Protein AF-A0A4Y6V5J6-F1 (afdb_monomer)

Nearest PDB structures (foldseek):
  4xl5-assembly1_C  TM=6.453E-01  e=9.906E-05  synthetic construct
  7p0h-assembly2_B  TM=6.494E-01  e=1.130E-04  synthetic construct
  3ltm-assembly1_B  TM=6.452E-01  e=1.875E-03  synthetic construct
  8aw4-assembly1_A  TM=6.366E-01  e=9.941E-03  synthetic construct
  5vch-assembly1_A  TM=4.498E-01  e=4.421E-02  Kluyveromyces lactis

pLDDT: mean 93.11, std 8.71, range [42.03, 98.69]

Radius of gyration: 29.36 Å; Cα contacts (8 Å, |Δi|>4): 760; chains: 1; bounding box: 69×52×86 Å

Foldseek 3Di:
DVVVLVVVLVVLVVLLVVCQVLLVLLQVLLVLLLVAVCSCVAAQCVFASSFAADADDSVVQVVVCVVLVHHAQSLVNSCRNRPHFFGPGPFTHDFHHNHWHGPVPWDADSVQLQDAAPDDDDPQLLDPPDPDPCQPVLQPDPPDDPVVNVVSNSNNCGQWTFTTANPPQKTWIARGHHDLHQWIWIARPVRRGTHTFPDSHDSVQGSQVSVLSSQQFQDDVRRSADGDDQVVLLCQLPDPDDNVSNLSSLVVCLRHPAHDPSNLVVLLVQCPPPDPSSVLSSLLSCLQYPVVSNVVQLLVLCVDPDPVSLLSSLVSCLPRVLQVLLSNQVSLLVPLLPDQDLNSNLSSLSSNVSSVHQQQVSNLSQCPHPDLSSVLSSLLSNLPHPCCLVVVVSLLCCLQPPPDPSSVVSSLNSCPPPLDLVCLVSLLNNCVVPVDCVVVSLVSSLVSLLNDPDQDLVSLPVSHDPVSPSSSVSNVVSNVVVD

Mean predicted aligned error: 6.5 Å

Solvent-accessible surface area (backbone atoms only — not comparable to full-atom values): 25802 Å² total; per-residue (Å²): 108,70,69,58,54,51,50,52,50,54,52,52,51,57,60,31,54,75,44,47,72,57,42,55,48,44,63,58,36,39,70,46,23,61,68,20,70,65,31,74,74,36,62,36,28,81,58,19,63,54,32,58,28,66,47,41,54,68,72,57,52,52,53,48,25,61,73,36,70,42,70,65,29,60,51,51,48,30,39,27,47,58,59,26,35,10,28,94,20,98,49,10,5,46,51,74,39,42,7,27,40,29,67,92,72,56,78,71,57,39,86,36,34,59,34,59,37,70,80,70,94,48,83,84,62,63,39,94,83,52,90,43,90,57,64,52,77,64,47,70,66,84,87,48,52,72,70,59,39,54,50,49,54,52,60,55,50,16,2,41,39,73,45,31,42,68,53,93,67,22,36,33,29,35,26,46,22,48,96,59,45,27,17,43,28,42,35,32,70,89,55,35,43,75,36,69,39,68,41,72,30,42,50,59,45,53,45,48,53,41,49,38,34,49,69,38,36,60,71,70,71,77,50,71,40,64,78,81,54,72,70,56,27,46,50,47,40,69,45,95,67,60,58,64,60,23,20,38,23,39,51,37,55,63,24,46,77,72,81,56,68,70,57,52,56,48,26,71,57,31,51,72,42,94,44,68,64,32,17,50,28,18,45,49,40,26,38,68,75,38,49,88,66,26,51,65,52,37,59,51,25,62,70,43,91,48,64,69,45,25,32,51,25,31,47,48,37,45,76,54,32,35,96,52,20,55,80,52,35,71,61,45,70,72,43,42,38,72,52,85,50,54,67,37,31,55,34,36,50,54,27,30,51,58,40,67,53,76,42,42,87,56,30,54,62,22,62,69,43,92,48,64,68,40,22,32,52,32,38,46,53,27,31,74,38,91,58,53,76,82,46,49,66,64,51,38,50,39,45,70,63,55,89,48,68,66,41,33,45,33,42,58,61,24,47,67,93,56,67,53,76,83,47,50,66,33,52,29,54,45,42,69,77,36,83,53,61,71,88,49,44,46,58,49,50,52,58,53,55,66,64,46,89,64,89,46,72,72,50,43,67,74,74,44,68,83,84,38,54,65,52,54,48,53,54,50,55,58,46,61,77,70,108

InterPro domains:
  IPR011989 Armadillo-like helical [G3DSA:1.25.10.10] (230-459)
  IPR016024 Armadillo-type fold [SSF48371] (244-433)
  IPR018958 Knr4/Smi1-like domain [PF09346] (61-200)
  IPR037883 Knr4/Smi1-like domain superfamily [SSF160631] (46-217)

Secondary structure (DSSP, 8-state):
-HHHHHHHHHHHHHHHHTTHHHHHHHHHHHHHHTTSTTGGGSTTHHHHTT---PPPPHHHHHHHHHHHTSPPPHHHHHHHHHT-S--SBTTBBSSSTT-BPPGGG----HHHHTSPP-----STT--TTS--TTTTTTPPPTTS-HHHHHHHHHHHTTTEEEEEEEETTEEEEEE-SSTTTT-EEEEETTTTEEEE-SSSSHHHHHHHHHHHHHTT---SSTTSS--S-HHHHHHHHHSSS-HHHHHHHHHHHTTSSS--HHHHHHHHHHTT-SSHHHHHHHHHHHHHH-HHHHHHHHHHHTT-S-HHHHHHHHHHHHHH-GGGGGGTHHHHHHHGGG---HHHHHHHHHHHHHHT--HHHHHGGGGG-SSHHHHHHHHHHHTT-TTGGGGHHHHHHHHHH-S-HHHHHHHHHHTTT---GGGHHHHHHHHHH-SS-GGGHHHHHHHHHTTS---SHHHHHHHS-TT-HHHHHHHHHHHHTT-

Organism: Saccharibacillus brassicae (NCBI:txid2583377)

Structure (mmCIF, N/CA/C/O backbone):
data_AF-A0A4Y6V5J6-F1
#
_entry.id   AF-A0A4Y6V5J6-F1
#
loop_
_atom_site.group_PDB
_atom_site.id
_atom_site.type_symbol
_atom_site.label_atom_id
_atom_site.label_alt_id
_atom_site.label_comp_id
_atom_site.label_asym_id
_atom_site.label_entity_id
_atom_site.label_seq_id
_atom_site.pdbx_PDB_ins_code
_atom_site.Cartn_x
_atom_site.Cartn_y
_atom_site.Cartn_z
_atom_site.occupancy
_atom_site.B_iso_or_equiv
_atom_site.auth_seq_id
_atom_site.auth_comp_id
_atom_site.auth_asym_id
_atom_site.auth_atom_id
_atom_site.pdbx_PDB_model_num
ATOM 1 N N . MET A 1 1 ? -5.899 -3.949 54.032 1.00 62.09 1 MET A N 1
ATOM 2 C CA . MET A 1 1 ? -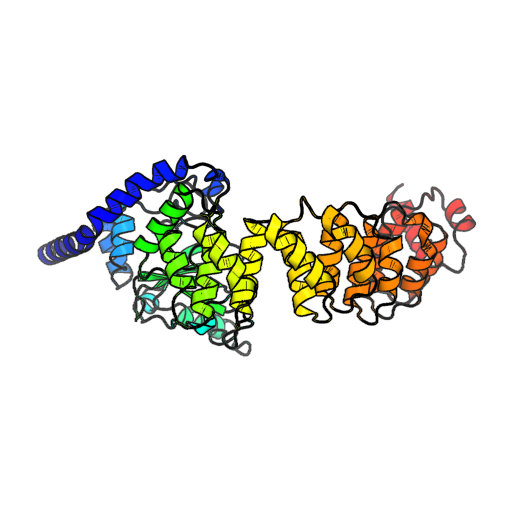5.484 -4.490 52.721 1.00 62.09 1 MET A CA 1
ATOM 3 C C . MET A 1 1 ? -6.634 -5.230 52.038 1.00 62.09 1 MET A C 1
ATOM 5 O O . MET A 1 1 ? -7.035 -4.812 50.966 1.00 62.09 1 MET A O 1
ATOM 9 N N . GLU A 1 2 ? -7.253 -6.222 52.685 1.00 69.00 2 GLU A N 1
ATOM 10 C CA . GLU A 1 2 ? -8.342 -7.036 52.101 1.00 69.00 2 GLU A CA 1
ATOM 11 C C . GLU A 1 2 ? -9.616 -6.240 51.729 1.00 69.00 2 GLU A C 1
ATOM 13 O O . GLU A 1 2 ? -10.147 -6.387 50.630 1.00 69.00 2 GLU A O 1
ATOM 18 N N . GLN A 1 3 ? -10.062 -5.300 52.575 1.00 68.00 3 GLN A N 1
ATOM 19 C CA . GLN A 1 3 ? -11.205 -4.419 52.262 1.00 68.00 3 GLN A CA 1
ATOM 20 C C . GLN A 1 3 ? -10.929 -3.454 51.093 1.00 68.00 3 GLN A C 1
ATOM 22 O O . GLN A 1 3 ? -11.819 -3.196 50.287 1.00 68.00 3 GLN A O 1
ATOM 27 N N . GLN A 1 4 ? -9.696 -2.946 50.973 1.00 68.00 4 GLN A N 1
ATOM 28 C CA . GLN A 1 4 ? -9.288 -2.054 49.877 1.00 68.00 4 GLN A CA 1
ATOM 29 C C . GLN A 1 4 ? -9.174 -2.811 48.549 1.00 68.00 4 GLN A C 1
ATOM 31 O O . GLN A 1 4 ? -9.640 -2.314 47.530 1.00 68.00 4 GLN A O 1
ATOM 36 N N . GLN A 1 5 ? -8.634 -4.035 48.567 1.00 73.19 5 GLN A N 1
ATOM 37 C CA . GLN A 1 5 ? -8.599 -4.913 47.392 1.00 73.19 5 GLN A CA 1
ATOM 38 C C . GLN A 1 5 ? -10.010 -5.301 46.932 1.00 73.19 5 GLN A C 1
ATOM 40 O O . GLN A 1 5 ? -10.290 -5.303 45.737 1.00 73.19 5 GLN A O 1
ATOM 45 N N . THR A 1 6 ? -10.924 -5.551 47.875 1.00 83.44 6 THR A N 1
ATOM 46 C CA . THR A 1 6 ? -12.336 -5.831 47.569 1.00 83.44 6 THR A CA 1
ATOM 47 C C . THR A 1 6 ? -13.029 -4.617 46.940 1.00 83.44 6 THR A C 1
ATOM 49 O O . THR A 1 6 ? -13.752 -4.763 45.959 1.00 83.44 6 THR A O 1
ATOM 52 N N . ALA A 1 7 ? -12.783 -3.408 47.456 1.00 86.19 7 ALA A N 1
ATOM 53 C CA . ALA A 1 7 ? -13.349 -2.180 46.899 1.00 86.19 7 ALA A CA 1
ATOM 54 C C . ALA A 1 7 ? -12.817 -1.872 45.486 1.00 86.19 7 ALA A C 1
ATOM 56 O O . ALA A 1 7 ? -13.609 -1.565 44.596 1.00 86.19 7 ALA A O 1
ATOM 57 N N . ALA A 1 8 ? -11.504 -2.013 45.261 1.00 85.81 8 ALA A N 1
ATOM 58 C CA . ALA A 1 8 ? -10.887 -1.835 43.945 1.00 85.81 8 ALA A CA 1
ATOM 59 C C . ALA A 1 8 ? -11.438 -2.838 42.919 1.00 85.81 8 ALA A C 1
ATOM 61 O O . ALA A 1 8 ? -11.787 -2.455 41.805 1.00 85.81 8 ALA A O 1
ATOM 62 N N . PHE A 1 9 ? -11.606 -4.102 43.321 1.00 93.44 9 PHE A N 1
ATOM 63 C CA . PHE A 1 9 ? -12.208 -5.132 42.477 1.00 93.44 9 PHE A CA 1
ATOM 64 C C . PHE A 1 9 ? -13.634 -4.772 42.049 1.00 93.44 9 PHE A C 1
ATOM 66 O O . PHE A 1 9 ? -13.947 -4.821 40.862 1.00 93.44 9 PHE A O 1
ATOM 73 N N . VAL A 1 10 ? -14.490 -4.381 42.999 1.00 92.56 10 VAL A N 1
ATOM 74 C CA . VAL A 1 10 ? -15.885 -4.007 42.709 1.00 92.56 10 VAL A CA 1
ATOM 75 C C . VAL A 1 10 ? -15.949 -2.771 41.811 1.00 92.56 10 VAL A C 1
ATOM 77 O O . VAL A 1 10 ? -16.707 -2.769 40.843 1.00 92.56 10 VAL A O 1
ATOM 80 N N . SER A 1 11 ? -15.133 -1.750 42.087 1.00 93.19 11 SER A N 1
ATOM 81 C CA . SER A 1 11 ? -15.075 -0.528 41.277 1.00 93.19 11 SER A CA 1
ATOM 82 C C . SER A 1 11 ? -14.631 -0.820 39.843 1.00 93.19 11 SER A C 1
ATOM 84 O O . SER A 1 11 ? -15.300 -0.403 38.897 1.00 93.19 11 SER A O 1
ATOM 86 N N . ARG A 1 12 ? -13.546 -1.589 39.665 1.00 95.31 12 ARG A N 1
ATOM 87 C CA . ARG A 1 12 ? -13.051 -1.961 38.333 1.00 95.31 12 ARG A CA 1
ATOM 88 C C . ARG A 1 12 ? -14.091 -2.786 37.585 1.00 95.31 12 ARG A C 1
ATOM 90 O O . ARG A 1 12 ? -14.396 -2.490 36.439 1.00 95.31 12 ARG A O 1
ATOM 97 N N . GLN A 1 13 ? -14.716 -3.762 38.244 1.00 94.94 13 GLN A N 1
ATOM 98 C CA . GLN A 1 13 ? -15.785 -4.557 37.641 1.00 94.94 13 GLN A CA 1
ATOM 99 C C . GLN A 1 13 ? -16.953 -3.691 37.145 1.00 94.94 13 GLN A C 1
ATOM 101 O O . GLN A 1 13 ? -17.438 -3.909 36.037 1.00 94.94 13 GLN A O 1
ATOM 106 N N . GLN A 1 14 ? -17.397 -2.711 37.937 1.00 94.50 14 GLN A N 1
ATOM 107 C CA . GLN A 1 14 ? -18.471 -1.791 37.548 1.00 94.50 14 GLN A CA 1
ATOM 108 C C . GLN A 1 14 ? -18.084 -0.915 36.350 1.00 94.50 14 GLN A C 1
ATOM 110 O O . GLN A 1 14 ? -18.910 -0.726 35.459 1.00 94.50 14 GLN A O 1
ATOM 115 N N . ALA A 1 15 ? -16.840 -0.428 36.291 1.00 95.00 15 ALA A N 1
ATOM 116 C CA . ALA A 1 15 ? -16.347 0.325 35.137 1.00 95.00 15 ALA A CA 1
ATOM 117 C C . ALA A 1 15 ? -16.394 -0.525 33.855 1.00 95.00 15 ALA A C 1
ATOM 119 O O . ALA A 1 15 ? -16.963 -0.099 32.849 1.00 95.00 15 ALA A O 1
ATOM 120 N N . LEU A 1 16 ? -15.902 -1.769 33.910 1.00 97.06 16 LEU A N 1
ATOM 121 C CA . LEU A 1 16 ? -15.884 -2.667 32.748 1.00 97.06 16 LEU A CA 1
ATOM 122 C C . LEU A 1 16 ? -17.290 -3.113 32.307 1.00 97.06 16 LEU A C 1
ATOM 124 O O . LEU A 1 16 ? -17.521 -3.329 31.118 1.00 97.06 16 LEU A O 1
ATOM 128 N N . GLN A 1 17 ? -18.255 -3.203 33.230 1.00 94.94 17 GLN A N 1
ATOM 129 C CA . GLN A 1 17 ? -19.650 -3.553 32.914 1.00 94.94 17 GLN A CA 1
ATOM 130 C C . GLN A 1 17 ? -20.320 -2.570 31.946 1.00 94.94 17 GLN A C 1
ATOM 132 O O . GLN A 1 17 ? -21.258 -2.956 31.245 1.00 94.94 17 GLN A O 1
ATOM 137 N N . THR A 1 18 ? -19.842 -1.325 31.857 1.00 96.88 18 THR A N 1
ATOM 138 C CA . THR A 1 18 ? -20.361 -0.345 30.888 1.00 96.88 18 THR A CA 1
ATOM 139 C C . THR A 1 18 ? -20.183 -0.801 29.432 1.00 96.88 18 THR A C 1
ATOM 141 O O . THR A 1 18 ? -20.983 -0.425 28.574 1.00 96.88 18 THR A O 1
ATOM 144 N N . PHE A 1 19 ? -19.219 -1.691 29.165 1.00 98.19 19 PHE A N 1
ATOM 145 C CA . PHE A 1 19 ? -18.926 -2.240 27.840 1.00 98.19 19 PHE A CA 1
ATOM 146 C C . PHE A 1 19 ? -19.581 -3.602 27.565 1.00 98.19 19 PHE A C 1
ATOM 148 O O . PHE A 1 19 ? -19.465 -4.111 26.451 1.00 98.19 19 PHE A O 1
ATOM 155 N N . GLU A 1 20 ? -20.309 -4.200 28.518 1.00 97.81 20 GLU A N 1
ATOM 156 C CA . GLU A 1 20 ? -20.833 -5.577 28.415 1.00 97.81 20 GLU A CA 1
ATOM 157 C C . GLU A 1 20 ? -21.634 -5.809 27.121 1.00 97.81 20 GLU A C 1
ATOM 159 O O . GLU A 1 20 ? -21.457 -6.808 26.423 1.00 97.81 20 GLU A O 1
ATOM 164 N N . ALA A 1 21 ? -22.473 -4.843 26.733 1.00 98.50 21 ALA A N 1
ATOM 165 C CA . ALA A 1 21 ? -23.255 -4.938 25.504 1.00 98.50 21 ALA A CA 1
ATOM 166 C C . ALA A 1 21 ? -22.375 -4.992 24.240 1.00 98.50 21 ALA A C 1
ATOM 168 O O . ALA A 1 21 ? -22.717 -5.700 23.293 1.00 98.50 21 ALA A O 1
ATOM 169 N N . GLN A 1 22 ? -21.261 -4.255 24.207 1.00 98.56 22 GLN A N 1
ATOM 170 C CA . GLN A 1 22 ? -20.306 -4.256 23.095 1.00 98.56 22 GLN A CA 1
ATOM 171 C C . GLN A 1 22 ? -19.473 -5.538 23.075 1.00 98.56 22 GLN A C 1
ATOM 173 O O . GLN A 1 22 ? -19.341 -6.165 22.022 1.00 98.56 22 GLN A O 1
ATOM 178 N N . ILE A 1 23 ? -19.013 -5.995 24.240 1.00 98.62 23 ILE A N 1
ATOM 179 C CA . ILE A 1 23 ? -18.323 -7.280 24.406 1.00 98.62 23 ILE A CA 1
ATOM 180 C C . ILE A 1 23 ? -19.182 -8.432 23.872 1.00 98.62 23 ILE A C 1
ATOM 182 O O . ILE A 1 23 ? -18.709 -9.260 23.092 1.00 98.62 23 ILE A O 1
ATOM 186 N N . GLU A 1 24 ? -20.473 -8.449 24.201 1.00 98.50 24 GLU A N 1
ATOM 187 C CA . GLU A 1 24 ? -21.413 -9.457 23.710 1.00 98.50 24 GLU A CA 1
ATOM 188 C C . GLU A 1 24 ? -21.648 -9.396 22.194 1.00 98.50 24 GLU A C 1
ATOM 190 O O . GLU A 1 24 ? -21.906 -10.427 21.557 1.00 98.50 24 GLU A O 1
ATOM 195 N N . ARG A 1 25 ? -21.564 -8.210 21.579 1.00 98.69 25 ARG A N 1
ATOM 196 C CA . ARG A 1 25 ? -21.590 -8.086 20.113 1.00 98.69 25 ARG A CA 1
ATOM 197 C C . ARG A 1 25 ? -20.305 -8.633 19.505 1.00 98.69 25 ARG A C 1
ATOM 199 O O . ARG A 1 25 ? -20.393 -9.443 18.583 1.00 98.69 25 ARG A O 1
ATOM 206 N N . ILE A 1 26 ? -19.141 -8.270 20.040 1.00 98.62 26 ILE A N 1
ATOM 207 C CA . ILE A 1 26 ? -17.829 -8.740 19.569 1.00 98.62 26 ILE A CA 1
ATOM 208 C C . ILE A 1 26 ? -17.733 -10.269 19.646 1.00 98.62 26 ILE A C 1
ATOM 210 O O . ILE A 1 26 ? -17.429 -10.917 18.641 1.00 98.62 26 ILE A O 1
ATOM 214 N N . ARG A 1 27 ? -18.096 -10.871 20.788 1.00 98.12 27 ARG A N 1
ATOM 215 C CA . ARG A 1 27 ? -18.143 -12.334 20.973 1.00 98.12 27 ARG A CA 1
ATOM 216 C C . ARG A 1 27 ? -19.011 -13.023 19.917 1.00 98.12 27 ARG A C 1
ATOM 218 O O . ARG A 1 27 ? -18.642 -14.075 19.402 1.00 98.12 27 ARG A O 1
ATOM 225 N N . ARG A 1 28 ? -20.152 -12.424 19.552 1.00 98.31 28 ARG A N 1
ATOM 226 C CA . ARG A 1 28 ? -21.041 -12.937 18.493 1.00 98.31 28 ARG A CA 1
ATOM 227 C C . ARG A 1 28 ? -20.501 -12.704 17.082 1.00 98.31 28 ARG A C 1
ATOM 229 O O . ARG A 1 28 ? -20.768 -13.516 16.194 1.00 98.31 28 ARG A O 1
ATOM 236 N N . LYS A 1 29 ? -19.773 -11.610 16.853 1.00 98.62 29 LYS A N 1
ATOM 237 C CA . LYS A 1 29 ? -19.196 -11.243 15.553 1.00 98.62 29 LYS A CA 1
ATOM 238 C C . LYS A 1 29 ? -17.984 -12.106 15.196 1.00 98.62 29 LYS A C 1
ATOM 240 O O . LYS A 1 29 ? -17.907 -12.547 14.059 1.00 98.62 29 LYS A O 1
ATOM 245 N N . LEU A 1 30 ? -17.114 -12.454 16.141 1.00 97.31 30 LEU A N 1
ATOM 246 C CA . LEU A 1 30 ? -15.927 -13.297 15.905 1.00 97.31 30 LEU A CA 1
ATOM 247 C C . LEU A 1 30 ? -16.189 -14.592 15.104 1.00 97.31 30 LEU A C 1
ATOM 249 O O . LEU A 1 30 ? -15.601 -14.762 14.034 1.00 97.31 30 LEU A O 1
ATOM 253 N N . PRO A 1 31 ? -17.098 -15.495 15.527 1.00 97.00 31 PRO A N 1
ATOM 254 C CA . PRO A 1 31 ? -17.380 -16.713 14.768 1.00 97.00 31 PRO A CA 1
ATOM 255 C C . PRO A 1 31 ? -18.105 -16.444 13.442 1.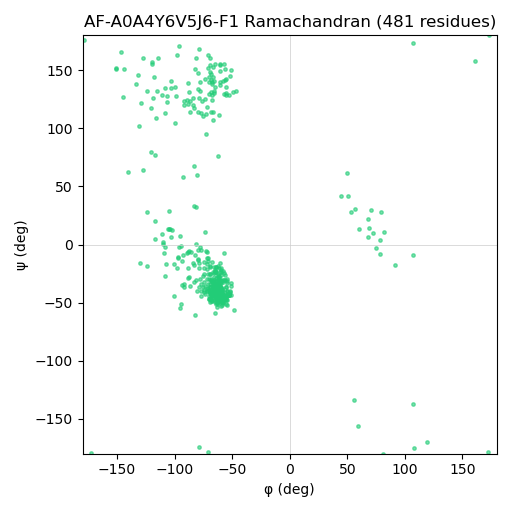00 97.00 31 PRO A C 1
ATOM 257 O O . PRO A 1 31 ? -18.099 -17.310 12.567 1.00 97.00 31 PRO A O 1
ATOM 260 N N . ARG A 1 32 ? -18.751 -15.280 13.282 1.00 98.12 32 ARG A N 1
ATOM 261 C CA . ARG A 1 32 ? -19.356 -14.857 12.011 1.00 98.12 32 ARG A CA 1
ATOM 262 C C . ARG A 1 32 ? -18.289 -14.357 11.044 1.00 98.12 32 ARG A C 1
ATOM 264 O O . ARG A 1 32 ? -18.308 -14.777 9.896 1.00 98.12 32 ARG A O 1
ATOM 271 N N . ALA A 1 33 ? -17.350 -13.541 11.521 1.00 97.50 33 ALA A N 1
ATOM 272 C CA . ALA A 1 33 ? -16.197 -13.066 10.765 1.00 97.50 33 ALA A CA 1
ATOM 273 C C . ALA A 1 33 ? -15.365 -14.249 10.254 1.00 97.50 33 ALA A C 1
ATOM 275 O O . ALA A 1 33 ? -15.088 -14.328 9.067 1.00 97.50 33 ALA A O 1
ATOM 276 N N . ALA A 1 34 ? -15.115 -15.250 11.105 1.00 96.44 34 ALA A N 1
ATOM 277 C CA . ALA A 1 34 ? -14.420 -16.485 10.730 1.00 96.44 34 ALA A CA 1
ATOM 278 C C . ALA A 1 34 ? -15.080 -17.278 9.583 1.00 96.44 34 ALA A C 1
ATOM 280 O O . ALA A 1 34 ? -14.431 -18.109 8.953 1.00 96.44 34 ALA A O 1
ATOM 281 N N . LYS A 1 35 ? -16.383 -17.076 9.355 1.00 96.94 35 LYS A N 1
ATOM 282 C CA . LYS A 1 35 ? -17.186 -17.769 8.336 1.00 96.94 35 LYS A CA 1
ATOM 283 C C . LYS A 1 35 ? -17.599 -16.848 7.187 1.00 96.94 35 LYS A C 1
ATOM 285 O O . LYS A 1 35 ? -18.332 -17.292 6.303 1.00 96.94 35 LYS A O 1
ATOM 290 N N . ALA A 1 36 ? -17.205 -15.577 7.224 1.00 96.19 36 ALA A N 1
ATOM 291 C CA . ALA A 1 36 ? -17.585 -14.613 6.209 1.00 96.19 36 ALA A CA 1
ATOM 292 C C . ALA A 1 36 ? -16.878 -14.935 4.879 1.00 96.19 36 ALA A C 1
ATOM 294 O O . ALA A 1 36 ? -15.731 -15.394 4.883 1.00 96.19 36 ALA A O 1
ATOM 295 N N . PRO A 1 37 ? -17.535 -14.717 3.727 1.00 91.81 37 PRO A N 1
ATOM 296 C CA . PRO A 1 37 ? -16.884 -14.859 2.430 1.00 91.81 37 PRO A CA 1
ATOM 297 C C . PRO A 1 37 ? -15.645 -13.958 2.329 1.00 91.81 37 PRO A C 1
ATOM 299 O O . PRO A 1 37 ? -15.727 -12.766 2.606 1.00 91.81 37 PRO A O 1
ATOM 302 N N . GLY A 1 38 ? -14.503 -14.524 1.929 1.00 90.50 38 GLY A N 1
ATOM 303 C CA . GLY A 1 38 ? -13.239 -13.790 1.791 1.00 90.50 38 GLY A CA 1
ATOM 304 C C . GLY A 1 38 ? -12.488 -13.524 3.101 1.00 90.50 38 GLY A C 1
ATOM 305 O O . GLY A 1 38 ? -11.442 -12.880 3.069 1.00 90.50 38 GLY A O 1
ATOM 306 N N . ALA A 1 39 ? -12.969 -14.029 4.243 1.00 93.44 39 ALA A N 1
ATOM 307 C CA . ALA A 1 39 ? -12.294 -13.876 5.535 1.00 93.44 39 ALA A CA 1
ATOM 308 C C . ALA A 1 39 ? -10.879 -14.486 5.556 1.00 93.44 39 ALA A C 1
ATOM 310 O O . ALA A 1 39 ? -9.985 -13.983 6.223 1.00 93.44 39 ALA A O 1
ATOM 311 N N . ASP A 1 40 ? -10.647 -15.549 4.790 1.00 92.69 40 ASP A N 1
ATOM 312 C CA . ASP A 1 40 ? -9.334 -16.176 4.608 1.00 92.69 40 ASP A CA 1
ATOM 313 C C . ASP A 1 40 ? -8.324 -15.287 3.865 1.00 92.69 40 ASP A C 1
ATOM 315 O O . ASP A 1 40 ? -7.116 -15.452 4.032 1.00 92.69 40 ASP A O 1
ATOM 319 N N . SER A 1 41 ? -8.821 -14.335 3.073 1.00 92.12 41 SER A N 1
ATOM 320 C CA . SER A 1 41 ? -8.022 -13.382 2.300 1.00 92.12 41 SER A CA 1
ATOM 321 C C . SER A 1 41 ? -7.699 -12.102 3.077 1.00 92.12 41 SER A C 1
ATOM 323 O O . SER A 1 41 ? -6.917 -11.277 2.603 1.00 92.12 41 SER A O 1
ATOM 325 N N . VAL A 1 42 ? -8.284 -11.914 4.266 1.00 93.94 42 VAL A N 1
ATOM 326 C CA . VAL A 1 42 ? -7.966 -10.780 5.141 1.00 93.94 42 VAL A CA 1
ATOM 327 C C . VAL A 1 42 ? -6.543 -10.951 5.663 1.00 93.94 42 VAL A C 1
ATOM 329 O O . VAL A 1 42 ? -6.160 -12.021 6.139 1.00 93.94 42 VAL A O 1
ATOM 332 N N . PHE A 1 43 ? -5.741 -9.891 5.569 1.00 92.88 43 PHE A N 1
ATOM 333 C CA . PHE A 1 43 ? -4.341 -9.938 5.979 1.00 92.88 43 PHE A CA 1
ATOM 334 C C . PHE A 1 43 ? -4.200 -10.403 7.439 1.00 92.88 43 PHE A C 1
ATOM 336 O O . PHE A 1 43 ? -4.873 -9.887 8.327 1.00 92.88 43 PHE A O 1
ATOM 343 N N . GLY A 1 44 ? -3.348 -11.414 7.650 1.00 91.38 44 GLY A N 1
ATOM 344 C CA . GLY A 1 44 ? -3.092 -12.067 8.939 1.00 91.38 44 GLY A CA 1
ATOM 345 C C . GLY A 1 44 ? -4.137 -13.092 9.406 1.00 91.38 44 GLY A C 1
ATOM 346 O O . GLY A 1 44 ? -3.846 -13.874 10.318 1.00 91.38 44 GLY A O 1
ATOM 347 N N . ALA A 1 45 ? -5.280 -13.222 8.721 1.00 93.19 45 ALA A N 1
ATOM 348 C CA . ALA A 1 45 ? -6.307 -14.210 9.062 1.00 93.19 45 ALA A CA 1
ATOM 349 C C . ALA A 1 45 ? -5.799 -15.659 9.007 1.00 93.19 45 ALA A C 1
ATOM 351 O O . ALA A 1 45 ? -6.205 -16.485 9.826 1.00 93.19 45 ALA A O 1
ATOM 352 N N . SER A 1 46 ? -4.862 -15.968 8.104 1.00 91.31 46 SER A N 1
ATOM 353 C CA . SER A 1 46 ? -4.209 -17.283 8.022 1.00 91.31 46 SER A CA 1
ATOM 354 C C . SER A 1 46 ? -3.377 -17.635 9.265 1.00 91.31 46 SER A C 1
ATOM 356 O O . SER A 1 46 ? -3.176 -18.814 9.550 1.00 91.31 46 SER A O 1
ATOM 358 N N . SER A 1 47 ? -2.931 -16.629 10.027 1.00 91.56 47 SER A N 1
ATOM 359 C CA . SER A 1 47 ? -2.181 -16.792 11.275 1.00 91.56 47 SER A CA 1
ATOM 360 C C . SER A 1 47 ? -3.125 -17.049 12.453 1.00 91.56 47 SER A C 1
ATOM 362 O O . SER A 1 47 ? -3.061 -18.102 13.092 1.00 91.56 47 SER A O 1
ATOM 364 N N . HIS A 1 48 ? -4.034 -16.111 12.740 1.00 94.19 48 HIS A N 1
ATOM 365 C CA . HIS A 1 48 ? -4.870 -16.174 13.945 1.00 94.19 48 HIS A CA 1
ATOM 366 C C . HIS A 1 48 ? -6.179 -16.955 13.764 1.00 94.19 48 HIS A C 1
ATOM 368 O O . HIS A 1 48 ? -6.762 -17.420 14.746 1.00 94.19 48 HIS A O 1
ATOM 374 N N . GLY A 1 49 ? -6.659 -17.140 12.530 1.00 94.50 49 GLY A N 1
ATOM 375 C CA . GLY A 1 49 ? -7.857 -17.926 12.215 1.00 94.50 49 GLY A CA 1
ATOM 376 C C . GLY A 1 49 ? -9.116 -17.452 12.943 1.00 94.50 49 GLY A C 1
ATOM 377 O O . GLY A 1 49 ? -9.959 -18.272 13.298 1.00 94.50 49 GLY A O 1
ATOM 378 N N . TYR A 1 50 ? -9.199 -16.150 13.231 1.00 96.38 50 TYR A N 1
ATOM 379 C CA . TYR A 1 50 ? -10.244 -15.525 14.059 1.00 96.38 50 TYR A CA 1
ATOM 380 C C . TYR A 1 50 ? -10.439 -16.161 15.450 1.00 96.38 50 TYR A C 1
ATOM 382 O O . TYR A 1 50 ? -11.525 -16.100 16.024 1.00 96.38 50 TYR A O 1
ATOM 390 N N . ARG A 1 51 ? -9.383 -16.764 16.012 1.00 95.69 51 ARG A N 1
ATOM 391 C CA . ARG A 1 51 ? -9.390 -17.340 17.360 1.00 95.69 51 ARG A CA 1
ATOM 392 C C . ARG A 1 51 ? -8.676 -16.435 18.356 1.00 95.69 51 ARG A C 1
ATOM 394 O O . ARG A 1 51 ? -7.614 -15.896 18.061 1.00 95.69 51 ARG A O 1
ATOM 401 N N . LEU A 1 52 ? -9.239 -16.341 19.552 1.00 95.50 52 LEU A N 1
ATOM 402 C CA . LEU A 1 52 ? -8.631 -15.707 20.720 1.00 95.50 52 LEU A CA 1
ATOM 403 C C . LEU A 1 52 ? -8.352 -16.757 21.798 1.00 95.50 52 LEU A C 1
ATOM 405 O O . LEU A 1 52 ? -8.920 -17.853 21.778 1.00 95.50 52 LEU A O 1
ATOM 409 N N . GLY A 1 53 ? -7.460 -16.412 22.719 1.00 95.12 53 GLY A N 1
ATOM 410 C CA . GLY A 1 53 ? -7.267 -17.110 23.979 1.00 95.12 53 GLY A CA 1
ATOM 411 C C . GLY A 1 53 ? -8.441 -16.884 24.929 1.00 95.12 53 GLY A C 1
ATOM 412 O O . GLY A 1 53 ? -9.432 -16.231 24.601 1.00 95.12 53 GLY A O 1
ATOM 413 N N . SER A 1 54 ? -8.345 -17.465 26.123 1.00 94.88 54 SER A N 1
ATOM 414 C CA . SER A 1 54 ? -9.406 -17.322 27.125 1.00 94.88 54 SER A CA 1
ATOM 415 C C . SER A 1 54 ? -9.449 -15.895 27.691 1.00 94.88 54 SER A C 1
ATOM 417 O O . SER A 1 54 ? -8.408 -15.233 27.736 1.00 94.88 54 SER A O 1
ATOM 419 N N . PRO A 1 55 ? -10.621 -15.416 28.150 1.00 97.31 55 PRO A N 1
ATOM 420 C CA . PRO A 1 55 ? -10.715 -14.135 28.840 1.00 97.31 55 PRO A CA 1
ATOM 421 C C . PRO A 1 55 ? -9.831 -14.080 30.091 1.00 97.31 55 PRO A C 1
ATOM 423 O O . PRO A 1 55 ? -9.721 -15.058 30.838 1.00 97.31 55 PRO A O 1
ATOM 426 N N . LEU A 1 56 ? -9.206 -12.926 30.316 1.00 97.19 56 LEU A N 1
ATOM 427 C CA . LEU A 1 56 ? -8.313 -12.676 31.439 1.00 97.19 56 LEU A CA 1
ATOM 428 C C . LEU A 1 56 ? -9.128 -12.533 32.737 1.00 97.19 56 LEU A C 1
ATOM 430 O O . LEU A 1 56 ? -10.022 -11.689 32.810 1.00 97.19 56 LEU A O 1
ATOM 434 N N . PRO A 1 57 ? -8.837 -13.302 33.800 1.00 96.88 57 PRO A N 1
ATOM 435 C CA . PRO A 1 57 ? -9.519 -13.114 35.075 1.00 96.88 57 PRO A CA 1
ATOM 436 C C . PRO A 1 57 ? -9.287 -11.706 35.643 1.00 96.88 57 PRO A C 1
ATOM 438 O O . PRO A 1 57 ? -8.152 -11.236 35.683 1.00 96.88 57 PRO A O 1
ATOM 441 N N . LEU A 1 58 ? -10.331 -11.062 36.178 1.00 96.62 58 LEU A N 1
ATOM 442 C CA . LEU A 1 58 ? -10.243 -9.681 36.686 1.00 96.62 58 LEU A CA 1
ATOM 443 C C . LEU A 1 58 ? -9.140 -9.483 37.745 1.00 96.62 58 LEU A C 1
ATOM 445 O O . LEU A 1 58 ? -8.449 -8.473 37.741 1.00 96.62 58 LEU A O 1
ATOM 449 N N . HIS A 1 59 ? -8.905 -10.463 38.621 1.00 95.75 59 HIS A N 1
ATOM 450 C CA . HIS A 1 59 ? -7.821 -10.372 39.607 1.00 95.75 59 HIS A CA 1
ATOM 451 C C . HIS A 1 59 ? -6.418 -10.364 38.970 1.00 95.75 59 HIS A C 1
ATOM 453 O O . HIS A 1 59 ? -5.495 -9.795 39.545 1.00 95.75 59 HIS A O 1
ATOM 459 N N . ARG A 1 60 ? -6.244 -10.986 37.792 1.00 96.88 60 ARG A N 1
ATOM 460 C CA . ARG A 1 60 ? -4.989 -10.937 37.026 1.00 96.88 60 ARG A CA 1
ATOM 461 C C . ARG A 1 60 ? -4.809 -9.580 36.360 1.00 96.88 60 ARG A C 1
ATOM 463 O O . ARG A 1 60 ? -3.707 -9.054 36.423 1.00 96.88 60 ARG A O 1
ATOM 470 N N . LEU A 1 61 ? -5.879 -9.004 35.802 1.00 97.38 61 LEU A N 1
ATOM 471 C CA . LEU A 1 61 ? -5.862 -7.632 35.283 1.00 97.38 61 LEU A CA 1
ATOM 472 C C . LEU A 1 61 ? -5.406 -6.646 36.369 1.00 97.38 61 LEU A C 1
ATOM 474 O O . LEU A 1 61 ? -4.443 -5.920 36.161 1.00 97.38 61 LEU A O 1
ATOM 478 N N . LEU A 1 62 ? -6.027 -6.690 37.552 1.00 97.12 62 LEU A N 1
ATOM 479 C CA . LEU A 1 62 ? -5.674 -5.799 38.664 1.00 97.12 62 LEU A CA 1
ATOM 480 C C . LEU A 1 62 ? -4.214 -5.960 39.108 1.00 97.12 62 LEU A C 1
ATOM 482 O O . LEU A 1 62 ? -3.554 -4.977 39.427 1.00 97.12 62 LEU A O 1
ATOM 486 N N . ALA A 1 63 ? -3.696 -7.192 39.126 1.00 96.12 63 ALA A N 1
ATOM 487 C CA . ALA A 1 63 ? -2.295 -7.445 39.457 1.00 96.12 63 ALA A CA 1
ATOM 488 C C . ALA A 1 63 ? -1.330 -6.860 38.410 1.00 96.12 63 ALA A C 1
ATOM 490 O O . ALA A 1 63 ? -0.270 -6.362 38.783 1.00 96.12 63 ALA A O 1
ATOM 491 N N . LEU A 1 64 ? -1.691 -6.903 37.123 1.00 96.19 64 LEU A N 1
ATOM 492 C CA . LEU A 1 64 ? -0.909 -6.293 36.045 1.00 96.19 64 LEU A CA 1
ATOM 493 C C . LEU A 1 64 ? -0.929 -4.767 36.132 1.00 96.19 64 LEU A C 1
ATOM 495 O O . LEU A 1 64 ? 0.129 -4.153 36.131 1.00 96.19 64 LEU A O 1
ATOM 499 N N . GLU A 1 65 ? -2.109 -4.165 36.287 1.00 96.88 65 GLU A N 1
ATOM 500 C CA . GLU A 1 65 ? -2.265 -2.710 36.443 1.00 96.88 65 GLU A CA 1
ATOM 501 C C . GLU A 1 65 ? -1.499 -2.199 37.674 1.00 96.88 65 GLU A C 1
ATOM 503 O O . GLU A 1 65 ? -0.819 -1.176 37.618 1.00 96.88 65 GLU A O 1
ATOM 508 N N . GLN A 1 66 ? -1.512 -2.963 38.773 1.00 96.44 66 GLN A N 1
ATOM 509 C CA . GLN A 1 66 ? -0.696 -2.664 39.947 1.00 96.44 66 GLN A CA 1
ATOM 510 C C . GLN A 1 66 ? 0.809 -2.761 39.652 1.00 96.44 66 GLN A C 1
ATOM 512 O O . GLN A 1 66 ? 1.567 -1.908 40.108 1.00 96.44 66 GLN A O 1
ATOM 517 N N . ALA A 1 67 ? 1.252 -3.787 38.920 1.00 96.56 67 ALA A N 1
ATOM 518 C CA . ALA A 1 67 ? 2.660 -3.962 38.562 1.00 96.56 67 ALA A CA 1
ATOM 519 C C . ALA A 1 67 ? 3.163 -2.877 37.596 1.00 96.56 67 ALA A C 1
ATOM 521 O O . ALA A 1 67 ? 4.325 -2.490 37.664 1.00 96.56 67 ALA A O 1
ATOM 522 N N . TRP A 1 68 ? 2.292 -2.379 36.718 1.00 96.56 68 TRP A N 1
ATOM 523 C CA . TRP A 1 68 ? 2.602 -1.325 35.751 1.00 96.56 68 TRP A CA 1
ATOM 524 C C . TRP A 1 68 ? 2.376 0.091 36.287 1.00 96.56 68 TRP A C 1
ATOM 526 O O . TRP A 1 68 ? 2.712 1.058 35.611 1.00 96.56 68 TRP A O 1
ATOM 536 N N . GLY A 1 69 ? 1.810 0.231 37.488 1.00 96.69 69 GLY A N 1
ATOM 537 C CA . GLY A 1 69 ? 1.594 1.525 38.135 1.00 96.69 69 GLY A CA 1
ATOM 538 C C . GLY A 1 69 ? 0.487 2.383 37.512 1.00 96.69 69 GLY A C 1
ATOM 539 O O . GLY A 1 69 ? 0.356 3.550 37.875 1.00 96.69 69 GLY A O 1
ATOM 540 N N . THR A 1 70 ? -0.320 1.834 36.599 1.00 96.81 70 THR A N 1
ATOM 541 C CA . THR A 1 70 ? -1.437 2.537 35.950 1.00 96.81 70 THR A CA 1
ATOM 542 C C . THR A 1 70 ? -2.547 1.573 35.543 1.00 96.81 70 THR A C 1
ATOM 544 O O . THR A 1 70 ? -2.305 0.398 35.264 1.00 96.81 70 THR A O 1
ATOM 547 N N . GLU A 1 71 ? -3.779 2.079 35.490 1.00 97.19 71 GLU A N 1
ATOM 548 C CA . GLU A 1 71 ? -4.909 1.341 34.930 1.00 97.19 71 GLU A CA 1
ATOM 549 C C . GLU A 1 71 ? -4.873 1.383 33.399 1.00 97.19 71 GLU A C 1
ATOM 551 O O . GLU A 1 71 ? -4.639 2.431 32.784 1.00 97.19 71 GLU A O 1
ATOM 556 N N . LEU A 1 72 ? -5.192 0.256 32.766 1.00 98.00 72 LEU A N 1
ATOM 557 C CA . LEU A 1 72 ? -5.379 0.186 31.321 1.00 98.00 72 LEU A CA 1
ATOM 558 C C . LEU A 1 72 ? -6.650 0.930 30.893 1.00 98.00 72 LEU A C 1
ATOM 560 O O . LEU A 1 72 ? -7.590 1.052 31.691 1.00 98.00 72 LEU A O 1
ATOM 564 N N . PRO A 1 73 ? -6.717 1.420 29.638 1.00 98.19 73 PRO A N 1
ATOM 565 C CA . PRO A 1 73 ? -7.954 1.929 29.054 1.00 98.19 73 PRO A CA 1
ATOM 566 C C . PRO A 1 73 ? -9.127 0.989 29.304 1.00 98.19 73 PRO A C 1
ATOM 568 O O . PRO A 1 73 ? -8.985 -0.220 29.128 1.00 98.19 73 PRO A O 1
ATOM 571 N N . ASP A 1 74 ? -10.259 1.525 29.763 1.00 98.31 74 ASP A N 1
ATOM 572 C CA . ASP A 1 74 ? -11.370 0.700 30.251 1.00 98.31 74 ASP A CA 1
ATOM 573 C C . ASP A 1 74 ? -11.934 -0.182 29.132 1.00 98.31 74 ASP A C 1
ATOM 575 O O . ASP A 1 74 ? -12.288 -1.333 29.372 1.00 98.31 74 ASP A O 1
ATOM 579 N N . ASP A 1 75 ? -11.932 0.324 27.898 1.00 98.19 75 ASP A N 1
ATOM 580 C CA . ASP A 1 75 ? -12.291 -0.414 26.691 1.00 98.19 75 ASP A CA 1
ATOM 581 C C . ASP A 1 75 ? -11.341 -1.601 26.431 1.00 98.19 75 ASP A C 1
ATOM 583 O O . ASP A 1 75 ? -11.793 -2.732 26.232 1.00 98.19 75 ASP A O 1
ATOM 587 N N . PHE A 1 76 ? -10.023 -1.399 26.526 1.00 98.25 76 PHE A N 1
ATOM 588 C CA . PHE A 1 76 ? -9.042 -2.475 26.364 1.00 98.25 76 PHE A CA 1
ATOM 589 C C . PHE A 1 76 ? -9.077 -3.481 27.524 1.00 98.25 76 PHE A C 1
ATOM 591 O O . PHE A 1 76 ? -9.028 -4.693 27.314 1.00 98.25 76 PHE A O 1
ATOM 598 N N . ALA A 1 77 ? -9.227 -3.010 28.760 1.00 98.31 77 ALA A N 1
ATOM 599 C CA . ALA A 1 77 ? -9.401 -3.870 29.925 1.00 98.31 77 ALA A CA 1
ATOM 600 C C . ALA A 1 77 ? -10.680 -4.719 29.820 1.00 98.31 77 ALA A C 1
ATOM 602 O O . ALA A 1 77 ? -10.655 -5.923 30.098 1.00 98.31 77 ALA A O 1
ATOM 603 N N . ALA A 1 78 ? -11.783 -4.125 29.354 1.00 98.44 78 ALA A N 1
ATOM 604 C CA . ALA A 1 78 ? -13.023 -4.840 29.081 1.00 98.44 78 ALA A CA 1
ATOM 605 C C . ALA A 1 78 ? -12.835 -5.864 27.956 1.00 98.44 78 ALA A C 1
ATOM 607 O O . ALA A 1 78 ? -13.357 -6.974 28.061 1.00 98.44 78 ALA A O 1
ATOM 608 N N . PHE A 1 79 ? -12.047 -5.553 26.921 1.00 98.50 79 PHE A N 1
ATOM 609 C CA . PHE A 1 79 ? -11.679 -6.519 25.886 1.00 98.50 79 PHE A CA 1
ATOM 610 C C . PHE A 1 79 ? -10.933 -7.730 26.465 1.00 98.50 79 PHE A C 1
ATOM 612 O O . PHE A 1 79 ? -11.309 -8.867 26.183 1.00 98.50 79 PHE A O 1
ATOM 619 N N . LEU A 1 80 ? -9.922 -7.513 27.310 1.00 98.19 80 LEU A N 1
ATOM 620 C CA . LEU A 1 80 ? -9.135 -8.603 27.898 1.00 98.19 80 LEU A CA 1
ATOM 621 C C . LEU A 1 80 ? -9.989 -9.502 28.804 1.00 98.19 80 LEU A C 1
ATOM 623 O O . LEU A 1 80 ? -9.912 -10.727 28.707 1.00 98.19 80 LEU A O 1
ATOM 627 N N . VAL A 1 81 ? -10.820 -8.908 29.667 1.00 98.12 81 VAL A N 1
ATOM 628 C CA . VAL A 1 81 ? -11.666 -9.634 30.636 1.00 98.12 81 VAL A CA 1
ATOM 629 C C . VAL A 1 81 ? -12.914 -10.237 29.986 1.00 98.12 81 VAL A C 1
ATOM 631 O O . VAL A 1 81 ? -13.432 -11.261 30.434 1.00 98.12 81 VAL A O 1
ATOM 634 N N . GLY A 1 82 ? -13.416 -9.603 28.931 1.00 97.44 82 GLY A N 1
ATOM 635 C CA . GLY A 1 82 ? -14.636 -9.978 28.236 1.00 97.44 82 GLY A CA 1
ATOM 636 C C . GLY A 1 82 ? -14.383 -10.880 27.032 1.00 97.44 82 GLY A C 1
ATOM 637 O O . GLY A 1 82 ? -14.995 -11.932 26.897 1.00 97.44 82 GLY A O 1
ATOM 638 N N . VAL A 1 83 ? -13.490 -10.523 26.124 1.00 97.62 83 VAL A N 1
ATOM 639 C CA . VAL A 1 83 ? -13.335 -11.246 24.855 1.00 97.62 83 VAL A CA 1
ATOM 640 C C . VAL A 1 83 ? -12.233 -12.298 24.937 1.00 97.62 83 VAL A C 1
ATOM 642 O O . VAL A 1 83 ? -12.495 -13.466 24.650 1.00 97.62 83 VAL A O 1
ATOM 645 N N . GLY A 1 84 ? -11.022 -11.906 25.334 1.00 95.50 84 GLY A N 1
ATOM 646 C CA . GLY A 1 84 ? -9.863 -12.797 25.338 1.00 95.50 84 GLY A CA 1
ATOM 647 C C . GLY A 1 84 ? -8.529 -12.058 25.387 1.00 95.50 84 GLY A C 1
ATOM 648 O O . GLY A 1 84 ? -8.435 -10.905 24.977 1.00 95.50 84 GLY A O 1
ATOM 649 N N . SER A 1 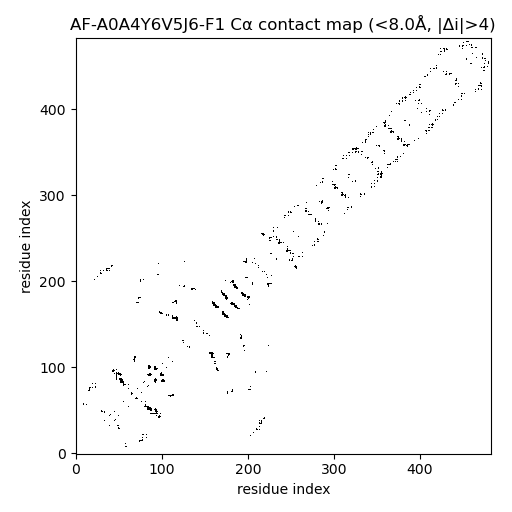85 ? -7.485 -12.752 25.843 1.00 93.56 85 SER A N 1
ATOM 650 C CA . SER A 1 85 ? -6.085 -12.324 25.719 1.00 93.56 85 SER A CA 1
ATOM 651 C C . SER A 1 85 ? -5.329 -13.294 24.819 1.00 93.56 85 SER A C 1
ATOM 653 O O . SER A 1 85 ? -5.435 -14.509 25.002 1.00 93.56 85 SER A O 1
ATOM 655 N N . GLY A 1 86 ? -4.566 -12.770 23.856 1.00 89.44 86 GLY A N 1
ATOM 656 C CA . GLY A 1 86 ? -3.723 -13.584 22.984 1.00 89.44 86 GLY A CA 1
ATOM 657 C C . GLY A 1 86 ? -4.500 -14.625 22.180 1.00 89.44 86 GLY A C 1
ATOM 658 O O . GLY A 1 86 ? -5.688 -14.478 21.899 1.00 89.44 86 GLY A O 1
ATOM 659 N N . GLY A 1 87 ? -3.823 -15.692 21.769 1.00 90.12 87 GLY A N 1
ATOM 660 C CA . GLY A 1 87 ? -4.418 -16.751 20.965 1.00 90.12 87 GLY A CA 1
ATOM 661 C C . GLY A 1 87 ? -3.385 -17.752 20.463 1.00 90.12 87 GLY A C 1
ATOM 662 O O . GLY A 1 87 ? -2.202 -17.646 20.782 1.00 90.12 87 GLY A O 1
ATOM 663 N N . PRO A 1 88 ? -3.820 -18.754 19.683 1.00 84.50 88 PRO A N 1
ATOM 664 C CA . PRO A 1 88 ? -2.954 -19.856 19.273 1.00 84.50 88 PRO A CA 1
ATOM 665 C C . PRO A 1 88 ? -1.915 -19.458 18.213 1.00 84.50 88 PRO A C 1
ATOM 667 O O . PRO A 1 88 ? -1.100 -20.292 17.823 1.00 84.50 88 PRO A O 1
ATOM 670 N N . ALA A 1 89 ? -1.968 -18.230 17.691 1.00 85.56 89 ALA A N 1
ATOM 671 C CA . ALA A 1 89 ? -1.108 -17.790 16.607 1.00 85.56 89 ALA A CA 1
ATOM 672 C C . ALA A 1 89 ? 0.275 -17.372 17.107 1.00 85.56 89 ALA A C 1
ATOM 674 O O . ALA A 1 89 ? 0.458 -16.972 18.259 1.00 85.56 89 ALA A O 1
ATOM 675 N N . ARG A 1 90 ? 1.248 -17.350 16.188 1.00 86.25 90 ARG A N 1
ATOM 676 C CA . ARG A 1 90 ? 2.604 -16.858 16.473 1.00 86.25 90 ARG A CA 1
ATOM 677 C C . ARG A 1 90 ? 2.589 -15.464 17.095 1.00 86.25 90 ARG A C 1
ATOM 679 O O . ARG A 1 90 ? 3.381 -15.231 18.000 1.00 86.25 90 ARG A O 1
ATOM 686 N N . TYR A 1 91 ? 1.712 -14.581 16.627 1.00 84.38 91 TYR A N 1
ATOM 687 C CA . TYR A 1 91 ? 1.604 -13.183 17.054 1.00 84.38 91 TYR A CA 1
ATOM 688 C C . TYR A 1 91 ? 0.403 -12.928 17.983 1.00 84.38 91 TYR A C 1
ATOM 690 O O . TYR A 1 91 ? 0.079 -11.784 18.253 1.00 84.38 91 TYR A O 1
ATOM 698 N N . GLY A 1 92 ? -0.233 -13.982 18.511 1.00 91.06 92 GLY A N 1
ATOM 699 C CA . GLY A 1 92 ? -1.311 -13.869 19.494 1.00 91.06 92 GLY A CA 1
ATOM 700 C C . GLY A 1 92 ? -2.704 -14.189 18.946 1.00 91.06 92 GLY A C 1
ATOM 701 O O . GLY A 1 92 ? -2.916 -15.215 18.296 1.00 91.06 92 GLY A O 1
ATOM 702 N N . GLY A 1 93 ? -3.676 -13.372 19.327 1.00 94.69 93 GLY A N 1
ATOM 703 C CA . GLY A 1 93 ? -5.102 -13.565 19.107 1.00 94.69 93 GLY A CA 1
ATOM 704 C C . GLY A 1 93 ? -5.659 -12.856 17.892 1.00 94.69 93 GLY A C 1
ATOM 705 O O . GLY A 1 93 ? -5.000 -12.029 17.275 1.00 94.69 93 GLY A O 1
ATOM 706 N N . ALA A 1 94 ? -6.910 -13.167 17.563 1.00 96.56 94 ALA A N 1
ATOM 707 C CA . ALA A 1 94 ? -7.621 -12.517 16.475 1.00 96.56 94 ALA A CA 1
ATOM 708 C C . ALA A 1 94 ? -7.647 -10.997 16.632 1.00 96.56 94 ALA A C 1
ATOM 710 O O . ALA A 1 94 ? -8.055 -10.489 17.674 1.00 96.56 94 ALA A O 1
ATOM 711 N N . GLY A 1 95 ? -7.287 -10.294 15.566 1.00 95.38 95 GLY A N 1
ATOM 712 C CA . GLY A 1 95 ? -7.358 -8.845 15.447 1.00 95.38 95 GLY A CA 1
ATOM 713 C C . GLY A 1 95 ? -6.884 -8.413 14.060 1.00 95.38 95 GLY A C 1
ATOM 714 O O . GLY A 1 95 ? -6.451 -9.267 13.285 1.00 95.38 95 GLY A O 1
ATOM 715 N N . PRO A 1 96 ? -6.960 -7.114 13.737 1.00 94.25 96 PRO A N 1
ATOM 716 C CA . PRO A 1 96 ? -6.358 -6.566 12.528 1.00 94.25 96 PRO A CA 1
ATOM 717 C C . PRO A 1 96 ? -4.889 -6.971 12.366 1.00 94.25 96 PRO A C 1
ATOM 719 O O . PRO A 1 96 ? -4.161 -7.138 13.346 1.00 94.25 96 PRO A O 1
ATOM 722 N N . TYR A 1 97 ? -4.447 -7.071 11.113 1.00 93.38 97 TYR A N 1
ATOM 723 C CA . TYR A 1 97 ? -3.085 -7.466 10.755 1.00 93.38 97 TYR A CA 1
ATOM 724 C C . TYR A 1 97 ? -2.689 -8.819 11.360 1.00 93.38 97 TYR A C 1
ATOM 726 O O . TYR A 1 97 ? -3.461 -9.767 11.270 1.00 93.38 97 TYR A O 1
ATOM 734 N N . TYR A 1 98 ? -1.501 -8.960 11.958 1.00 93.38 98 TYR A N 1
ATOM 735 C CA . TYR A 1 98 ? -1.066 -10.247 12.511 1.00 93.38 98 TYR A CA 1
ATOM 736 C C . TYR A 1 98 ? -1.805 -10.669 13.789 1.00 93.38 98 TYR A C 1
ATOM 738 O O . TYR A 1 98 ? -1.632 -11.813 14.227 1.00 93.38 98 TYR A O 1
ATOM 746 N N . GLY A 1 99 ? -2.649 -9.795 14.340 1.00 94.69 99 GLY A N 1
ATOM 747 C CA . GLY A 1 99 ? -3.415 -10.036 15.552 1.00 94.69 99 GLY A CA 1
ATOM 748 C C . GLY A 1 99 ? -2.919 -9.236 16.752 1.00 94.69 99 GLY A C 1
ATOM 749 O O . GLY A 1 99 ? -2.023 -8.399 16.645 1.00 94.69 99 GLY A O 1
ATOM 750 N N . LEU A 1 100 ? -3.538 -9.503 17.901 1.00 96.19 100 LEU A N 1
ATOM 751 C CA . LEU A 1 100 ? -3.224 -8.847 19.170 1.00 96.19 100 LEU A CA 1
ATOM 752 C C . LEU A 1 100 ? -2.406 -9.767 20.067 1.00 96.19 100 LEU A C 1
ATOM 754 O O . LEU A 1 100 ? -2.744 -10.942 20.231 1.00 96.19 100 LEU A O 1
ATOM 758 N N . TYR A 1 101 ? -1.355 -9.237 20.680 1.00 96.06 1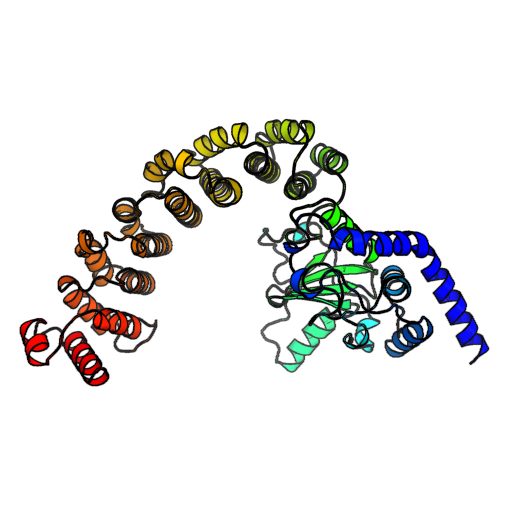01 TYR A N 1
ATOM 759 C CA . TYR A 1 101 ? -0.500 -9.995 21.577 1.00 96.06 101 TYR A CA 1
ATOM 760 C C . TYR A 1 101 ? -1.258 -10.543 22.786 1.00 96.06 101 TYR A C 1
ATOM 762 O O . TYR A 1 101 ? -2.282 -10.025 23.231 1.00 96.06 101 TYR A O 1
ATOM 770 N N . ASP A 1 102 ? -0.719 -11.632 23.325 1.00 94.44 102 ASP A N 1
ATOM 771 C CA . ASP A 1 102 ? -1.089 -12.071 24.662 1.00 94.44 102 ASP A CA 1
ATOM 772 C C . ASP A 1 102 ? -0.562 -11.068 25.689 1.00 94.44 102 ASP A C 1
ATOM 774 O O . ASP A 1 102 ? 0.562 -10.582 25.547 1.00 94.44 102 ASP A O 1
ATOM 778 N N . VAL A 1 103 ? -1.342 -10.803 26.735 1.00 93.31 103 VAL A N 1
ATOM 779 C CA . VAL A 1 103 ? -0.949 -9.962 27.864 1.00 93.31 103 VAL A CA 1
ATOM 780 C C . VAL A 1 103 ? 0.400 -10.374 28.461 1.00 93.31 103 VAL A C 1
ATOM 782 O O . VAL A 1 103 ? 1.183 -9.516 28.847 1.00 93.31 103 VAL A O 1
ATOM 785 N N . GLU A 1 104 ? 0.730 -11.669 28.451 1.00 91.00 104 GLU A N 1
ATOM 786 C CA . GLU A 1 104 ? 2.009 -12.184 28.969 1.00 91.00 104 GLU A CA 1
ATOM 787 C C . GLU A 1 104 ? 3.221 -11.818 28.082 1.00 91.00 104 GLU A C 1
ATOM 789 O O . GLU A 1 104 ? 4.375 -11.995 28.478 1.00 91.00 104 GLU A O 1
ATOM 794 N N . ARG A 1 105 ? 2.989 -11.312 26.863 1.00 92.62 105 ARG A N 1
ATOM 795 C CA . ARG A 1 105 ? 4.039 -10.772 25.983 1.00 92.62 105 ARG A CA 1
ATOM 796 C C . ARG A 1 105 ? 4.218 -9.268 26.117 1.00 92.62 105 ARG A C 1
ATOM 798 O O . ARG A 1 105 ? 5.226 -8.756 25.638 1.00 92.62 105 ARG A O 1
ATOM 805 N N . LEU A 1 106 ? 3.269 -8.581 26.745 1.00 93.25 106 LEU A N 1
ATOM 806 C CA . LEU A 1 106 ? 3.332 -7.142 26.940 1.00 93.25 106 LEU A CA 1
ATOM 807 C C . LEU A 1 106 ? 4.398 -6.840 27.995 1.00 93.25 106 LEU A C 1
ATOM 809 O O . LEU A 1 106 ? 4.306 -7.290 29.138 1.00 93.25 106 LEU A O 1
ATOM 813 N N . LYS A 1 107 ? 5.431 -6.098 27.596 1.00 91.00 107 LYS A N 1
ATOM 814 C CA . LYS A 1 107 ? 6.565 -5.734 28.456 1.00 91.00 107 LYS A CA 1
ATOM 815 C C . LYS A 1 107 ? 6.793 -4.222 28.435 1.00 91.00 107 LYS A C 1
ATOM 817 O O . LYS A 1 107 ? 7.821 -3.783 27.927 1.00 91.00 107 LYS A O 1
ATOM 822 N N . PRO A 1 108 ? 5.832 -3.421 28.929 1.00 94.44 108 PRO A N 1
ATOM 823 C CA . PRO A 1 108 ? 6.043 -1.987 29.026 1.00 94.44 108 PRO A CA 1
ATOM 824 C C . PRO A 1 108 ? 7.133 -1.675 30.054 1.00 94.44 108 PRO A C 1
ATOM 826 O O . PRO A 1 108 ? 7.310 -2.415 31.023 1.00 94.44 108 PRO A O 1
ATOM 829 N N . ASP A 1 109 ? 7.803 -0.544 29.867 1.00 95.12 109 ASP A N 1
ATOM 830 C CA . ASP A 1 109 ? 8.547 0.139 30.922 1.00 95.12 109 ASP A CA 1
ATOM 831 C C . ASP A 1 109 ? 7.531 0.849 31.841 1.00 95.12 109 ASP A C 1
ATOM 833 O O . ASP A 1 109 ? 6.878 1.797 31.388 1.00 95.12 109 ASP A O 1
ATOM 837 N N . PRO A 1 110 ? 7.334 0.402 33.099 1.00 95.56 110 PRO A N 1
ATOM 838 C CA . PRO A 1 110 ? 6.325 0.982 33.983 1.00 95.56 110 PRO A CA 1
ATOM 839 C C . PRO A 1 110 ? 6.537 2.477 34.238 1.00 95.56 110 PRO A C 1
ATOM 841 O O . PRO A 1 110 ? 5.571 3.238 34.215 1.00 95.56 110 PRO A O 1
ATOM 844 N N . ASP A 1 111 ? 7.786 2.921 34.402 1.00 96.50 111 ASP A N 1
ATOM 845 C CA . ASP A 1 111 ? 8.106 4.316 34.731 1.00 96.50 111 ASP A CA 1
ATOM 846 C C . ASP A 1 111 ? 7.795 5.262 33.561 1.00 96.50 111 ASP A C 1
ATOM 848 O O . ASP A 1 111 ? 7.501 6.448 33.753 1.00 96.50 111 ASP A O 1
ATOM 852 N N . ARG A 1 112 ? 7.796 4.736 32.333 1.00 97.00 112 ARG A N 1
ATOM 853 C CA . ARG A 1 112 ? 7.384 5.467 31.129 1.00 97.00 112 ARG A CA 1
ATOM 854 C C . ARG A 1 112 ? 5.908 5.300 30.801 1.00 97.00 112 ARG A C 1
ATOM 856 O O . ARG A 1 112 ? 5.288 6.245 30.317 1.00 97.00 112 ARG A O 1
ATOM 863 N N . LEU A 1 113 ? 5.309 4.143 31.070 1.00 97.56 113 LEU A N 1
ATOM 864 C CA . LEU A 1 113 ? 3.898 3.891 30.765 1.00 97.56 113 LEU A CA 1
ATOM 865 C C . LEU A 1 113 ? 2.964 4.825 31.548 1.00 97.56 113 LEU A C 1
ATOM 867 O O . LEU A 1 113 ? 1.933 5.250 31.029 1.00 97.56 113 LEU A O 1
ATOM 871 N N . VAL A 1 114 ? 3.328 5.182 32.782 1.00 97.44 114 VAL A N 1
ATOM 872 C CA . VAL A 1 114 ? 2.544 6.114 33.611 1.00 97.44 114 VAL A CA 1
ATOM 873 C C . VAL A 1 114 ? 2.604 7.568 33.123 1.00 97.44 114 VAL A C 1
ATOM 875 O O . VAL A 1 114 ? 1.794 8.393 33.545 1.00 97.44 114 VAL A O 1
ATOM 878 N N . GLN A 1 115 ? 3.544 7.904 32.236 1.00 98.00 115 GLN A N 1
ATOM 879 C CA . GLN A 1 115 ? 3.699 9.257 31.706 1.00 98.00 115 GLN A CA 1
ATOM 880 C C . GLN A 1 115 ? 2.724 9.517 30.550 1.00 98.00 115 GLN A C 1
ATOM 882 O O . GLN A 1 115 ? 2.352 8.593 29.830 1.00 98.00 115 GLN A O 1
ATOM 887 N N . PRO A 1 116 ? 2.290 10.771 30.329 1.00 97.44 116 PRO A N 1
ATOM 888 C CA . PRO A 1 116 ? 1.443 11.093 29.188 1.00 97.44 116 PRO A CA 1
ATOM 889 C C . PRO A 1 116 ? 2.191 10.881 27.864 1.00 97.44 116 PRO A C 1
ATOM 891 O O . PRO A 1 116 ? 3.339 11.317 27.708 1.00 97.44 116 PRO A O 1
ATOM 894 N N . SER A 1 117 ? 1.504 10.256 26.905 1.00 96.81 117 SER A N 1
ATOM 895 C CA . SER A 1 117 ? 2.011 10.034 25.552 1.00 96.81 117 SER A CA 1
ATOM 896 C C . SER A 1 117 ? 2.430 11.336 24.874 1.00 96.81 117 SER A C 1
ATOM 898 O O . SER A 1 117 ? 1.787 12.377 25.034 1.00 96.81 117 SER A O 1
ATOM 900 N N . ARG A 1 118 ? 3.526 11.266 24.109 1.00 93.25 118 ARG A N 1
ATOM 901 C CA . ARG A 1 118 ? 4.034 12.384 23.303 1.00 93.25 118 ARG A CA 1
ATOM 902 C C . ARG A 1 118 ? 3.338 12.513 21.951 1.00 93.25 118 ARG A C 1
ATOM 904 O O . ARG A 1 118 ? 3.438 13.578 21.345 1.00 93.25 118 ARG A O 1
ATOM 911 N N . PHE A 1 119 ? 2.646 11.472 21.486 1.00 92.00 119 PHE A N 1
ATOM 912 C CA . PHE A 1 119 ? 2.001 11.495 20.180 1.00 92.00 119 PHE A CA 1
ATOM 913 C C . PHE A 1 119 ? 0.810 12.438 20.171 1.00 92.00 119 PHE A C 1
ATOM 915 O O . PHE A 1 119 ? -0.097 12.344 21.002 1.00 92.00 119 PHE A O 1
ATOM 922 N N . LYS A 1 120 ? 0.794 13.318 19.174 1.00 87.50 120 LYS A N 1
ATOM 923 C CA . LYS A 1 120 ? -0.283 14.278 18.965 1.00 87.50 120 LYS A CA 1
ATOM 924 C C . LYS A 1 120 ? -1.089 13.885 17.750 1.00 87.50 120 LYS A C 1
ATOM 926 O O . LYS A 1 120 ? -0.532 13.602 16.688 1.00 87.50 120 LYS A O 1
ATOM 931 N N . TRP A 1 121 ? -2.408 13.932 17.880 1.00 81.94 121 TRP A N 1
ATOM 932 C CA . TRP A 1 121 ? -3.260 13.818 16.714 1.00 81.94 121 TRP A CA 1
ATOM 933 C C . TRP A 1 121 ? -3.064 15.039 15.810 1.00 81.94 121 TRP A C 1
ATOM 935 O O . TRP A 1 121 ? -3.424 16.163 16.159 1.00 81.94 121 TRP A O 1
ATOM 945 N N . ASN A 1 122 ? -2.510 14.803 14.624 1.00 72.06 122 ASN A N 1
ATOM 946 C CA . ASN A 1 122 ? -2.409 15.806 13.578 1.00 72.06 122 ASN A CA 1
ATOM 947 C C . ASN A 1 122 ? -3.242 15.363 12.380 1.00 72.06 122 ASN A C 1
ATOM 949 O O . ASN A 1 122 ? -2.854 14.443 11.658 1.00 72.06 122 ASN A O 1
ATOM 953 N N . SER A 1 123 ? -4.368 16.048 12.158 1.00 66.88 123 SER A N 1
ATOM 954 C CA . SER A 1 123 ? -5.238 15.795 11.009 1.00 66.88 123 SER A CA 1
ATOM 955 C C . SER A 1 123 ? -4.508 15.926 9.676 1.00 66.88 123 SER A C 1
ATOM 957 O O . SER A 1 123 ? -4.866 15.195 8.767 1.00 66.88 123 SER A O 1
ATOM 959 N N . ALA A 1 124 ? -3.482 16.782 9.566 1.00 60.00 124 ALA A N 1
ATOM 960 C CA . ALA A 1 124 ? -2.676 16.965 8.362 1.00 60.00 124 ALA A CA 1
ATOM 961 C C . ALA A 1 124 ? -1.792 15.736 8.063 1.00 60.00 124 ALA A C 1
ATOM 963 O O . ALA A 1 124 ? -1.743 15.288 6.919 1.00 60.00 124 ALA A O 1
ATOM 964 N N . ALA A 1 125 ? -1.206 15.130 9.100 1.00 57.75 125 ALA A N 1
ATOM 965 C CA . ALA A 1 125 ? -0.287 13.990 9.005 1.00 57.75 125 ALA A CA 1
ATOM 966 C C . ALA A 1 125 ? -0.983 12.619 8.857 1.00 57.75 125 ALA A C 1
ATOM 968 O O . ALA A 1 125 ? -0.321 11.594 8.752 1.00 57.75 125 ALA A O 1
ATOM 969 N N . GLN A 1 126 ? -2.323 12.566 8.817 1.00 66.44 126 GLN A N 1
ATOM 970 C CA . GLN A 1 126 ? -3.078 11.319 8.592 1.00 66.44 126 GLN A CA 1
ATOM 971 C C . GLN A 1 126 ? -3.175 10.931 7.102 1.00 66.44 126 GLN A C 1
ATOM 973 O O . GLN A 1 126 ? -4.211 10.435 6.664 1.00 66.44 126 GLN A O 1
ATOM 978 N N . ASP A 1 127 ? -2.168 11.239 6.285 1.00 62.12 127 ASP A N 1
ATOM 979 C CA . ASP A 1 127 ? -2.109 10.796 4.889 1.00 62.12 127 ASP A CA 1
ATOM 980 C C . ASP A 1 127 ? -0.738 10.181 4.602 1.00 62.12 127 ASP A C 1
ATOM 982 O O . ASP A 1 127 ? 0.245 10.888 4.399 1.00 62.12 127 ASP A O 1
ATOM 986 N N . TRP A 1 128 ? -0.695 8.847 4.572 1.00 51.50 128 TRP A N 1
ATOM 987 C CA . TRP A 1 128 ? 0.508 8.059 4.280 1.00 51.50 128 TRP A CA 1
ATOM 988 C C . TRP A 1 128 ? 1.084 8.334 2.883 1.00 51.50 128 TRP A C 1
ATOM 990 O O . TRP A 1 128 ? 2.203 7.925 2.599 1.00 51.50 128 TRP A O 1
ATOM 1000 N N . GLN A 1 129 ? 0.310 8.960 1.987 1.00 42.03 129 GLN A N 1
ATOM 1001 C CA . GLN A 1 129 ? 0.758 9.329 0.641 1.00 42.03 129 GLN A CA 1
ATOM 1002 C C . GLN A 1 129 ? 1.222 10.780 0.541 1.00 42.03 129 GLN A C 1
ATOM 1004 O O . GLN A 1 129 ? 1.791 11.156 -0.483 1.00 42.03 129 GLN A O 1
ATOM 1009 N N . SER A 1 130 ? 0.983 11.595 1.570 1.00 47.72 130 SER A N 1
ATOM 1010 C CA . SER A 1 130 ? 1.591 12.914 1.636 1.00 47.72 130 SER A CA 1
ATOM 1011 C C . SER A 1 130 ? 3.033 12.740 2.097 1.00 47.72 130 SER A C 1
ATOM 1013 O O . SER A 1 130 ? 3.277 12.119 3.132 1.00 47.72 130 SER A O 1
ATOM 1015 N N . GLU A 1 131 ? 3.987 13.274 1.334 1.00 43.34 131 GLU A N 1
ATOM 1016 C CA . GLU A 1 131 ? 5.319 13.619 1.840 1.00 43.34 131 GLU A CA 1
ATOM 1017 C C . GLU A 1 131 ? 5.103 14.694 2.914 1.00 43.34 131 GLU A C 1
ATOM 1019 O O . GLU A 1 131 ? 5.157 15.894 2.660 1.00 43.34 131 GLU A O 1
ATOM 1024 N N . SER A 1 132 ? 4.647 14.256 4.084 1.00 46.03 132 SER A N 1
ATOM 1025 C CA . SER A 1 132 ? 4.250 15.132 5.169 1.00 46.03 132 SER A CA 1
ATOM 1026 C C . SER A 1 132 ? 5.490 15.864 5.658 1.00 46.03 132 SER A C 1
ATOM 1028 O O . SER A 1 132 ? 6.490 15.228 5.979 1.00 46.03 132 SER A O 1
ATOM 1030 N N . GLU A 1 133 ? 5.397 17.183 5.822 1.00 44.03 133 GLU A N 1
ATOM 1031 C CA . GLU A 1 133 ? 6.383 17.996 6.552 1.00 44.03 133 GLU A CA 1
ATOM 1032 C C . GLU A 1 133 ? 6.581 17.525 8.013 1.00 44.03 133 GLU A C 1
ATOM 1034 O O . GLU A 1 133 ? 7.456 18.030 8.707 1.00 44.03 133 GLU A O 1
ATOM 1039 N N . SER A 1 134 ? 5.771 16.570 8.499 1.00 49.28 134 SER A N 1
ATOM 1040 C CA . SER A 1 134 ? 5.958 15.899 9.792 1.00 49.28 134 SER A CA 1
ATOM 1041 C C . SER A 1 134 ? 6.904 14.694 9.751 1.00 49.28 134 SER A C 1
ATOM 1043 O O . SER A 1 134 ? 7.151 14.116 10.810 1.00 49.28 134 SER A O 1
ATOM 1045 N N . ALA A 1 135 ? 7.369 14.256 8.574 1.00 53.19 135 ALA A N 1
ATOM 1046 C CA . ALA A 1 135 ? 8.432 13.259 8.479 1.00 53.19 135 ALA A CA 1
ATOM 1047 C C . ALA A 1 135 ? 9.679 13.855 9.154 1.00 53.19 135 ALA A C 1
ATOM 1049 O O . ALA A 1 135 ? 10.199 14.871 8.697 1.00 53.19 135 ALA A O 1
ATOM 1050 N N . GLY A 1 136 ? 10.062 13.294 10.303 1.00 60.44 136 GLY A N 1
ATOM 1051 C CA . GLY A 1 136 ? 11.146 13.803 11.148 1.00 60.44 136 GLY A CA 1
ATOM 1052 C C . GLY A 1 136 ? 10.720 14.488 12.458 1.00 60.44 136 GLY A C 1
ATOM 1053 O O . GLY A 1 136 ? 11.578 14.740 13.293 1.00 60.44 136 GLY A O 1
ATOM 1054 N N . GLU A 1 137 ? 9.427 14.768 12.725 1.00 74.56 137 GLU A N 1
ATOM 1055 C CA . GLU A 1 137 ? 9.024 15.402 14.012 1.00 74.56 137 GLU A CA 1
ATOM 1056 C C . GLU A 1 137 ? 9.367 14.520 15.224 1.00 74.56 137 GLU A C 1
ATOM 1058 O O . GLU A 1 137 ? 9.689 15.020 16.305 1.00 74.56 137 GLU A O 1
ATOM 1063 N N . TYR A 1 138 ? 9.268 13.206 15.043 1.00 81.50 138 TYR A N 1
ATOM 1064 C CA . TYR A 1 138 ? 9.512 12.221 16.089 1.00 81.50 138 TYR A CA 1
ATOM 1065 C C . TYR A 1 138 ? 10.777 11.395 15.838 1.00 81.50 138 TYR A C 1
ATOM 1067 O O . TYR A 1 138 ? 10.998 10.409 16.535 1.00 81.50 138 TYR A O 1
ATOM 1075 N N . GLU A 1 139 ? 11.580 11.766 14.845 1.00 84.69 139 GLU A N 1
ATOM 1076 C CA . GLU A 1 139 ? 12.865 11.123 14.596 1.00 84.69 139 GLU A CA 1
ATOM 1077 C C . GLU A 1 139 ? 13.868 11.625 15.643 1.00 84.69 139 GLU A C 1
ATOM 1079 O O . GLU A 1 139 ? 14.005 12.842 15.825 1.00 84.69 139 GLU A O 1
ATOM 1084 N N . PRO A 1 140 ? 14.505 10.727 16.415 1.00 83.94 140 PRO A N 1
ATOM 1085 C CA . PRO A 1 140 ? 15.614 11.114 17.272 1.00 83.94 140 PRO A CA 1
ATOM 1086 C C . PRO A 1 140 ? 16.761 11.696 16.440 1.00 83.94 140 PRO A C 1
ATOM 1088 O O . PRO A 1 140 ? 16.902 11.390 15.263 1.00 83.94 140 PRO A O 1
ATOM 1091 N N . ASP A 1 141 ? 17.584 12.532 17.063 1.00 84.00 141 ASP A N 1
ATOM 1092 C CA . ASP A 1 141 ? 18.754 13.108 16.402 1.00 84.00 141 ASP A CA 1
ATOM 1093 C C . ASP A 1 141 ? 19.793 12.008 16.108 1.00 84.00 141 ASP A C 1
ATOM 1095 O O . ASP A 1 141 ? 20.215 11.293 17.020 1.00 84.00 141 ASP A O 1
ATOM 1099 N N . ASP A 1 142 ? 20.189 11.873 14.841 1.00 84.56 142 ASP A N 1
ATOM 1100 C CA . ASP A 1 142 ? 21.168 10.881 14.373 1.00 84.56 142 ASP A CA 1
ATOM 1101 C C . ASP A 1 142 ? 22.591 11.155 14.893 1.00 84.56 142 ASP A C 1
ATOM 1103 O O . ASP A 1 142 ? 23.449 10.273 14.834 1.00 84.56 142 ASP A O 1
ATOM 1107 N N . ASP A 1 143 ? 22.856 12.358 15.420 1.00 90.44 143 ASP A N 1
ATOM 1108 C CA . ASP A 1 143 ? 24.131 12.701 16.060 1.00 90.44 143 ASP A CA 1
ATOM 1109 C C . ASP A 1 143 ? 24.240 12.168 17.509 1.00 90.44 143 ASP A C 1
ATOM 1111 O O . ASP A 1 143 ? 25.289 12.321 18.151 1.00 90.44 143 ASP A O 1
ATOM 1115 N N . LEU A 1 144 ? 23.176 11.563 18.056 1.00 90.12 144 LEU A N 1
ATOM 1116 C CA . LEU A 1 144 ? 23.202 10.926 19.376 1.00 90.12 144 LEU A CA 1
ATOM 1117 C C . LEU A 1 144 ? 24.072 9.663 19.372 1.00 90.12 144 LEU A C 1
ATOM 1119 O O . LEU A 1 144 ? 24.161 8.941 18.381 1.00 90.12 144 LEU A O 1
ATOM 1123 N N . ASP A 1 145 ? 24.698 9.372 20.515 1.00 94.31 145 ASP A N 1
ATOM 1124 C CA . ASP A 1 145 ? 25.282 8.048 20.729 1.00 94.31 145 ASP A CA 1
ATOM 1125 C C . ASP A 1 145 ? 24.190 6.983 20.923 1.00 94.31 145 ASP A C 1
ATOM 1127 O O . ASP A 1 145 ? 23.032 7.307 21.195 1.00 94.31 145 ASP A O 1
ATOM 1131 N N . ASP A 1 146 ? 24.567 5.709 20.779 1.00 91.88 146 ASP A N 1
ATOM 1132 C CA . ASP A 1 146 ? 23.631 4.578 20.813 1.00 91.88 146 ASP A CA 1
ATOM 1133 C C . ASP A 1 146 ? 22.745 4.581 22.080 1.00 91.88 146 ASP A C 1
ATOM 1135 O O . ASP A 1 146 ? 21.530 4.400 21.986 1.00 91.88 146 ASP A O 1
ATOM 1139 N N . ASP A 1 147 ? 23.321 4.852 23.258 1.00 93.69 147 ASP A N 1
ATOM 1140 C CA . ASP A 1 147 ? 22.590 4.854 24.535 1.00 93.69 147 ASP A CA 1
ATOM 1141 C C . ASP A 1 147 ? 21.582 6.019 24.605 1.00 93.69 147 ASP A C 1
ATOM 1143 O O . ASP A 1 147 ? 20.436 5.848 25.033 1.00 93.69 147 ASP A O 1
ATOM 1147 N N . ALA A 1 148 ? 21.989 7.220 24.182 1.00 93.69 148 ALA A N 1
ATOM 1148 C CA . ALA A 1 148 ? 21.121 8.393 24.157 1.00 93.69 148 ALA A CA 1
ATOM 1149 C C . ALA A 1 148 ? 20.016 8.270 23.100 1.00 93.69 148 ALA A C 1
ATOM 1151 O O . ALA A 1 148 ? 18.894 8.736 23.321 1.00 93.69 148 ALA A O 1
ATOM 1152 N N . TYR A 1 149 ? 20.317 7.624 21.976 1.00 91.19 149 TYR A N 1
ATOM 1153 C CA . TYR A 1 149 ? 19.357 7.329 20.924 1.00 91.19 149 TYR A CA 1
ATOM 1154 C C . TYR A 1 149 ? 18.274 6.357 21.414 1.00 91.19 149 TYR A C 1
ATOM 1156 O O . TYR A 1 149 ? 17.078 6.635 21.279 1.00 91.19 149 TYR A O 1
ATOM 1164 N N . GLU A 1 150 ? 18.674 5.245 22.043 1.00 90.56 150 GLU A N 1
ATOM 1165 C CA . GLU A 1 150 ? 17.744 4.278 22.638 1.00 90.56 150 GLU A CA 1
ATOM 1166 C C . GLU A 1 150 ? 16.857 4.930 23.711 1.00 90.56 150 GLU A C 1
ATOM 1168 O O . GLU A 1 150 ? 15.642 4.711 23.738 1.00 90.56 150 GLU A O 1
ATOM 1173 N N . GLU A 1 151 ? 17.435 5.785 24.559 1.00 94.06 151 GLU A N 1
ATOM 1174 C CA . GLU A 1 151 ? 16.701 6.548 25.572 1.00 94.06 151 GLU A CA 1
ATOM 1175 C C . GLU A 1 151 ? 15.679 7.510 24.945 1.00 94.06 151 GLU A C 1
ATOM 1177 O O . GLU A 1 151 ? 14.533 7.575 25.398 1.00 94.06 151 GLU A O 1
ATOM 1182 N N . ALA A 1 152 ? 16.059 8.230 23.884 1.00 92.62 152 ALA A N 1
ATOM 1183 C CA . ALA A 1 152 ? 15.174 9.152 23.177 1.00 92.62 152 ALA A CA 1
ATOM 1184 C C . ALA A 1 152 ? 13.990 8.423 22.523 1.00 92.62 152 ALA A C 1
ATOM 1186 O O . ALA A 1 152 ? 12.845 8.873 22.642 1.00 92.62 152 ALA A O 1
ATOM 1187 N N . LEU A 1 153 ? 14.242 7.276 21.884 1.00 90.50 153 LEU A N 1
ATOM 1188 C CA . LEU A 1 153 ? 13.193 6.442 21.300 1.00 90.50 153 LEU A CA 1
ATOM 1189 C C . LEU A 1 153 ? 12.259 5.883 22.381 1.00 90.50 153 LEU A C 1
ATOM 1191 O O . LEU A 1 153 ? 11.038 5.869 22.217 1.00 90.50 153 LEU A O 1
ATOM 1195 N N . ALA A 1 154 ? 12.807 5.458 23.514 1.00 92.12 154 ALA A N 1
ATOM 1196 C CA . ALA A 1 154 ? 11.996 4.927 24.593 1.00 92.12 154 ALA A CA 1
ATOM 1197 C C . ALA A 1 154 ? 11.171 6.021 25.309 1.00 92.12 154 ALA A C 1
ATOM 1199 O O . ALA A 1 154 ? 9.998 5.786 25.611 1.00 92.12 154 ALA A O 1
ATOM 1200 N N . ASP A 1 155 ? 11.704 7.237 25.504 1.00 94.25 155 ASP A N 1
ATOM 1201 C CA . ASP A 1 155 ? 10.917 8.401 25.958 1.00 94.25 155 ASP A CA 1
ATOM 1202 C C . ASP A 1 155 ? 9.813 8.768 24.960 1.00 94.25 155 ASP A C 1
ATOM 1204 O O . ASP A 1 155 ? 8.693 9.094 25.360 1.00 94.25 155 ASP A O 1
ATOM 1208 N N . LEU A 1 156 ? 10.086 8.678 23.658 1.00 92.88 156 LEU A N 1
ATOM 1209 C CA . LEU A 1 156 ? 9.082 8.918 22.628 1.00 92.88 156 LEU A CA 1
ATOM 1210 C C . LEU A 1 156 ? 7.886 7.958 22.754 1.00 92.88 156 LEU A C 1
ATOM 1212 O O . LEU A 1 156 ? 6.739 8.395 22.628 1.00 92.88 156 LEU A O 1
ATOM 1216 N N . MET A 1 157 ? 8.145 6.684 23.067 1.00 94.38 157 MET A N 1
ATOM 1217 C CA . MET A 1 157 ? 7.120 5.646 23.248 1.00 94.38 157 MET A CA 1
ATOM 1218 C C . MET A 1 157 ? 6.387 5.703 24.598 1.00 94.38 157 MET A C 1
ATOM 1220 O O . MET A 1 157 ? 5.467 4.910 24.834 1.00 94.38 157 MET A O 1
ATOM 1224 N N . ARG A 1 158 ? 6.745 6.622 25.504 1.00 96.94 158 ARG A N 1
ATOM 1225 C CA . ARG A 1 158 ? 6.114 6.718 26.829 1.00 96.94 158 ARG A CA 1
ATOM 1226 C C . ARG A 1 158 ? 4.594 6.882 26.735 1.00 96.94 158 ARG A C 1
ATOM 1228 O O . ARG A 1 158 ? 4.060 7.431 25.770 1.00 96.94 158 ARG A O 1
ATOM 1235 N N . GLY A 1 159 ? 3.875 6.408 27.747 1.00 97.88 159 GLY A N 1
ATOM 1236 C CA . GLY A 1 159 ? 2.410 6.441 27.768 1.00 97.88 159 GLY A CA 1
ATOM 1237 C C . GLY A 1 159 ? 1.717 5.541 26.742 1.00 97.88 159 GLY A C 1
ATOM 1238 O O . GLY A 1 159 ? 0.489 5.605 26.629 1.00 97.88 159 GLY A O 1
ATOM 1239 N N . THR A 1 160 ? 2.462 4.714 26.001 1.00 97.69 160 THR A N 1
ATOM 1240 C CA . THR A 1 160 ? 1.918 3.777 25.011 1.00 97.69 160 THR A CA 1
ATOM 1241 C C . THR A 1 160 ? 2.265 2.328 25.338 1.00 97.69 160 THR A C 1
ATOM 1243 O O . THR A 1 160 ? 3.212 2.042 26.067 1.00 97.69 160 THR A O 1
ATOM 1246 N N . LEU A 1 161 ? 1.458 1.409 24.817 1.00 97.56 161 LEU A N 1
ATOM 1247 C CA . LEU A 1 161 ? 1.619 -0.028 24.981 1.00 97.56 161 LEU A CA 1
ATOM 1248 C C . LEU A 1 161 ? 1.553 -0.701 23.612 1.00 97.56 161 LEU A C 1
ATOM 1250 O O . LEU A 1 161 ? 0.541 -0.585 22.925 1.00 97.56 161 LEU A O 1
ATOM 1254 N N . GLU A 1 162 ? 2.599 -1.421 23.222 1.00 96.50 162 GLU A N 1
ATOM 1255 C CA . GLU A 1 162 ? 2.598 -2.209 21.988 1.00 96.50 162 GLU A CA 1
ATOM 1256 C C . GLU A 1 162 ? 1.706 -3.445 22.154 1.00 96.50 162 GLU A C 1
ATOM 1258 O O . GLU A 1 162 ? 2.021 -4.347 22.927 1.00 96.50 162 GLU A O 1
ATOM 1263 N N . ILE A 1 163 ? 0.580 -3.490 21.441 1.00 96.62 163 ILE A N 1
ATOM 1264 C CA . ILE A 1 163 ? -0.430 -4.554 21.565 1.00 96.62 163 ILE A CA 1
ATOM 1265 C C . ILE A 1 163 ? -0.467 -5.505 20.364 1.00 96.62 163 ILE A C 1
ATOM 1267 O O . ILE A 1 163 ? -1.261 -6.446 20.363 1.00 96.62 163 ILE A O 1
ATOM 1271 N N . GLY A 1 164 ? 0.352 -5.283 19.338 1.00 94.94 164 GLY A N 1
ATOM 1272 C CA . GLY A 1 164 ? 0.422 -6.128 18.148 1.00 94.94 164 GLY A CA 1
ATOM 1273 C C . GLY A 1 164 ? 1.331 -5.539 17.074 1.00 94.94 164 GLY A C 1
ATOM 1274 O O . GLY A 1 164 ? 1.856 -4.444 17.244 1.00 94.94 164 GLY A O 1
ATOM 1275 N N . THR A 1 165 ? 1.456 -6.246 15.948 1.00 91.88 165 THR A N 1
ATOM 1276 C CA . THR A 1 165 ? 2.347 -5.863 14.840 1.00 91.88 165 THR A CA 1
ATOM 1277 C C . THR A 1 165 ? 1.653 -5.914 13.482 1.00 91.88 165 THR A C 1
ATOM 1279 O O . THR A 1 165 ? 0.806 -6.777 13.216 1.00 91.88 165 THR A O 1
ATOM 1282 N N . MET A 1 166 ? 2.044 -5.004 12.592 1.00 90.19 166 MET A N 1
ATOM 1283 C CA . MET A 1 166 ? 1.705 -5.029 11.166 1.00 90.19 166 MET A CA 1
ATOM 1284 C C . MET A 1 166 ? 2.778 -5.748 10.332 1.00 90.19 166 MET A C 1
ATOM 1286 O O . MET A 1 166 ? 2.533 -6.066 9.167 1.00 90.19 166 MET A O 1
ATOM 1290 N N . GLY A 1 167 ? 3.930 -6.076 10.934 1.00 85.94 167 GLY A N 1
ATOM 1291 C CA . GLY A 1 167 ? 5.141 -6.515 10.241 1.00 85.94 167 GLY A CA 1
ATOM 1292 C C . GLY A 1 167 ? 5.939 -5.338 9.672 1.00 85.94 167 GLY A C 1
ATOM 1293 O O . GLY A 1 167 ? 5.544 -4.189 9.826 1.00 85.94 167 GLY A O 1
ATOM 1294 N N . CYS A 1 168 ? 7.069 -5.629 9.015 1.00 81.25 168 CYS A N 1
ATOM 1295 C CA . CYS A 1 168 ? 7.916 -4.616 8.359 1.00 81.25 168 CYS A CA 1
ATOM 1296 C C . CYS A 1 168 ? 8.269 -3.419 9.270 1.00 81.25 168 CYS A C 1
ATOM 1298 O O . CYS A 1 168 ? 8.174 -2.277 8.844 1.00 81.25 168 CYS A O 1
ATOM 1300 N N . GLY A 1 169 ? 8.594 -3.681 10.543 1.00 79.88 169 GLY A N 1
ATOM 1301 C CA . GLY A 1 169 ? 8.963 -2.634 11.507 1.00 79.88 169 GLY A CA 1
ATOM 1302 C C . GLY A 1 169 ? 7.820 -1.698 11.923 1.00 79.88 169 GLY A C 1
ATOM 1303 O O . GLY A 1 169 ? 8.081 -0.629 12.473 1.00 79.88 169 GLY A O 1
ATOM 1304 N N . SER A 1 170 ? 6.565 -2.064 11.637 1.00 88.56 170 SER A N 1
ATOM 1305 C CA . SER A 1 170 ? 5.389 -1.264 11.971 1.00 88.56 170 SER A CA 1
ATOM 1306 C C . SER A 1 170 ? 4.532 -1.920 13.057 1.00 88.56 170 SER A C 1
ATOM 1308 O O . SER A 1 170 ? 4.107 -3.071 12.916 1.00 88.56 170 SER A O 1
ATOM 1310 N N . GLU A 1 171 ? 4.204 -1.162 14.104 1.00 93.00 171 GLU A N 1
ATOM 1311 C CA . GLU A 1 171 ? 3.581 -1.659 15.333 1.00 93.00 171 GLU A CA 1
ATOM 1312 C C . GLU A 1 171 ? 2.216 -1.035 15.644 1.00 93.00 171 GLU A C 1
ATOM 1314 O O . GLU A 1 171 ? 1.881 0.069 15.207 1.00 93.00 171 GLU A O 1
ATOM 1319 N N . LEU A 1 172 ? 1.407 -1.771 16.411 1.00 95.56 172 LEU A N 1
ATOM 1320 C CA . LEU A 1 172 ? 0.101 -1.348 16.912 1.00 95.56 172 LEU A CA 1
ATOM 1321 C C . LEU A 1 172 ? 0.251 -0.877 18.360 1.00 95.56 172 LEU A C 1
ATOM 1323 O O . LEU A 1 172 ? 0.367 -1.692 19.275 1.00 95.56 172 LEU A O 1
ATOM 1327 N N . LEU A 1 173 ? 0.216 0.432 18.577 1.00 97.00 173 LEU A N 1
ATOM 1328 C CA . LEU A 1 173 ? 0.337 1.040 19.896 1.00 97.00 173 LEU A CA 1
ATOM 1329 C C . LEU A 1 173 ? -1.041 1.422 20.445 1.00 97.00 173 LEU A C 1
ATOM 1331 O O . LEU A 1 173 ? -1.859 2.018 19.751 1.00 97.00 173 LEU A O 1
ATOM 1335 N N . LEU A 1 174 ? -1.294 1.115 21.712 1.00 98.19 174 LEU A N 1
ATOM 1336 C CA . LEU A 1 174 ? -2.421 1.618 22.491 1.00 98.19 174 LEU A CA 1
ATOM 1337 C C . LEU A 1 174 ? -1.946 2.785 23.352 1.00 98.19 174 LEU A C 1
ATOM 1339 O O . LEU A 1 174 ? -0.999 2.633 24.121 1.00 98.19 174 LEU A O 1
ATOM 1343 N N . ILE A 1 175 ? -2.627 3.927 23.297 1.00 98.19 175 ILE A N 1
ATOM 1344 C CA . ILE A 1 175 ? -2.345 5.029 24.223 1.00 98.19 175 ILE A CA 1
ATOM 1345 C C . ILE A 1 175 ? -2.965 4.700 25.585 1.00 98.19 175 ILE A C 1
ATOM 1347 O O . ILE A 1 175 ? -4.187 4.654 25.732 1.00 98.19 175 ILE A O 1
ATOM 1351 N N . VAL A 1 176 ? -2.123 4.485 26.595 1.00 98.38 176 VAL A N 1
ATOM 1352 C CA . VAL A 1 176 ? -2.532 4.138 27.967 1.00 98.38 176 VAL A CA 1
ATOM 1353 C C . VAL A 1 176 ? -2.689 5.384 28.835 1.00 98.38 176 VAL A C 1
ATOM 1355 O O . VAL A 1 176 ? -3.627 5.460 29.630 1.00 98.38 176 VAL A O 1
ATOM 1358 N N . CYS A 1 177 ? -1.829 6.385 28.639 1.00 97.56 177 CYS A N 1
ATOM 1359 C CA . CYS A 1 177 ? -1.821 7.631 29.405 1.00 97.56 177 CYS A CA 1
ATOM 1360 C C . CYS A 1 177 ? -1.702 8.848 28.473 1.00 97.56 177 CYS A C 1
ATOM 1362 O O . CYS A 1 177 ? -0.903 8.850 27.539 1.00 97.56 177 CYS A O 1
ATOM 1364 N N . GLY A 1 178 ? -2.468 9.912 28.741 1.00 95.88 178 GLY A N 1
ATOM 1365 C CA . GLY A 1 178 ? -2.454 11.163 27.965 1.00 95.88 178 GLY A CA 1
ATOM 1366 C C . GLY A 1 178 ? -3.799 11.518 27.322 1.00 95.88 178 GLY A C 1
ATOM 1367 O O . GLY A 1 178 ? -4.825 10.909 27.618 1.00 95.88 178 GLY A O 1
ATOM 1368 N N . GLU A 1 179 ? -3.789 12.525 26.444 1.00 94.44 179 GLU A N 1
ATOM 1369 C CA . GLU A 1 179 ? -4.990 13.127 25.832 1.00 94.44 179 GLU A CA 1
ATOM 1370 C C . GLU A 1 179 ? -5.829 12.132 25.013 1.00 94.44 179 GLU A C 1
ATOM 1372 O O . GLU A 1 179 ? -7.056 12.198 25.012 1.00 94.44 179 GLU A O 1
ATOM 1377 N N . HIS A 1 180 ? -5.177 11.189 24.333 1.00 95.75 180 HIS A N 1
ATOM 1378 C CA . HIS A 1 180 ? -5.817 10.242 23.415 1.00 95.75 180 HIS A CA 1
ATOM 1379 C C . HIS A 1 180 ? -5.935 8.825 24.000 1.00 95.75 180 HIS A C 1
ATOM 1381 O O . HIS A 1 180 ? -5.911 7.840 23.263 1.00 95.75 180 HIS A O 1
ATOM 1387 N N . ARG A 1 181 ? -6.036 8.716 25.331 1.00 97.56 181 ARG A N 1
ATOM 1388 C CA . ARG A 1 181 ? -6.156 7.441 26.051 1.00 97.56 181 ARG A CA 1
ATOM 1389 C C . ARG A 1 181 ? -7.245 6.536 25.459 1.00 97.56 181 ARG A C 1
ATOM 1391 O O . ARG A 1 181 ? -8.372 6.974 25.260 1.00 97.56 181 ARG A O 1
ATOM 1398 N N . GLY A 1 182 ? -6.899 5.269 25.228 1.00 97.31 182 GLY A N 1
ATOM 1399 C CA . GLY A 1 182 ? -7.760 4.240 24.632 1.00 97.31 182 GLY A CA 1
ATOM 1400 C C . GLY A 1 182 ? -7.651 4.129 23.111 1.00 97.31 182 GLY A C 1
ATOM 1401 O O . GLY A 1 182 ? -8.017 3.100 22.549 1.00 97.31 182 GLY A O 1
ATOM 1402 N N . ARG A 1 183 ? -7.113 5.139 22.418 1.00 96.62 183 ARG A N 1
ATOM 1403 C CA . ARG A 1 183 ? -6.982 5.121 20.956 1.00 96.62 183 ARG A CA 1
ATOM 1404 C C . ARG A 1 183 ? -5.779 4.289 20.496 1.00 96.62 183 ARG A C 1
ATOM 1406 O O . ARG A 1 183 ? -4.743 4.250 21.163 1.00 96.62 183 ARG A O 1
ATOM 1413 N N . ILE A 1 184 ? -5.924 3.664 19.324 1.00 96.81 184 ILE A N 1
ATOM 1414 C CA . ILE A 1 184 ? -4.851 2.942 18.630 1.00 96.81 184 ILE A CA 1
ATOM 1415 C C . ILE A 1 184 ? -4.055 3.885 17.719 1.00 96.81 184 ILE A C 1
ATOM 1417 O O . ILE A 1 184 ? -4.620 4.720 17.007 1.00 96.81 184 ILE A O 1
ATOM 1421 N N . VAL A 1 185 ? -2.739 3.710 17.718 1.00 94.81 185 VAL A N 1
ATOM 1422 C CA . VAL A 1 185 ? -1.785 4.383 16.841 1.00 94.81 185 VAL A CA 1
ATOM 1423 C C . VAL A 1 185 ? -0.979 3.332 16.088 1.00 94.81 185 VAL A C 1
ATOM 1425 O O . VAL A 1 185 ? -0.482 2.377 16.677 1.00 94.81 185 VAL A O 1
ATOM 1428 N N . TYR A 1 186 ? -0.850 3.500 14.779 1.00 93.31 186 TYR A N 1
ATOM 1429 C CA . TYR A 1 186 ? 0.087 2.744 13.961 1.00 93.31 186 TYR A CA 1
ATOM 1430 C C . TYR A 1 186 ? 1.411 3.482 13.944 1.00 93.31 186 TYR A C 1
ATOM 1432 O O . TYR A 1 186 ? 1.470 4.641 13.541 1.00 93.31 186 TYR A O 1
ATOM 1440 N N . TRP A 1 187 ? 2.453 2.813 14.407 1.00 90.94 187 TRP A N 1
ATOM 1441 C CA . TRP A 1 187 ? 3.799 3.354 14.461 1.00 90.94 187 TRP A CA 1
ATOM 1442 C C . TRP A 1 187 ? 4.642 2.703 13.379 1.00 90.94 187 TRP A C 1
ATOM 1444 O O . TRP A 1 187 ? 4.675 1.479 13.308 1.00 90.94 187 TRP A O 1
ATOM 1454 N N . ASN A 1 188 ? 5.310 3.499 12.550 1.00 86.44 188 ASN A N 1
ATOM 1455 C CA . ASN A 1 188 ? 6.335 3.007 11.637 1.00 86.44 188 ASN A CA 1
ATOM 1456 C C . ASN A 1 188 ? 7.703 3.469 12.148 1.00 86.44 188 ASN A C 1
ATOM 1458 O O . ASN A 1 188 ? 7.974 4.671 12.149 1.00 86.44 188 ASN A O 1
ATOM 1462 N N . GLY A 1 189 ? 8.537 2.520 12.580 1.00 82.44 189 GLY A N 1
ATOM 1463 C CA . GLY A 1 189 ? 9.872 2.808 13.103 1.00 82.44 189 GLY A CA 1
ATOM 1464 C C . GLY A 1 189 ? 10.867 3.296 12.051 1.00 82.44 189 GLY A C 1
ATOM 1465 O O . GLY A 1 189 ? 11.852 3.908 12.424 1.00 82.44 189 GLY A O 1
ATOM 1466 N N . GLU A 1 190 ? 10.613 3.072 10.758 1.00 80.75 190 GLU A N 1
ATOM 1467 C CA . GLU A 1 190 ? 11.494 3.553 9.682 1.00 80.75 190 GLU A CA 1
ATOM 1468 C C . GLU A 1 190 ? 11.237 5.023 9.334 1.00 80.75 190 GLU A C 1
ATOM 1470 O O . GLU A 1 190 ? 12.142 5.725 8.903 1.00 80.75 190 GLU A O 1
ATOM 1475 N N . THR A 1 191 ? 9.997 5.494 9.489 1.00 78.19 191 THR A N 1
ATOM 1476 C CA . THR A 1 191 ? 9.606 6.869 9.126 1.00 78.19 191 THR A CA 1
ATOM 1477 C C . THR A 1 191 ? 9.294 7.740 10.339 1.00 78.19 191 THR A C 1
ATOM 1479 O O . THR A 1 191 ? 8.815 8.862 10.176 1.00 78.19 191 THR A O 1
ATOM 1482 N N . TYR A 1 19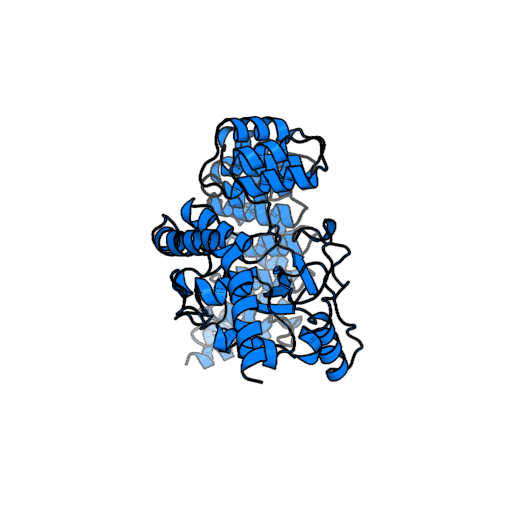2 ? 9.446 7.198 11.550 1.00 82.56 192 TYR A N 1
ATOM 1483 C CA . TYR A 1 192 ? 9.132 7.846 12.826 1.00 82.56 192 TYR A CA 1
ATOM 1484 C C . TYR A 1 192 ? 7.785 8.584 12.821 1.00 82.56 192 TYR A C 1
ATOM 1486 O O . TYR A 1 192 ? 7.658 9.708 13.299 1.00 82.56 192 TYR A O 1
ATOM 1494 N N . THR A 1 193 ? 6.753 7.980 12.223 1.00 79.62 193 THR A N 1
ATOM 1495 C CA . THR A 1 193 ? 5.459 8.651 12.019 1.00 79.62 193 THR A CA 1
ATOM 1496 C C . THR A 1 193 ? 4.331 7.890 12.717 1.00 79.62 193 THR A C 1
ATOM 1498 O O . THR A 1 193 ? 4.047 6.749 12.343 1.00 79.62 193 THR A O 1
ATOM 1501 N N . PRO A 1 194 ? 3.643 8.505 13.702 1.00 88.62 194 PRO A N 1
ATOM 1502 C CA . PRO A 1 194 ? 2.449 7.935 14.304 1.00 88.62 194 PRO A CA 1
ATOM 1503 C C . PRO A 1 194 ? 1.206 8.253 13.461 1.00 88.62 194 PRO A C 1
ATOM 1505 O O . PRO A 1 194 ? 0.871 9.413 13.209 1.00 88.62 194 PRO A O 1
ATOM 1508 N N . PHE A 1 195 ? 0.456 7.222 13.089 1.00 88.50 195 PHE A N 1
ATOM 1509 C CA . PHE A 1 195 ? -0.852 7.353 12.457 1.00 88.50 195 PHE A CA 1
ATOM 1510 C C . PHE A 1 195 ? -1.962 6.990 13.443 1.00 88.50 195 PHE A C 1
ATOM 1512 O O . PHE A 1 195 ? -2.012 5.880 13.964 1.00 88.50 195 PHE A O 1
ATOM 1519 N N . PHE A 1 196 ? -2.889 7.908 13.680 1.00 91.88 196 PHE A N 1
ATOM 1520 C CA . PHE A 1 196 ? -4.010 7.704 14.586 1.00 91.88 196 PHE A CA 1
ATOM 1521 C C . PHE A 1 196 ? -5.187 7.098 13.828 1.00 91.88 196 PHE A C 1
ATOM 1523 O O . PHE A 1 196 ? -5.691 7.690 12.874 1.00 91.88 196 PHE A O 1
ATOM 1530 N N . VAL A 1 197 ? -5.683 5.951 14.292 1.00 91.94 197 VAL A N 1
ATOM 1531 C CA . VAL A 1 197 ? -6.901 5.373 13.709 1.00 91.94 197 VAL A CA 1
ATOM 1532 C C . VAL A 1 197 ? -8.108 6.286 13.956 1.00 91.94 197 VAL A C 1
ATOM 1534 O O . VAL A 1 197 ? -8.134 7.074 14.907 1.00 91.94 197 VAL A O 1
ATOM 1537 N N . TYR A 1 198 ? -9.126 6.179 13.099 1.00 90.88 198 TYR A N 1
ATOM 1538 C CA . TYR A 1 198 ? -10.329 7.015 13.198 1.00 90.88 198 TYR A CA 1
ATOM 1539 C C . TYR A 1 198 ? -11.095 6.799 14.512 1.00 90.88 198 TYR A C 1
ATOM 1541 O O . TYR A 1 198 ? -11.613 7.754 15.101 1.00 90.88 198 TYR A O 1
ATOM 1549 N N . GLU A 1 199 ? -11.147 5.564 15.002 1.00 94.12 199 GLU A N 1
ATOM 1550 C CA . GLU A 1 199 ? -11.869 5.211 16.222 1.00 94.12 199 GLU A CA 1
ATOM 1551 C C . GLU A 1 199 ? -11.218 5.831 17.458 1.00 94.12 199 GLU A C 1
ATOM 1553 O O . GLU A 1 199 ? -9.999 5.921 17.586 1.00 94.12 199 GLU A O 1
ATOM 1558 N N . SER A 1 200 ? -12.041 6.308 18.388 1.00 93.12 200 SER A N 1
ATOM 1559 C CA . SER A 1 200 ? -11.577 6.955 19.621 1.00 93.12 200 SER A CA 1
ATOM 1560 C C . SER A 1 200 ? -11.104 5.984 20.700 1.00 93.12 200 SER A C 1
ATOM 1562 O O . SER A 1 200 ? -10.453 6.422 21.641 1.00 93.12 200 SER A O 1
ATOM 1564 N N . ASN A 1 201 ? -11.440 4.699 20.588 1.00 95.75 201 ASN A N 1
ATOM 1565 C CA . ASN A 1 201 ? -11.076 3.675 21.563 1.00 95.75 201 ASN A CA 1
ATOM 1566 C C . ASN A 1 201 ? -10.834 2.314 20.885 1.00 95.75 201 ASN A C 1
ATOM 1568 O O . ASN A 1 201 ? -11.196 2.114 19.720 1.00 95.75 201 ASN A O 1
ATOM 1572 N N . MET A 1 202 ? -10.224 1.378 21.616 1.00 97.25 202 MET A N 1
ATOM 1573 C CA . MET A 1 202 ? -9.807 0.080 21.091 1.00 97.25 202 MET A CA 1
ATOM 1574 C C . MET A 1 202 ? -10.997 -0.826 20.753 1.00 97.25 202 MET A C 1
ATOM 1576 O O . MET A 1 202 ? -10.945 -1.539 19.749 1.00 97.25 202 MET A O 1
ATOM 1580 N N . LEU A 1 203 ? -12.081 -0.793 21.536 1.00 98.25 203 LEU A N 1
ATOM 1581 C CA . LEU A 1 203 ? -13.251 -1.639 21.280 1.00 98.25 203 LEU A CA 1
ATOM 1582 C C . LEU A 1 203 ? -13.983 -1.249 19.998 1.00 98.25 203 LEU A C 1
ATOM 1584 O O . LEU A 1 203 ? -14.353 -2.137 19.234 1.00 98.25 203 LEU A O 1
ATOM 1588 N N . ASP A 1 204 ? -14.152 0.045 19.733 1.00 98.00 204 ASP A N 1
ATOM 1589 C CA . ASP A 1 204 ? -14.766 0.530 18.495 1.00 98.00 204 ASP A CA 1
ATOM 1590 C C . ASP A 1 204 ? -13.908 0.157 17.285 1.00 98.00 204 ASP A C 1
ATOM 1592 O O . ASP A 1 204 ? -14.427 -0.324 16.276 1.00 98.00 204 ASP A O 1
ATOM 1596 N N . TRP A 1 205 ? -12.584 0.296 17.411 1.00 98.00 205 TRP A N 1
ATOM 1597 C CA . TRP A 1 205 ? -11.627 -0.129 16.388 1.00 98.00 205 TRP A CA 1
ATOM 1598 C C . TRP A 1 205 ? -11.734 -1.633 16.105 1.00 98.00 205 TRP A C 1
ATOM 1600 O O . TRP A 1 205 ? -11.823 -2.059 14.950 1.00 98.00 205 TRP A O 1
ATOM 1610 N N . TYR A 1 206 ? -11.792 -2.449 17.157 1.00 98.44 206 TYR A N 1
ATOM 1611 C CA . TYR A 1 206 ? -11.892 -3.899 17.039 1.00 98.44 206 TYR A CA 1
ATOM 1612 C C . TYR A 1 206 ? -13.245 -4.354 16.479 1.00 98.44 206 TYR A C 1
ATOM 1614 O O . TYR A 1 206 ? -13.319 -5.235 15.619 1.00 98.44 206 TYR A O 1
ATOM 1622 N N . GLU A 1 2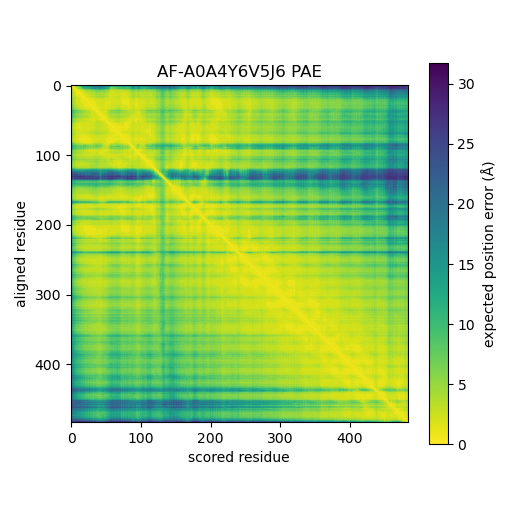07 ? -14.336 -3.758 16.957 1.00 98.31 207 GLU A N 1
ATOM 1623 C CA . GLU A 1 207 ? -15.685 -4.082 16.511 1.00 98.31 207 GLU A CA 1
ATOM 1624 C C . GLU A 1 207 ? -15.884 -3.698 15.041 1.00 98.31 207 GLU A C 1
ATOM 1626 O O . GLU A 1 207 ? -16.418 -4.506 14.276 1.00 98.31 207 GLU A O 1
ATOM 1631 N N . ARG A 1 208 ? -15.375 -2.529 14.626 1.00 97.75 208 ARG A N 1
ATOM 1632 C CA . ARG A 1 208 ? -15.374 -2.095 13.226 1.00 97.75 208 ARG A CA 1
ATOM 1633 C C . ARG A 1 208 ? -14.632 -3.084 12.334 1.00 97.75 208 ARG A C 1
ATOM 1635 O O . ARG A 1 208 ? -15.142 -3.425 11.270 1.00 97.75 208 ARG A O 1
ATOM 1642 N N . TRP A 1 209 ? -13.463 -3.576 12.748 1.00 97.94 209 TRP A N 1
ATOM 1643 C CA . TRP A 1 209 ? -12.738 -4.588 11.973 1.00 97.94 209 TRP A CA 1
ATOM 1644 C C . TRP A 1 209 ? -13.605 -5.820 11.714 1.00 97.94 209 TRP A C 1
ATOM 1646 O O . TRP A 1 209 ? -13.706 -6.281 10.578 1.00 97.94 209 TRP A O 1
ATOM 1656 N N . LEU A 1 210 ? -14.282 -6.326 12.748 1.00 98.12 210 LEU A N 1
ATOM 1657 C CA . LEU A 1 210 ? -15.182 -7.464 12.591 1.00 98.12 210 LEU A CA 1
ATOM 1658 C C . LEU A 1 210 ? -16.360 -7.150 11.667 1.00 98.12 210 LEU A C 1
ATOM 1660 O O . LEU A 1 210 ? -16.737 -8.009 10.873 1.00 98.12 210 LEU A O 1
ATOM 1664 N N . ASP A 1 211 ? -16.935 -5.951 11.756 1.00 97.62 211 ASP A N 1
ATOM 1665 C CA . ASP A 1 211 ? -18.017 -5.528 10.865 1.00 97.62 211 ASP A CA 1
ATOM 1666 C C . ASP A 1 211 ? -17.574 -5.496 9.404 1.00 97.62 211 ASP A C 1
ATOM 1668 O O . ASP A 1 211 ? -18.272 -6.033 8.545 1.00 97.62 211 ASP A O 1
ATOM 1672 N N . GLU A 1 212 ? -16.391 -4.953 9.124 1.00 96.94 212 GLU A N 1
ATOM 1673 C CA . GLU A 1 212 ? -15.838 -4.890 7.770 1.00 96.94 212 GLU A CA 1
ATOM 1674 C C . GLU A 1 212 ? -15.511 -6.280 7.214 1.00 96.94 212 GLU A C 1
ATOM 1676 O O . GLU A 1 212 ? -15.826 -6.569 6.058 1.00 96.94 212 GLU A O 1
ATOM 1681 N N . VAL A 1 213 ? -14.961 -7.177 8.042 1.00 97.12 213 VAL A N 1
ATOM 1682 C CA . VAL A 1 213 ? -14.741 -8.579 7.653 1.00 97.12 213 VAL A CA 1
ATOM 1683 C C . VAL A 1 213 ? -16.073 -9.264 7.344 1.00 97.12 213 VAL A C 1
ATOM 1685 O O . VAL A 1 213 ? -16.209 -9.919 6.313 1.00 97.12 213 VAL A O 1
ATOM 1688 N N . ILE A 1 214 ? -17.076 -9.110 8.213 1.00 97.25 214 ILE A N 1
ATOM 1689 C CA . ILE A 1 214 ? -18.402 -9.721 8.031 1.00 97.25 214 ILE A CA 1
ATOM 1690 C C . ILE A 1 214 ? -19.095 -9.177 6.777 1.00 97.25 214 ILE A C 1
ATOM 1692 O O . ILE A 1 214 ? -19.784 -9.933 6.091 1.00 97.25 214 ILE A O 1
ATOM 1696 N N . ALA A 1 215 ? -18.916 -7.891 6.476 1.00 95.62 215 ALA A N 1
ATOM 1697 C CA . ALA A 1 215 ? -19.470 -7.238 5.297 1.00 95.62 215 ALA A CA 1
ATOM 1698 C C . ALA A 1 215 ? -18.709 -7.565 3.997 1.00 95.62 215 ALA A C 1
ATOM 1700 O O . ALA A 1 215 ? -19.146 -7.160 2.919 1.00 95.62 215 ALA A O 1
ATOM 1701 N N . GLY A 1 216 ? -17.597 -8.305 4.076 1.00 95.00 216 GLY A N 1
ATOM 1702 C CA . GLY A 1 216 ? -16.788 -8.678 2.915 1.00 95.00 216 GLY A CA 1
ATOM 1703 C C . GLY A 1 216 ? -16.038 -7.496 2.306 1.00 95.00 216 GLY A C 1
ATOM 1704 O O . GLY A 1 216 ? -15.826 -7.458 1.092 1.00 95.00 216 GLY A O 1
ATOM 1705 N N . PHE A 1 217 ? -15.678 -6.502 3.121 1.00 95.38 217 PHE A N 1
ATOM 1706 C CA . PHE A 1 217 ? -14.917 -5.353 2.648 1.00 95.38 217 PHE A CA 1
ATOM 1707 C C . PHE A 1 217 ? -13.494 -5.772 2.262 1.00 95.38 217 PHE A C 1
ATOM 1709 O O . PHE A 1 217 ? -12.873 -6.633 2.889 1.00 95.38 217 PHE A O 1
ATOM 1716 N N . LYS A 1 218 ? -12.943 -5.113 1.243 1.00 92.56 218 LYS A N 1
ATOM 1717 C CA . LYS A 1 218 ? -11.524 -5.180 0.896 1.00 92.56 218 LYS A CA 1
ATOM 1718 C C . LYS A 1 218 ? -10.732 -4.396 1.938 1.00 92.56 218 LYS A C 1
ATOM 1720 O O . LYS A 1 218 ? -10.609 -3.175 1.853 1.00 92.56 218 LYS A O 1
ATOM 1725 N N . ILE A 1 219 ? -10.219 -5.105 2.936 1.00 89.94 219 ILE A N 1
ATOM 1726 C CA . ILE A 1 219 ? -9.447 -4.512 4.027 1.00 89.94 219 ILE A CA 1
ATOM 1727 C C . ILE A 1 219 ? -7.978 -4.415 3.613 1.00 89.94 219 ILE A C 1
ATOM 1729 O O . ILE A 1 219 ? -7.292 -5.422 3.452 1.00 89.94 219 ILE A O 1
ATOM 1733 N N . HIS A 1 220 ? -7.500 -3.185 3.472 1.00 83.00 220 HIS A N 1
ATOM 1734 C CA . HIS A 1 220 ? -6.102 -2.850 3.234 1.00 83.00 220 HIS A CA 1
ATOM 1735 C C . HIS A 1 220 ? -5.812 -1.538 3.966 1.00 83.00 220 HIS A C 1
ATOM 1737 O O . HIS A 1 220 ? -6.572 -0.585 3.796 1.00 83.00 220 HIS A O 1
ATOM 1743 N N . TRP A 1 221 ? -4.772 -1.507 4.809 1.00 86.06 221 TRP A N 1
ATOM 1744 C CA . TRP A 1 221 ? -4.537 -0.421 5.776 1.00 86.06 221 TRP A CA 1
ATOM 1745 C C . TRP A 1 221 ? -5.793 -0.111 6.611 1.00 86.06 221 TRP A C 1
ATOM 1747 O O . TRP A 1 221 ? -6.378 0.972 6.526 1.00 86.06 221 TRP A O 1
ATOM 1757 N N . PHE A 1 222 ? -6.260 -1.105 7.377 1.00 92.56 222 PHE A N 1
ATOM 1758 C CA . PHE A 1 222 ? -7.450 -0.979 8.227 1.00 92.56 222 PHE A CA 1
ATOM 1759 C C . PHE A 1 222 ? -7.361 0.260 9.128 1.00 92.56 222 PHE A C 1
ATOM 1761 O O . PHE A 1 222 ? -6.278 0.609 9.557 1.00 92.56 222 PHE A O 1
ATOM 1768 N N . GLY A 1 223 ? -8.475 0.938 9.410 1.00 89.50 223 GLY A N 1
ATOM 1769 C CA . GLY A 1 223 ? -8.488 2.094 10.316 1.00 89.50 223 GLY A CA 1
ATOM 1770 C C . GLY A 1 223 ? -7.900 3.392 9.744 1.00 89.50 223 GLY A C 1
ATOM 1771 O O . GLY A 1 223 ? -7.990 4.415 10.416 1.00 89.50 223 GLY A O 1
ATOM 1772 N N . THR A 1 224 ? -7.364 3.391 8.511 1.00 87.50 224 THR A N 1
ATOM 1773 C CA . THR A 1 224 ? -6.788 4.597 7.874 1.00 87.50 224 THR A CA 1
ATOM 1774 C C . THR A 1 224 ? -7.778 5.470 7.106 1.00 87.50 224 THR A C 1
ATOM 1776 O O . THR A 1 224 ? -7.429 6.554 6.651 1.00 87.50 224 THR A O 1
ATOM 1779 N N . THR A 1 225 ? -9.023 5.021 6.976 1.00 90.62 225 THR A N 1
ATOM 1780 C CA . THR A 1 225 ? -10.124 5.765 6.349 1.00 90.62 225 THR A CA 1
ATOM 1781 C C . THR A 1 225 ? -11.318 5.816 7.305 1.00 90.62 225 THR A C 1
ATOM 1783 O O . THR A 1 225 ? -11.392 4.971 8.208 1.00 90.62 225 THR A O 1
ATOM 1786 N N . PRO A 1 226 ? -12.270 6.752 7.138 1.00 92.38 226 PRO A N 1
ATOM 1787 C CA . PRO A 1 226 ? -13.483 6.785 7.950 1.00 92.38 226 PRO A CA 1
ATOM 1788 C C . PRO A 1 226 ? -14.250 5.452 7.907 1.00 92.38 226 PRO A C 1
ATOM 1790 O O . PRO A 1 226 ? -14.304 4.781 6.873 1.00 92.38 226 PRO A O 1
ATOM 1793 N N . GLY A 1 227 ? -14.824 5.045 9.040 1.00 92.62 227 GLY A N 1
ATOM 1794 C CA . GLY A 1 227 ? -15.733 3.897 9.118 1.00 92.62 227 GLY A CA 1
ATOM 1795 C C . GLY A 1 227 ? -17.144 4.242 8.642 1.00 92.62 227 GLY A C 1
ATOM 1796 O O . GLY A 1 227 ? -17.399 5.355 8.186 1.00 92.62 227 GLY A O 1
ATOM 1797 N N . GLY A 1 228 ? -18.064 3.291 8.785 1.00 93.12 228 GLY A N 1
ATOM 1798 C CA . GLY A 1 228 ? -19.487 3.499 8.506 1.00 93.12 228 GLY A CA 1
ATOM 1799 C C . GLY A 1 228 ? -19.992 2.823 7.234 1.00 93.12 228 GLY A C 1
ATOM 1800 O O . GLY A 1 228 ? -19.240 2.219 6.464 1.00 93.12 228 GLY A O 1
ATOM 1801 N N . GLY A 1 229 ? -21.308 2.892 7.053 1.00 95.31 229 GLY A N 1
ATOM 1802 C CA . GLY A 1 229 ? -22.003 2.356 5.886 1.00 95.31 229 GLY A CA 1
ATOM 1803 C C . GLY A 1 229 ? -21.894 3.261 4.657 1.00 95.31 229 GLY A C 1
ATOM 1804 O O . GLY A 1 229 ? -21.515 4.427 4.745 1.00 95.31 229 GLY A O 1
ATOM 1805 N N . GLU A 1 230 ? -22.297 2.736 3.497 1.00 97.12 230 GLU A N 1
ATOM 1806 C CA . GLU A 1 230 ? -22.231 3.464 2.220 1.00 97.12 230 GLU A CA 1
ATOM 1807 C C . GLU A 1 230 ? -22.942 4.828 2.286 1.00 97.12 230 GLU A C 1
ATOM 1809 O O . GLU A 1 230 ? -22.388 5.836 1.860 1.00 97.12 230 GLU A O 1
ATOM 1814 N N . ALA A 1 231 ? -24.143 4.885 2.876 1.00 97.06 231 ALA A N 1
ATOM 1815 C CA . ALA A 1 231 ? -24.931 6.116 2.976 1.00 97.06 231 ALA A CA 1
ATOM 1816 C C . ALA A 1 231 ? -24.284 7.186 3.877 1.00 97.06 231 ALA A C 1
ATOM 1818 O O . ALA A 1 231 ? -24.368 8.380 3.583 1.00 97.06 231 ALA A O 1
ATOM 1819 N N . GLU A 1 232 ? -23.624 6.769 4.961 1.00 96.69 232 GLU A N 1
ATOM 1820 C CA . GLU A 1 232 ? -22.930 7.673 5.886 1.00 96.69 232 GLU A CA 1
ATOM 1821 C C . GLU A 1 232 ? -21.695 8.273 5.208 1.00 96.69 232 GLU A C 1
ATOM 1823 O O . GLU A 1 232 ? -21.510 9.490 5.207 1.00 96.69 232 GLU A O 1
ATOM 1828 N N . LEU A 1 233 ? -20.901 7.428 4.543 1.00 97.44 233 LEU A N 1
ATOM 1829 C CA . LEU A 1 233 ? -19.734 7.853 3.773 1.00 97.44 233 LEU A CA 1
ATOM 1830 C C . LEU A 1 233 ? -20.120 8.736 2.582 1.00 97.44 233 LEU A C 1
ATOM 1832 O O . LEU A 1 233 ? -19.451 9.729 2.308 1.00 97.44 233 LEU A O 1
ATOM 1836 N N . LEU A 1 234 ? -21.224 8.434 1.898 1.00 97.81 234 LEU A N 1
ATOM 1837 C CA . LEU A 1 234 ? -21.727 9.274 0.814 1.00 97.81 234 LEU A CA 1
ATOM 1838 C C . LEU A 1 234 ? -22.164 10.653 1.324 1.00 97.81 234 LEU A C 1
ATOM 1840 O O . LEU A 1 234 ? -21.819 11.667 0.720 1.00 97.81 234 LEU A O 1
ATOM 1844 N N . THR A 1 235 ? -22.856 10.705 2.465 1.00 97.62 235 THR A N 1
ATOM 1845 C CA . THR A 1 235 ? -23.227 11.972 3.117 1.00 97.62 235 THR A CA 1
ATOM 1846 C C . THR A 1 235 ? -21.980 12.778 3.481 1.00 97.62 235 THR A C 1
ATOM 1848 O O . THR A 1 235 ? -21.923 13.987 3.249 1.00 97.62 235 THR A O 1
ATOM 1851 N N . LEU A 1 236 ? -20.943 12.109 3.993 1.00 95.50 236 LEU A N 1
ATOM 1852 C CA . LEU A 1 236 ? -19.661 12.729 4.314 1.00 95.50 236 LEU A CA 1
ATOM 1853 C C . LEU A 1 236 ? -18.970 13.300 3.063 1.00 95.50 236 LEU A C 1
ATOM 1855 O O . LEU A 1 236 ? -18.474 14.423 3.092 1.00 95.50 236 LEU A O 1
ATOM 1859 N N . ALA A 1 237 ? -18.994 12.569 1.947 1.00 96.38 237 ALA A N 1
ATOM 1860 C CA . ALA A 1 237 ? -18.416 13.003 0.675 1.00 96.38 237 ALA A CA 1
ATOM 1861 C C . ALA A 1 237 ? -19.150 14.208 0.047 1.00 96.38 237 ALA A C 1
ATOM 1863 O O . ALA A 1 237 ? -18.530 15.045 -0.618 1.00 96.38 237 ALA A O 1
ATOM 1864 N N . GLN A 1 238 ? -20.463 14.304 0.275 1.00 95.56 238 GLN A N 1
ATOM 1865 C CA . GLN A 1 238 ? -21.337 15.381 -0.207 1.00 95.56 238 GLN A CA 1
ATOM 1866 C C . GLN A 1 238 ? -21.334 16.624 0.690 1.00 95.56 238 GLN A C 1
ATOM 1868 O O . GLN A 1 238 ? -21.810 17.682 0.276 1.00 95.56 238 GLN A O 1
ATOM 1873 N N . SER A 1 239 ? -20.839 16.504 1.921 1.00 91.69 239 SER A N 1
ATOM 1874 C CA . SER A 1 239 ? -20.928 17.571 2.913 1.00 91.69 239 SER A CA 1
ATOM 1875 C C . SER A 1 239 ? -20.106 18.801 2.505 1.00 91.69 239 SER A C 1
ATOM 1877 O O . SER A 1 239 ? -18.983 18.649 2.013 1.00 91.69 239 SER A O 1
ATOM 1879 N N . PRO A 1 240 ? -20.614 20.030 2.740 1.00 86.94 240 PRO A N 1
ATOM 1880 C CA . PRO A 1 240 ? -19.819 21.237 2.563 1.00 86.94 240 PRO A CA 1
ATOM 1881 C C . PRO A 1 240 ? -18.710 21.235 3.619 1.00 86.94 240 PRO A C 1
ATOM 1883 O O . PRO A 1 240 ? -18.965 21.405 4.809 1.00 86.94 240 PRO A O 1
ATOM 1886 N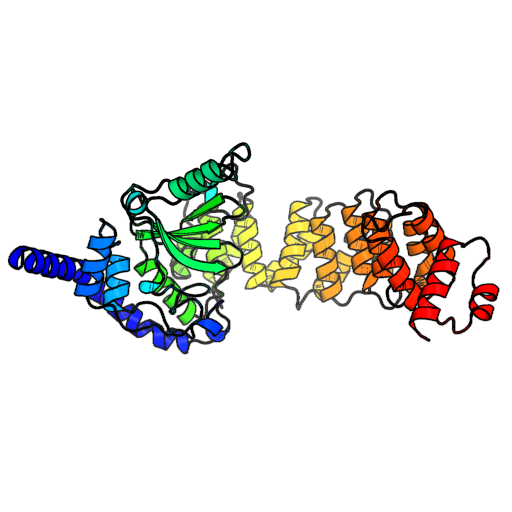 N . GLY A 1 241 ? -17.478 20.982 3.198 1.00 85.06 241 GLY A N 1
ATOM 1887 C CA . GLY A 1 241 ? -16.359 20.798 4.112 1.00 85.06 241 GLY A CA 1
ATOM 1888 C C . GLY A 1 241 ? -15.023 20.699 3.382 1.00 85.06 241 GLY A C 1
ATOM 1889 O O . GLY A 1 241 ? -14.981 20.787 2.151 1.00 85.06 241 GLY A O 1
ATOM 1890 N N . PRO A 1 242 ? -13.917 20.523 4.125 1.00 89.38 242 PRO A N 1
ATOM 1891 C CA . PRO A 1 242 ? -12.591 20.408 3.540 1.00 89.38 242 PRO A CA 1
ATOM 1892 C C . PRO A 1 242 ? -12.544 19.284 2.505 1.00 89.38 242 PRO A C 1
ATOM 1894 O O . PRO A 1 242 ? -13.009 18.170 2.756 1.00 89.38 242 PRO A O 1
ATOM 1897 N N . ALA A 1 243 ? -11.914 19.552 1.362 1.00 91.25 243 ALA A N 1
ATOM 1898 C CA . ALA A 1 243 ? -11.789 18.572 0.288 1.00 91.25 243 ALA A CA 1
ATOM 1899 C C . ALA A 1 243 ? -11.153 17.247 0.753 1.00 91.25 243 ALA A C 1
ATOM 1901 O O . ALA A 1 243 ? -11.528 16.196 0.247 1.00 91.25 243 ALA A O 1
ATOM 1902 N N . ARG A 1 244 ? -10.282 17.291 1.773 1.00 88.12 244 ARG A N 1
ATOM 1903 C CA . ARG A 1 244 ? -9.663 16.111 2.391 1.00 88.12 244 ARG A CA 1
ATOM 1904 C C . ARG A 1 244 ? -10.690 15.164 3.009 1.00 88.12 244 ARG A C 1
ATOM 1906 O O . ARG A 1 244 ? -10.636 13.959 2.809 1.00 88.12 244 ARG A O 1
ATOM 1913 N N . GLN A 1 245 ? -11.632 15.699 3.780 1.00 89.62 245 GLN A N 1
ATOM 1914 C CA . GLN A 1 245 ? -12.655 14.886 4.441 1.00 89.62 245 GLN A CA 1
ATOM 1915 C C . GLN A 1 245 ? -13.532 14.184 3.401 1.00 89.62 245 GLN A C 1
ATOM 1917 O O . GLN A 1 245 ? -13.834 12.998 3.520 1.00 89.62 245 GLN A O 1
ATOM 1922 N N . ARG A 1 246 ? -13.886 14.919 2.344 1.00 94.38 246 ARG A N 1
ATOM 1923 C CA . ARG A 1 246 ? -14.672 14.399 1.227 1.00 94.38 246 ARG A CA 1
ATOM 1924 C C . ARG A 1 246 ? -13.914 13.325 0.446 1.00 94.38 246 ARG A C 1
ATOM 1926 O O . ARG A 1 246 ? -14.490 12.296 0.100 1.00 94.38 246 ARG A O 1
ATOM 1933 N N . SER A 1 247 ? -12.624 13.536 0.191 1.00 93.38 247 SER A N 1
ATOM 1934 C CA . SER A 1 247 ? -11.783 12.570 -0.513 1.00 93.38 247 SER A CA 1
ATOM 1935 C C . SER A 1 247 ? -11.524 11.305 0.302 1.00 93.38 247 SER A C 1
ATOM 1937 O O . SER A 1 247 ? -11.584 10.214 -0.254 1.00 93.38 247 SER A O 1
ATOM 1939 N N . GLU A 1 248 ? -11.319 11.420 1.615 1.00 92.25 248 GLU A N 1
ATOM 1940 C CA . GLU A 1 248 ? -11.181 10.258 2.501 1.00 92.25 248 GLU A CA 1
ATOM 1941 C C . GLU A 1 248 ? -12.474 9.434 2.573 1.00 92.25 248 GLU A C 1
ATOM 1943 O O . GLU A 1 248 ? -12.420 8.206 2.629 1.00 92.25 248 GLU A O 1
ATOM 1948 N N . ALA A 1 249 ? -13.643 10.073 2.478 1.00 95.31 249 ALA A N 1
ATOM 1949 C CA . ALA A 1 249 ? -14.917 9.368 2.357 1.00 95.31 249 ALA A CA 1
ATOM 1950 C C . ALA A 1 249 ? -15.037 8.597 1.026 1.00 95.31 249 ALA A C 1
ATOM 1952 O O . ALA A 1 249 ? -15.441 7.434 1.016 1.00 95.31 249 ALA A O 1
ATOM 1953 N N . LEU A 1 250 ? -14.625 9.204 -0.094 1.00 96.56 250 LEU A N 1
ATOM 1954 C CA . LEU A 1 250 ? -14.555 8.522 -1.395 1.00 96.56 250 LEU A CA 1
ATOM 1955 C C . LEU A 1 250 ? -13.569 7.347 -1.375 1.00 96.56 250 LEU A C 1
ATOM 1957 O O . LEU A 1 250 ? -13.881 6.262 -1.862 1.00 96.56 250 LEU A O 1
ATOM 1961 N N . LYS A 1 251 ? -12.399 7.533 -0.763 1.00 95.25 251 LYS A N 1
ATOM 1962 C CA . LYS A 1 251 ? -11.403 6.477 -0.560 1.00 95.25 251 LYS A CA 1
ATOM 1963 C C . LYS A 1 251 ? -11.955 5.342 0.304 1.00 95.25 251 LYS A C 1
ATOM 1965 O O . LYS A 1 251 ? -11.750 4.176 -0.021 1.00 95.25 251 LYS A O 1
ATOM 1970 N N . ALA A 1 252 ? -12.705 5.656 1.362 1.00 95.56 252 ALA A N 1
ATOM 1971 C CA . ALA A 1 252 ? -13.344 4.668 2.227 1.00 95.56 252 ALA A CA 1
ATOM 1972 C C . ALA A 1 252 ? -14.343 3.775 1.471 1.00 95.56 252 ALA A C 1
ATOM 1974 O O . ALA A 1 252 ? -14.422 2.580 1.767 1.00 95.56 252 ALA A O 1
ATOM 1975 N N . LEU A 1 253 ? -15.068 4.332 0.491 1.00 97.31 253 LEU A N 1
ATOM 1976 C CA . LEU A 1 253 ? -16.042 3.610 -0.335 1.00 97.31 253 LEU A CA 1
ATOM 1977 C C . LEU A 1 253 ? -15.393 2.539 -1.237 1.00 97.31 253 LEU A C 1
ATOM 1979 O O . LEU A 1 253 ? -16.041 1.542 -1.538 1.00 97.31 253 LEU A O 1
ATOM 1983 N N . LEU A 1 254 ? -14.105 2.655 -1.592 1.00 95.50 254 LEU A N 1
ATOM 1984 C CA . LEU A 1 254 ? -13.385 1.632 -2.383 1.00 95.50 254 LEU A CA 1
ATOM 1985 C C . LEU A 1 254 ? -13.293 0.262 -1.702 1.00 95.50 254 LEU A C 1
ATOM 1987 O O . LEU A 1 254 ? -13.020 -0.751 -2.351 1.00 95.50 254 LEU A O 1
ATOM 1991 N N . ARG A 1 255 ? -13.470 0.226 -0.379 1.00 94.56 255 ARG A N 1
ATOM 1992 C CA . ARG A 1 255 ? -13.412 -1.012 0.402 1.00 94.56 255 ARG A CA 1
ATOM 1993 C C . ARG A 1 255 ? -14.659 -1.861 0.208 1.00 94.56 255 ARG A C 1
ATOM 1995 O O . ARG A 1 255 ? -14.618 -3.056 0.478 1.00 94.56 255 ARG A O 1
ATOM 2002 N N . PHE A 1 256 ? -15.761 -1.278 -0.251 1.00 95.75 256 PHE A N 1
ATOM 2003 C CA . PHE A 1 256 ? -17.011 -2.004 -0.405 1.00 95.75 256 PHE A CA 1
ATOM 2004 C C . PHE A 1 256 ? -16.888 -3.006 -1.561 1.00 95.75 256 PHE A C 1
ATOM 2006 O O . PHE A 1 256 ? -16.298 -2.692 -2.593 1.00 95.75 256 PHE A O 1
ATOM 2013 N N . PRO A 1 257 ? -17.436 -4.226 -1.438 1.00 93.44 257 PRO A N 1
ATOM 2014 C CA . PRO A 1 257 ? -17.415 -5.187 -2.539 1.00 93.44 257 PRO A CA 1
ATOM 2015 C C . PRO A 1 257 ? -18.262 -4.714 -3.730 1.00 93.44 257 PRO A C 1
ATOM 2017 O O . PRO A 1 257 ? -17.929 -4.999 -4.881 1.00 93.44 257 PRO A O 1
ATOM 2020 N N . GLN A 1 258 ? -19.344 -3.985 -3.454 1.00 93.94 258 GLN A N 1
ATOM 2021 C CA . GLN A 1 258 ? -20.243 -3.370 -4.427 1.00 93.94 258 GLN A CA 1
ATOM 2022 C C . GLN A 1 258 ? -20.726 -2.029 -3.880 1.00 93.94 258 GLN A C 1
ATOM 2024 O O . GLN A 1 258 ? -20.837 -1.872 -2.667 1.00 93.94 258 GLN A O 1
ATOM 2029 N N . LEU A 1 259 ? -21.030 -1.100 -4.783 1.00 96.38 259 LEU A N 1
ATOM 2030 C CA . LEU A 1 259 ? -21.571 0.213 -4.452 1.00 96.38 259 LEU A CA 1
ATOM 2031 C C . LEU A 1 259 ? -22.959 0.380 -5.059 1.00 96.38 259 LEU A C 1
ATOM 2033 O O . LEU A 1 259 ? -23.220 -0.090 -6.170 1.00 96.38 259 LEU A O 1
ATOM 2037 N N . GLY A 1 260 ? -23.832 1.068 -4.334 1.00 96.81 260 GLY A N 1
ATOM 2038 C CA . GLY A 1 260 ? -25.127 1.499 -4.821 1.00 96.81 260 GLY A CA 1
ATOM 2039 C C . GLY A 1 260 ? -25.033 2.594 -5.884 1.00 96.81 260 GLY A C 1
ATOM 2040 O O . GLY A 1 260 ? -24.047 3.325 -6.011 1.00 96.81 260 GLY A O 1
ATOM 2041 N N . GLU A 1 261 ? -26.118 2.733 -6.645 1.00 97.38 261 GLU A N 1
ATOM 2042 C CA . GLU A 1 261 ? -26.258 3.760 -7.683 1.00 97.38 261 GLU A CA 1
ATOM 2043 C C . GLU A 1 261 ? -26.010 5.192 -7.169 1.00 97.38 261 GLU A C 1
ATOM 2045 O O . GLU A 1 261 ? -25.280 5.911 -7.853 1.00 97.38 261 GLU A O 1
ATOM 2050 N N . PRO A 1 262 ? -26.459 5.599 -5.959 1.00 98.12 262 PRO A N 1
ATOM 2051 C CA . PRO A 1 262 ? -26.206 6.951 -5.460 1.00 98.12 262 PRO A CA 1
ATOM 2052 C C . PRO A 1 262 ? -24.717 7.291 -5.314 1.00 98.12 262 PRO A C 1
ATOM 2054 O O . PRO A 1 262 ? -24.304 8.408 -5.633 1.00 98.12 262 PRO A O 1
ATOM 2057 N N . ALA A 1 263 ? -23.895 6.335 -4.865 1.00 97.94 263 ALA A N 1
ATOM 2058 C CA . ALA A 1 263 ? -22.454 6.533 -4.732 1.00 97.94 263 ALA A CA 1
ATOM 2059 C C . ALA A 1 263 ? -21.775 6.659 -6.105 1.00 97.94 263 ALA A C 1
ATOM 2061 O O . ALA A 1 263 ? -20.937 7.542 -6.306 1.00 97.94 263 ALA A O 1
ATOM 2062 N N . ILE A 1 264 ? -22.182 5.833 -7.076 1.00 98.38 264 ILE A N 1
ATOM 2063 C CA . ILE A 1 264 ? -21.682 5.912 -8.456 1.00 98.38 264 ILE A CA 1
ATOM 2064 C C . ILE A 1 264 ? -22.111 7.220 -9.130 1.00 98.38 264 ILE A C 1
ATOM 2066 O O . ILE A 1 264 ? -21.290 7.877 -9.771 1.00 98.38 264 ILE A O 1
ATOM 2070 N N . ALA A 1 265 ? -23.368 7.636 -8.966 1.00 98.25 265 ALA A N 1
ATOM 2071 C CA . ALA A 1 265 ? -23.883 8.892 -9.501 1.00 98.25 265 ALA A CA 1
ATOM 2072 C C . ALA A 1 265 ? -23.113 10.095 -8.944 1.00 98.25 265 ALA A C 1
ATOM 2074 O O . ALA A 1 265 ? -22.695 10.964 -9.708 1.00 98.25 265 ALA A O 1
ATOM 2075 N N . PHE A 1 266 ? -22.847 10.114 -7.636 1.00 98.19 266 PHE A N 1
ATOM 2076 C CA . PHE A 1 266 ? -22.019 11.152 -7.031 1.00 98.19 266 PHE A CA 1
ATOM 2077 C C . PHE A 1 266 ? -20.594 11.155 -7.598 1.00 98.19 266 PHE A C 1
ATOM 2079 O O . PHE A 1 266 ? -20.111 12.208 -8.009 1.00 98.19 266 PHE A O 1
ATOM 2086 N N . ALA A 1 267 ? -19.941 9.993 -7.694 1.00 98.25 267 ALA A N 1
ATOM 2087 C CA . ALA A 1 267 ? -18.591 9.900 -8.246 1.00 98.25 267 ALA A CA 1
ATOM 2088 C C . ALA A 1 267 ? -18.514 10.402 -9.697 1.00 98.25 267 ALA A C 1
ATOM 2090 O O . ALA A 1 267 ? -17.566 11.097 -10.046 1.00 98.25 267 ALA A O 1
ATOM 2091 N N . LYS A 1 268 ? -19.540 10.146 -10.522 1.00 98.25 268 LYS A N 1
ATOM 2092 C CA . LYS A 1 268 ? -19.639 10.678 -11.895 1.00 98.25 268 LYS A CA 1
ATOM 2093 C C . LYS A 1 268 ? -19.671 12.203 -11.966 1.00 98.25 268 LYS A C 1
ATOM 2095 O O . LYS A 1 268 ? -19.243 12.745 -12.973 1.00 98.25 268 LYS A O 1
ATOM 2100 N N . HIS A 1 269 ? -20.190 12.883 -10.949 1.00 97.50 269 HIS A N 1
ATOM 2101 C CA . HIS A 1 269 ? -20.146 14.345 -10.870 1.00 97.50 269 HIS A CA 1
ATOM 2102 C C . HIS A 1 269 ? -18.842 14.838 -10.232 1.00 97.50 269 HIS A C 1
ATOM 2104 O O . HIS A 1 269 ? -18.286 15.847 -10.650 1.00 97.50 269 HIS A O 1
ATOM 2110 N N . ALA A 1 270 ? -18.325 14.107 -9.244 1.00 97.50 270 ALA A N 1
ATOM 2111 C CA . ALA A 1 270 ? -17.134 14.485 -8.491 1.00 97.50 270 ALA A CA 1
ATOM 2112 C C . ALA A 1 270 ? -15.818 14.364 -9.288 1.00 97.50 270 ALA A C 1
ATOM 2114 O O . ALA A 1 270 ? -14.801 14.895 -8.848 1.00 97.50 270 ALA A O 1
ATOM 2115 N N . VAL A 1 271 ? -15.809 13.720 -10.463 1.00 97.19 271 VAL A N 1
ATOM 2116 C CA . VAL A 1 271 ? -14.644 13.767 -11.373 1.00 97.19 271 VAL A CA 1
ATOM 2117 C C . VAL A 1 271 ? -14.351 15.172 -11.901 1.00 97.19 271 VAL A C 1
ATOM 2119 O O . VAL A 1 271 ? -13.218 15.414 -12.301 1.00 97.19 271 VAL A O 1
ATOM 2122 N N . ASP A 1 272 ? -15.322 16.089 -11.847 1.00 95.56 272 ASP A N 1
ATOM 2123 C CA . ASP A 1 272 ? -15.183 17.496 -12.248 1.00 95.56 272 ASP A CA 1
ATOM 2124 C C . ASP A 1 272 ? -15.095 18.449 -11.036 1.00 95.56 272 ASP A C 1
ATOM 2126 O O . ASP A 1 272 ? -15.241 19.662 -11.179 1.00 95.56 272 ASP A O 1
ATOM 2130 N N . ASP A 1 273 ? -14.875 17.919 -9.826 1.00 96.06 273 ASP A N 1
ATOM 2131 C CA . ASP A 1 273 ? -14.757 18.721 -8.602 1.00 96.06 273 ASP A CA 1
ATOM 2132 C C . ASP A 1 273 ? -13.585 19.710 -8.668 1.00 96.06 273 ASP A C 1
ATOM 2134 O O . ASP A 1 273 ? -12.547 19.420 -9.261 1.00 96.06 273 ASP A O 1
ATOM 2138 N N . GLU A 1 274 ? -13.695 20.861 -8.008 1.00 94.00 274 GLU A N 1
ATOM 2139 C CA . GLU A 1 274 ? -12.614 21.855 -7.978 1.00 94.00 274 GLU A CA 1
ATOM 2140 C C . GLU A 1 274 ? -11.338 21.316 -7.305 1.00 94.00 274 GLU A C 1
ATOM 2142 O O . GLU A 1 274 ? -10.231 21.699 -7.686 1.00 94.00 274 GLU A O 1
ATOM 2147 N N . ALA A 1 275 ? -11.462 20.380 -6.356 1.00 93.25 275 ALA A N 1
ATOM 2148 C CA . ALA A 1 275 ? -10.330 19.817 -5.632 1.00 93.25 275 ALA A CA 1
ATOM 2149 C C . ALA A 1 275 ? -9.761 18.541 -6.279 1.00 93.25 275 ALA A C 1
ATOM 2151 O O . ALA A 1 275 ? -10.431 17.512 -6.391 1.00 93.25 275 ALA A O 1
ATOM 2152 N N . ASP A 1 276 ? -8.464 18.565 -6.591 1.00 91.75 276 ASP A N 1
ATOM 2153 C CA . ASP A 1 276 ? -7.722 17.481 -7.252 1.00 91.75 276 ASP A CA 1
ATOM 2154 C C . ASP A 1 276 ? -7.857 16.122 -6.554 1.00 91.75 276 ASP A C 1
ATOM 2156 O O . ASP A 1 276 ? -8.095 15.105 -7.206 1.00 91.75 276 ASP A O 1
ATOM 2160 N N . GLN A 1 277 ? -7.760 16.101 -5.222 1.00 91.44 277 GLN A N 1
ATOM 2161 C CA . GLN A 1 277 ? -7.900 14.879 -4.423 1.00 91.44 277 GLN A CA 1
ATOM 2162 C C . GLN A 1 277 ? -9.301 14.265 -4.523 1.00 91.44 277 GLN A C 1
ATOM 2164 O O . GLN A 1 277 ? -9.443 13.044 -4.565 1.00 91.44 277 GLN A O 1
ATOM 2169 N N . VAL A 1 278 ? -10.345 15.092 -4.614 1.00 95.69 278 VAL A N 1
ATOM 2170 C CA . VAL A 1 278 ? -11.719 14.608 -4.781 1.00 95.69 278 VAL A CA 1
ATOM 2171 C C . VAL A 1 278 ? -11.878 14.011 -6.176 1.00 95.69 278 VAL A C 1
ATOM 2173 O O . VAL A 1 278 ? -12.344 12.877 -6.286 1.00 95.69 278 VAL A O 1
ATOM 2176 N N . ARG A 1 279 ? -11.399 14.705 -7.221 1.00 95.88 279 ARG A N 1
ATOM 2177 C CA . ARG A 1 279 ? -11.402 14.178 -8.598 1.00 95.88 279 ARG A CA 1
ATOM 2178 C C . ARG A 1 279 ? -10.668 12.843 -8.699 1.00 95.88 279 ARG A C 1
ATOM 2180 O O . ARG A 1 279 ? -11.170 11.905 -9.316 1.00 95.88 279 ARG A O 1
ATOM 2187 N N . TYR A 1 280 ? -9.498 12.742 -8.065 1.00 96.06 280 TYR A N 1
ATOM 2188 C CA . TYR A 1 280 ? -8.684 11.528 -8.054 1.00 96.06 280 TYR A CA 1
ATOM 2189 C C . TYR A 1 280 ? -9.438 10.341 -7.447 1.00 96.06 280 TYR A C 1
ATOM 2191 O O . TYR A 1 280 ? -9.550 9.290 -8.086 1.00 96.06 280 TYR A O 1
ATOM 2199 N N . TRP A 1 281 ? -9.991 10.494 -6.241 1.00 96.88 281 TRP A N 1
ATOM 2200 C CA . TRP A 1 281 ? -10.694 9.394 -5.581 1.00 96.88 281 TRP A CA 1
ATOM 2201 C C . TRP A 1 281 ? -12.046 9.084 -6.230 1.00 96.88 281 TRP A C 1
ATOM 2203 O O . TRP A 1 281 ? -12.423 7.916 -6.283 1.00 96.88 281 TRP A O 1
ATOM 2213 N N . ALA A 1 282 ? -12.725 10.072 -6.820 1.00 98.25 282 ALA A N 1
ATOM 2214 C CA . ALA A 1 282 ? -13.920 9.845 -7.631 1.00 98.25 282 ALA A CA 1
ATOM 2215 C C . ALA A 1 282 ? -13.608 8.990 -8.871 1.00 98.25 282 ALA A C 1
ATOM 2217 O O . ALA A 1 282 ? -14.259 7.970 -9.099 1.00 98.25 282 ALA A O 1
ATOM 2218 N N . LEU A 1 283 ? -12.564 9.338 -9.633 1.00 98.50 283 LEU A N 1
ATOM 2219 C CA . LEU A 1 283 ? -12.139 8.551 -10.793 1.00 98.50 283 LEU A CA 1
ATOM 2220 C C . LEU A 1 283 ? -11.646 7.155 -10.385 1.00 98.50 283 LEU A C 1
ATOM 2222 O O . LEU A 1 283 ? -11.917 6.181 -11.086 1.00 98.50 283 LEU A O 1
ATOM 2226 N N . THR A 1 284 ? -10.973 7.038 -9.237 1.00 98.06 284 THR A N 1
ATOM 2227 C CA . THR A 1 284 ? -10.553 5.748 -8.668 1.00 98.06 284 THR A CA 1
ATOM 2228 C C . THR A 1 284 ? -11.764 4.867 -8.346 1.00 98.06 284 THR A C 1
ATOM 2230 O O . THR A 1 284 ? -11.776 3.689 -8.705 1.00 98.06 284 THR A O 1
ATOM 2233 N N . LEU A 1 285 ? -12.811 5.440 -7.740 1.00 97.88 285 LEU A N 1
ATOM 2234 C CA . LEU A 1 285 ? -14.067 4.747 -7.441 1.00 97.88 285 LEU A CA 1
ATOM 2235 C C . LEU A 1 285 ? -14.737 4.225 -8.715 1.00 97.88 285 LEU A C 1
ATOM 2237 O O . LEU A 1 285 ? -15.119 3.057 -8.782 1.00 97.88 285 LEU A O 1
ATOM 2241 N N . LEU A 1 286 ? -14.825 5.066 -9.750 1.00 98.50 286 LEU A N 1
ATOM 2242 C CA . LEU A 1 286 ? -15.382 4.665 -11.042 1.00 98.50 286 LEU A CA 1
ATOM 2243 C C . LEU A 1 286 ? -14.523 3.587 -11.712 1.00 98.50 286 LEU A C 1
ATOM 2245 O O . LEU A 1 286 ? -15.064 2.633 -12.260 1.00 98.50 286 LEU A O 1
ATOM 2249 N N . ALA A 1 287 ? -13.193 3.682 -11.644 1.00 98.06 287 ALA A N 1
ATOM 2250 C CA . ALA A 1 287 ? -12.313 2.657 -12.201 1.00 98.06 287 ALA A CA 1
ATOM 2251 C C . ALA A 1 287 ? -12.519 1.295 -11.518 1.00 98.06 287 ALA A C 1
ATOM 2253 O O . ALA A 1 287 ? -12.470 0.266 -12.192 1.00 98.06 287 ALA A O 1
ATOM 2254 N N . ALA A 1 288 ? -12.780 1.287 -10.210 1.00 96.81 288 ALA A N 1
ATOM 2255 C CA . ALA A 1 288 ? -13.008 0.075 -9.433 1.00 96.81 288 ALA A CA 1
ATOM 2256 C C . ALA A 1 288 ? -14.423 -0.514 -9.595 1.00 96.81 288 ALA A C 1
ATOM 2258 O O . ALA A 1 288 ? -14.564 -1.738 -9.604 1.00 96.81 288 ALA A O 1
ATOM 2259 N N . HIS A 1 289 ? -15.455 0.330 -9.712 1.00 97.00 289 HIS A N 1
ATOM 2260 C CA . HIS A 1 289 ? -16.859 -0.094 -9.582 1.00 97.00 289 HIS A CA 1
ATOM 2261 C C . HIS A 1 289 ? -17.766 0.225 -10.777 1.00 97.00 289 HIS A C 1
ATOM 2263 O O . HIS A 1 289 ? -18.821 -0.391 -10.894 1.00 97.00 289 HIS A O 1
ATOM 2269 N N . ALA A 1 290 ? -17.385 1.154 -11.655 1.00 97.62 290 ALA A N 1
ATOM 2270 C CA . ALA A 1 290 ? -18.203 1.610 -12.784 1.00 97.62 290 ALA A CA 1
ATOM 2271 C C . ALA A 1 290 ? -17.339 1.828 -14.051 1.00 97.62 290 ALA A C 1
ATOM 2273 O O . ALA A 1 290 ? -17.182 2.957 -14.545 1.00 97.62 290 ALA A O 1
ATOM 2274 N N . PRO A 1 291 ? -16.710 0.746 -14.556 1.00 97.12 291 PRO A N 1
ATOM 2275 C CA . PRO A 1 291 ? -15.701 0.787 -15.611 1.00 97.12 291 PRO A CA 1
ATOM 2276 C C . PRO A 1 291 ? -16.157 1.460 -16.912 1.00 97.12 291 PRO A C 1
ATOM 2278 O O . PRO A 1 291 ? -15.348 2.079 -17.604 1.00 97.12 291 PRO A O 1
ATOM 2281 N N . GLU A 1 292 ? -17.444 1.368 -17.232 1.00 96.75 292 GLU A N 1
ATOM 2282 C CA . GLU A 1 292 ? -18.081 1.969 -18.402 1.00 96.75 292 GLU A CA 1
ATOM 2283 C C . GLU A 1 292 ? -18.002 3.503 -18.421 1.00 96.75 292 GLU A C 1
ATOM 2285 O O . GLU A 1 292 ? -17.977 4.097 -19.499 1.00 96.75 292 GLU A O 1
ATOM 2290 N N . TYR A 1 293 ? -17.901 4.142 -17.251 1.00 97.19 293 TYR A N 1
ATOM 2291 C CA . TYR A 1 293 ? -17.700 5.588 -17.129 1.00 97.19 293 TYR A CA 1
ATOM 2292 C C . TYR A 1 293 ? -16.223 5.957 -16.998 1.00 97.19 293 TYR A C 1
ATOM 2294 O O . TYR A 1 293 ? -15.796 6.984 -17.522 1.00 97.19 293 TYR A O 1
ATOM 2302 N N . ALA A 1 294 ? -15.430 5.119 -16.327 1.00 98.00 294 ALA A N 1
ATOM 2303 C CA . ALA A 1 294 ? -14.008 5.380 -16.138 1.00 98.00 294 ALA A CA 1
ATOM 2304 C C . ALA A 1 294 ? -13.197 5.224 -17.432 1.00 98.00 294 ALA A C 1
ATOM 2306 O O . ALA A 1 294 ? -12.307 6.029 -17.688 1.00 98.00 294 ALA A O 1
ATOM 2307 N N . ASP A 1 295 ? -13.486 4.221 -18.269 1.00 98.00 295 ASP A N 1
ATOM 2308 C CA . ASP A 1 295 ? -12.673 3.915 -19.458 1.00 98.00 295 ASP A CA 1
ATOM 2309 C C . ASP A 1 295 ? -12.526 5.083 -20.442 1.00 98.00 295 ASP A C 1
ATOM 2311 O O . ASP A 1 295 ? -11.393 5.359 -20.858 1.00 98.00 295 ASP A O 1
ATOM 2315 N N . PRO A 1 296 ? -13.605 5.793 -20.828 1.00 97.50 296 PRO A N 1
ATOM 2316 C CA . PRO A 1 296 ? -13.489 6.968 -21.686 1.00 97.50 296 PRO A CA 1
ATOM 2317 C C . PRO A 1 296 ? -12.611 8.066 -21.072 1.00 97.50 296 PRO A C 1
ATOM 2319 O O . PRO A 1 296 ? -11.748 8.609 -21.764 1.00 97.50 296 PRO A O 1
ATOM 2322 N N . LEU A 1 297 ? -12.769 8.336 -19.771 1.00 97.88 297 LEU A N 1
ATOM 2323 C CA . LEU A 1 297 ? -11.983 9.342 -19.052 1.00 97.88 297 LEU A CA 1
ATOM 2324 C C . LEU A 1 297 ? -10.507 8.944 -18.981 1.00 97.88 297 LEU A C 1
ATOM 2326 O O . LEU A 1 297 ? -9.634 9.735 -19.320 1.00 97.88 297 LEU A O 1
ATOM 2330 N N . LEU A 1 298 ? -10.208 7.690 -18.642 1.00 98.31 298 LEU A N 1
ATOM 2331 C CA . LEU A 1 298 ? -8.837 7.181 -18.605 1.00 98.31 298 LEU A CA 1
ATOM 2332 C C . LEU A 1 298 ? -8.164 7.297 -19.982 1.00 98.31 298 LEU A C 1
ATOM 2334 O O . LEU A 1 298 ? -7.024 7.744 -20.071 1.00 98.31 298 LEU A O 1
ATOM 2338 N N . ARG A 1 299 ? -8.871 6.988 -21.080 1.00 97.38 299 ARG A N 1
ATOM 2339 C CA . ARG A 1 299 ? -8.349 7.180 -22.450 1.00 97.38 299 ARG A CA 1
ATOM 2340 C C . ARG A 1 299 ? -8.073 8.642 -22.787 1.00 97.38 299 ARG A C 1
ATOM 2342 O O . ARG A 1 299 ? -7.115 8.910 -23.515 1.00 97.38 299 ARG A O 1
ATOM 2349 N N . GLN A 1 300 ? -8.915 9.558 -22.320 1.00 96.75 300 GLN A N 1
ATOM 2350 C CA . GLN A 1 300 ? -8.697 10.993 -22.479 1.00 96.75 300 GLN A CA 1
ATOM 2351 C C . GLN A 1 300 ? -7.464 11.435 -21.683 1.00 96.75 300 GLN A C 1
ATOM 2353 O O . GLN A 1 300 ? -6.578 12.075 -22.241 1.00 96.75 300 GLN A O 1
ATOM 2358 N N . HIS A 1 301 ? -7.359 11.021 -20.420 1.00 97.56 301 HIS A N 1
ATOM 2359 C CA . HIS A 1 301 ? -6.236 11.349 -19.545 1.00 97.56 301 HIS A CA 1
ATOM 2360 C C . HIS A 1 301 ? -4.896 10.830 -20.083 1.00 97.56 301 HIS A C 1
ATOM 2362 O O . HIS A 1 301 ? -3.905 11.546 -20.001 1.00 97.56 301 HIS A O 1
ATOM 2368 N N . LEU A 1 302 ? -4.859 9.643 -20.704 1.00 97.75 302 LEU A N 1
ATOM 2369 C CA . LEU A 1 302 ? -3.654 9.114 -21.367 1.00 97.75 302 LEU A CA 1
ATOM 2370 C C . LEU A 1 302 ? -3.119 10.009 -22.499 1.00 97.75 302 LEU A C 1
ATOM 2372 O O . LEU A 1 302 ? -1.950 9.893 -22.854 1.00 97.75 302 LEU A O 1
ATOM 2376 N N . ARG A 1 303 ? -3.963 10.871 -23.079 1.00 95.94 303 ARG A N 1
ATOM 2377 C CA . ARG A 1 303 ? -3.608 11.825 -24.145 1.00 95.94 303 ARG A CA 1
ATOM 2378 C C . ARG A 1 303 ? -3.460 13.257 -23.630 1.00 95.94 303 ARG A C 1
ATOM 2380 O O . ARG A 1 303 ? -3.361 14.179 -24.431 1.00 95.94 303 ARG A O 1
ATOM 2387 N N . SER A 1 304 ? -3.520 13.458 -22.318 1.00 96.12 304 SER A N 1
ATOM 2388 C CA . SER A 1 304 ? -3.432 14.788 -21.734 1.00 96.12 304 SER A CA 1
ATOM 2389 C C . SER A 1 304 ? -2.008 15.327 -21.790 1.00 96.12 304 SER A C 1
ATOM 2391 O O . SER A 1 304 ? -1.047 14.608 -21.516 1.00 96.12 304 SER A O 1
ATOM 2393 N N . GLU A 1 305 ? -1.882 16.627 -22.036 1.00 95.69 305 GLU A N 1
ATOM 2394 C CA . GLU A 1 305 ? -0.625 17.362 -21.870 1.00 95.69 305 GLU A CA 1
ATOM 2395 C C . GLU A 1 305 ? -0.169 17.377 -20.397 1.00 95.69 305 GLU A C 1
ATOM 2397 O O . GLU A 1 305 ? 1.020 17.486 -20.099 1.00 95.69 305 GLU A O 1
ATOM 2402 N N . GLN A 1 306 ? -1.097 17.198 -19.448 1.00 95.44 306 GLN A N 1
ATOM 2403 C CA . GLN A 1 306 ? -0.791 17.188 -18.020 1.00 95.44 306 GLN A CA 1
ATOM 2404 C C . GLN A 1 306 ? -0.223 15.834 -17.578 1.00 95.44 306 GLN A C 1
ATOM 2406 O O . GLN A 1 306 ? -0.940 14.831 -17.529 1.00 95.44 306 GLN A O 1
ATOM 2411 N N . THR A 1 307 ? 1.043 15.827 -17.156 1.00 95.69 307 THR A N 1
ATOM 2412 C CA . THR A 1 307 ? 1.730 14.632 -16.637 1.00 95.69 307 THR A CA 1
ATOM 2413 C C . THR A 1 307 ? 0.950 13.950 -15.517 1.00 95.69 307 THR A C 1
ATOM 2415 O O . THR A 1 307 ? 0.779 12.735 -15.550 1.00 95.69 307 THR A O 1
ATOM 2418 N N . GLN A 1 308 ? 0.391 14.715 -14.573 1.00 93.62 308 GLN A N 1
ATOM 2419 C CA . GLN A 1 308 ? -0.379 14.148 -13.464 1.00 93.62 308 GLN A CA 1
ATOM 2420 C C . GLN A 1 308 ? -1.596 13.345 -13.946 1.00 93.62 308 GLN A C 1
ATOM 2422 O O . GLN A 1 308 ? -1.874 12.271 -13.420 1.00 93.62 308 GLN A O 1
ATOM 2427 N N . GLN A 1 309 ? -2.297 13.813 -14.984 1.00 95.81 309 GLN A N 1
ATOM 2428 C CA . GLN A 1 309 ? -3.440 13.089 -15.544 1.00 95.81 309 GLN A CA 1
ATOM 2429 C C . GLN A 1 309 ? -3.006 11.787 -16.221 1.00 95.81 309 GLN A C 1
ATOM 2431 O O . GLN A 1 309 ? -3.632 10.751 -15.980 1.00 95.81 309 GLN A O 1
ATOM 2436 N N . ARG A 1 310 ? -1.922 11.818 -17.012 1.00 97.81 310 ARG A N 1
ATOM 2437 C CA . ARG A 1 310 ? -1.355 10.609 -17.636 1.00 97.81 310 ARG A CA 1
ATOM 2438 C C . ARG A 1 310 ? -0.928 9.596 -16.574 1.00 97.81 310 ARG A C 1
ATOM 2440 O O . ARG A 1 310 ? -1.328 8.433 -16.651 1.00 97.81 310 ARG A O 1
ATOM 2447 N N . ARG A 1 311 ? -0.215 10.058 -15.542 1.00 97.44 311 ARG A N 1
ATOM 2448 C CA . ARG A 1 311 ? 0.246 9.268 -14.394 1.00 97.44 311 ARG A CA 1
ATOM 2449 C C . ARG A 1 311 ? -0.908 8.609 -13.645 1.00 97.44 311 ARG A C 1
ATOM 2451 O O . ARG A 1 311 ? -0.887 7.400 -13.415 1.00 97.44 311 ARG A O 1
ATOM 2458 N N . THR A 1 312 ? -1.943 9.377 -13.296 1.00 96.88 312 THR A N 1
ATOM 2459 C CA . THR A 1 312 ? -3.160 8.840 -12.673 1.00 96.88 312 THR A CA 1
ATOM 2460 C C . THR A 1 312 ? -3.798 7.780 -13.566 1.00 96.88 312 THR A C 1
ATOM 2462 O O . THR A 1 312 ? -4.141 6.706 -13.078 1.00 96.88 312 THR A O 1
ATOM 2465 N N . ALA A 1 313 ? -3.915 8.026 -14.873 1.00 98.31 313 ALA A N 1
ATOM 2466 C CA . ALA A 1 313 ? -4.548 7.075 -15.775 1.00 98.31 313 ALA A CA 1
ATOM 2467 C C . ALA A 1 313 ? -3.805 5.736 -15.838 1.00 98.31 313 ALA A C 1
ATOM 2469 O O . ALA A 1 313 ? -4.432 4.696 -15.642 1.00 98.31 313 ALA A O 1
ATOM 2470 N N . VAL A 1 314 ? -2.483 5.730 -16.045 1.00 98.44 314 VAL A N 1
ATOM 2471 C CA . VAL A 1 314 ? -1.717 4.470 -16.100 1.00 98.44 314 VAL A CA 1
ATOM 2472 C C . VAL A 1 314 ? -1.766 3.701 -14.777 1.00 98.44 314 VAL A C 1
ATOM 2474 O O . VAL A 1 314 ? -1.916 2.480 -14.793 1.00 98.44 314 VAL A O 1
ATOM 2477 N N . LYS A 1 315 ? -1.735 4.402 -13.636 1.00 98.19 315 LYS A N 1
ATOM 2478 C CA . LYS A 1 315 ? -1.870 3.813 -12.296 1.00 98.19 315 LYS A CA 1
ATOM 2479 C C . LYS A 1 315 ? -3.231 3.151 -12.091 1.00 98.19 315 LYS A C 1
ATOM 2481 O O . LYS A 1 315 ? -3.304 1.982 -11.713 1.00 98.19 315 LYS A O 1
ATOM 2486 N N . LEU A 1 316 ? -4.316 3.863 -12.395 1.00 98.38 316 LEU A N 1
ATOM 2487 C CA . LEU A 1 316 ? -5.671 3.329 -12.251 1.00 98.38 316 LEU A CA 1
ATOM 2488 C C . LEU A 1 316 ? -5.940 2.175 -13.220 1.00 98.38 316 LEU A C 1
ATOM 2490 O O . LEU A 1 316 ? -6.594 1.199 -12.843 1.00 98.38 316 LEU A O 1
ATOM 2494 N N . ILE A 1 317 ? -5.392 2.238 -14.439 1.00 98.56 317 ILE A N 1
ATOM 2495 C CA . ILE A 1 317 ? -5.482 1.122 -15.381 1.00 98.56 317 ILE A CA 1
ATOM 2496 C C . ILE A 1 317 ? -4.742 -0.097 -14.829 1.00 98.56 317 ILE A C 1
ATOM 2498 O O . ILE A 1 317 ? -5.292 -1.194 -14.846 1.00 98.56 317 ILE A O 1
ATOM 2502 N N . HIS A 1 318 ? -3.530 0.082 -14.306 1.00 97.94 318 HIS A N 1
ATOM 2503 C CA . HIS A 1 318 ? -2.750 -1.008 -13.733 1.00 97.94 318 HIS A CA 1
ATOM 2504 C C . HIS A 1 318 ? -3.438 -1.655 -12.520 1.00 97.94 318 HIS A C 1
ATOM 2506 O O . HIS A 1 318 ? -3.530 -2.876 -12.462 1.00 97.94 318 HIS A O 1
ATOM 2512 N N . TRP A 1 319 ? -3.961 -0.873 -11.573 1.00 95.94 319 TRP A N 1
ATOM 2513 C CA . TRP A 1 319 ? -4.524 -1.434 -10.338 1.00 95.94 319 TRP A CA 1
ATOM 2514 C C . TRP A 1 319 ? -5.942 -1.977 -10.486 1.00 95.94 319 TRP A C 1
ATOM 2516 O O . TRP A 1 319 ? -6.254 -3.031 -9.935 1.00 95.94 319 TRP A O 1
ATOM 2526 N N . TYR A 1 320 ? -6.805 -1.287 -11.231 1.00 96.75 320 TYR A N 1
ATOM 2527 C CA . TYR A 1 320 ? -8.226 -1.640 -11.297 1.00 96.75 320 TYR A CA 1
ATOM 2528 C C . TYR A 1 320 ? -8.616 -2.260 -12.632 1.00 96.75 320 TYR A C 1
ATOM 2530 O O . TYR A 1 320 ? -9.558 -3.049 -12.696 1.00 96.75 320 TYR A O 1
ATOM 2538 N N . ARG A 1 321 ? -7.894 -1.937 -13.711 1.00 97.31 321 ARG A N 1
ATOM 2539 C CA . ARG A 1 321 ? -8.260 -2.330 -15.081 1.00 97.31 321 ARG A CA 1
ATOM 2540 C C . ARG A 1 321 ? -7.240 -3.243 -15.756 1.00 97.31 321 ARG A C 1
ATOM 2542 O O . ARG A 1 321 ? -7.300 -3.388 -16.975 1.00 97.31 321 ARG A O 1
ATOM 2549 N N . ALA A 1 322 ? -6.375 -3.922 -14.997 1.00 95.62 322 ALA A N 1
ATOM 2550 C CA . ALA A 1 322 ? -5.352 -4.823 -15.538 1.00 95.62 322 ALA A CA 1
ATOM 2551 C C . ALA A 1 322 ? -5.933 -5.882 -16.490 1.00 95.62 322 ALA A C 1
ATOM 2553 O O . ALA A 1 322 ? -5.408 -6.099 -17.579 1.00 95.62 322 ALA A O 1
ATOM 2554 N N . GLN A 1 323 ? -7.071 -6.488 -16.132 1.00 95.69 323 GLN A N 1
ATOM 2555 C CA . GLN A 1 323 ? -7.743 -7.493 -16.972 1.00 95.69 323 GLN A CA 1
ATOM 2556 C C . GLN A 1 323 ? -8.269 -6.915 -18.298 1.00 95.69 323 GLN A C 1
ATOM 2558 O O . GLN A 1 323 ? -8.424 -7.638 -19.278 1.00 95.69 323 GLN A O 1
ATOM 2563 N N . ALA A 1 324 ? -8.517 -5.605 -18.340 1.00 96.75 324 ALA A N 1
ATOM 2564 C CA . ALA A 1 324 ? -8.960 -4.869 -19.516 1.00 96.75 324 ALA A CA 1
ATOM 2565 C C . ALA A 1 324 ? -7.821 -4.067 -20.174 1.00 96.75 324 ALA A C 1
ATOM 2567 O O . ALA A 1 324 ? -8.091 -3.242 -21.045 1.00 96.75 324 ALA A O 1
ATOM 2568 N N . ALA A 1 325 ? -6.553 -4.299 -19.809 1.00 97.25 325 ALA A N 1
ATOM 2569 C CA . ALA A 1 325 ? -5.411 -3.502 -20.270 1.00 97.25 325 ALA A CA 1
ATOM 2570 C C . ALA A 1 325 ? -5.313 -3.396 -21.804 1.00 97.25 325 ALA A C 1
ATOM 2572 O O . ALA A 1 325 ? -4.950 -2.345 -22.336 1.00 97.25 325 ALA A O 1
ATOM 2573 N N . ARG A 1 326 ? -5.723 -4.446 -22.533 1.00 97.56 326 ARG A N 1
ATOM 2574 C CA . ARG A 1 326 ? -5.788 -4.458 -24.008 1.00 97.56 326 ARG A CA 1
ATOM 2575 C C . ARG A 1 326 ? -6.599 -3.310 -24.594 1.00 97.56 326 ARG A C 1
ATOM 2577 O O . ARG A 1 326 ? -6.258 -2.818 -25.664 1.00 97.56 326 ARG A O 1
ATOM 2584 N N . ASN A 1 327 ? -7.620 -2.846 -23.881 1.00 97.06 327 ASN A N 1
ATOM 2585 C CA . ASN A 1 327 ? -8.445 -1.731 -24.320 1.00 97.06 327 ASN A CA 1
ATOM 2586 C C . ASN A 1 327 ? -7.614 -0.446 -24.453 1.00 97.06 327 ASN A C 1
ATOM 2588 O O . ASN A 1 327 ? -7.898 0.363 -25.330 1.00 97.06 327 ASN A O 1
ATOM 2592 N N . PHE A 1 328 ? -6.563 -0.271 -23.653 1.00 98.19 328 PHE A N 1
ATOM 2593 C CA . PHE A 1 328 ? -5.731 0.937 -23.623 1.00 98.19 328 PHE A CA 1
ATOM 2594 C C . PHE A 1 328 ? -4.452 0.830 -24.461 1.00 98.19 328 PHE A C 1
ATOM 2596 O O . PHE A 1 328 ? -3.800 1.844 -24.722 1.00 98.19 328 PHE A O 1
ATOM 2603 N N . ALA A 1 329 ? -4.111 -0.379 -24.913 1.00 97.12 329 ALA A N 1
ATOM 2604 C CA . ALA A 1 329 ? -2.823 -0.698 -25.518 1.00 97.12 329 ALA A CA 1
ATOM 2605 C C . ALA A 1 329 ? -2.503 0.130 -26.766 1.00 97.12 329 ALA A C 1
ATOM 2607 O O . ALA A 1 329 ? -1.359 0.527 -26.945 1.00 97.12 329 ALA A O 1
ATOM 2608 N N . GLU A 1 330 ? -3.481 0.415 -27.628 1.00 96.44 330 GLU A N 1
ATOM 2609 C CA . GLU A 1 330 ? -3.262 1.248 -28.821 1.00 96.44 330 GLU A CA 1
ATOM 2610 C C . GLU A 1 330 ? -2.760 2.647 -28.444 1.00 96.44 330 GLU A C 1
ATOM 2612 O O . GLU A 1 330 ? -1.796 3.139 -29.018 1.00 96.44 330 GLU A O 1
ATOM 2617 N N . THR A 1 331 ? -3.362 3.256 -27.417 1.00 96.69 331 THR A N 1
ATOM 2618 C CA . THR A 1 331 ? -2.961 4.598 -26.970 1.00 96.69 331 THR A CA 1
ATOM 2619 C C . THR A 1 331 ? -1.555 4.548 -26.378 1.00 96.69 331 THR A C 1
ATOM 2621 O O . THR A 1 331 ? -0.684 5.316 -26.775 1.00 96.69 331 THR A O 1
ATOM 2624 N N . LEU A 1 332 ? -1.309 3.587 -25.486 1.00 97.81 332 LEU A N 1
ATOM 2625 C CA . LEU A 1 332 ? -0.030 3.456 -24.791 1.00 97.81 332 LEU A CA 1
ATOM 2626 C C . LEU A 1 332 ? 1.127 3.081 -25.720 1.00 97.81 332 LEU A C 1
ATOM 2628 O O . LEU A 1 332 ? 2.234 3.560 -25.516 1.00 97.81 332 LEU A O 1
ATOM 2632 N N . GLN A 1 333 ? 0.889 2.292 -26.771 1.00 97.62 333 GLN A N 1
ATOM 2633 C CA . GLN A 1 333 ? 1.916 2.003 -27.778 1.00 97.62 333 GLN A CA 1
ATOM 2634 C C . GLN A 1 333 ? 2.373 3.263 -28.521 1.00 97.62 333 GLN A C 1
ATOM 2636 O O . GLN A 1 333 ? 3.504 3.321 -28.988 1.00 97.62 333 GLN A O 1
ATOM 2641 N N . THR A 1 334 ? 1.517 4.281 -28.626 1.00 95.88 334 THR A N 1
ATOM 2642 C CA . THR A 1 334 ? 1.901 5.552 -29.256 1.00 95.88 334 THR A CA 1
ATOM 2643 C C . THR A 1 334 ? 2.538 6.537 -28.282 1.00 95.88 334 THR A C 1
ATOM 2645 O O . THR A 1 334 ? 3.349 7.349 -28.712 1.00 95.88 334 THR A O 1
ATOM 2648 N N . THR A 1 335 ? 2.206 6.471 -26.988 1.00 95.62 335 THR A N 1
ATOM 2649 C CA . THR A 1 335 ? 2.646 7.468 -25.998 1.00 95.62 335 THR A CA 1
ATOM 2650 C C . THR A 1 335 ? 3.830 7.012 -25.147 1.00 95.62 335 THR A C 1
ATOM 2652 O O . THR A 1 335 ? 4.775 7.776 -24.986 1.00 95.62 335 THR A O 1
ATOM 2655 N N . VAL A 1 336 ? 3.837 5.769 -24.646 1.00 97.38 336 VAL A N 1
ATOM 2656 C CA . VAL A 1 336 ? 4.872 5.257 -23.721 1.00 97.38 336 VAL A CA 1
ATOM 2657 C C . VAL A 1 336 ? 6.298 5.364 -24.272 1.00 97.38 336 VAL A C 1
ATOM 2659 O O . VAL A 1 336 ? 7.166 5.766 -23.503 1.00 97.38 336 VAL A O 1
ATOM 2662 N N . PRO A 1 337 ? 6.590 5.081 -25.560 1.00 96.88 337 PRO A N 1
ATOM 2663 C CA . PRO A 1 337 ? 7.959 5.191 -26.080 1.00 96.88 337 PRO A CA 1
ATOM 2664 C C . PRO A 1 337 ? 8.573 6.592 -25.966 1.00 96.88 337 PRO A C 1
ATOM 2666 O O . PRO A 1 337 ? 9.793 6.725 -26.025 1.00 96.88 337 PRO A O 1
ATOM 2669 N N . TRP A 1 338 ? 7.733 7.619 -25.821 1.00 95.44 338 TRP A N 1
ATOM 2670 C CA . TRP A 1 338 ? 8.119 9.030 -25.798 1.00 95.44 338 TRP A CA 1
ATOM 2671 C C . TRP A 1 338 ? 7.806 9.713 -24.463 1.00 95.44 338 TRP A C 1
ATOM 2673 O O . TRP A 1 338 ? 7.967 10.926 -24.352 1.00 95.44 338 TRP A O 1
ATOM 2683 N N . GLU A 1 339 ? 7.332 8.967 -23.463 1.00 97.12 339 GLU A N 1
ATOM 2684 C CA . GLU A 1 339 ? 7.023 9.527 -22.150 1.00 97.12 339 GLU A CA 1
ATOM 2685 C C . GLU A 1 339 ? 8.308 9.971 -21.440 1.00 97.12 339 GLU A C 1
ATOM 2687 O O . GLU A 1 339 ? 9.329 9.283 -21.474 1.00 97.12 339 GLU A O 1
ATOM 2692 N N . THR A 1 340 ? 8.244 11.131 -20.790 1.00 95.88 340 THR A N 1
ATOM 2693 C CA . THR A 1 340 ? 9.385 11.744 -20.095 1.00 95.88 340 THR A CA 1
ATOM 2694 C C . THR A 1 340 ? 9.255 11.667 -18.581 1.00 95.88 340 THR A C 1
ATOM 2696 O O . THR A 1 340 ? 10.239 11.859 -17.874 1.00 95.88 340 THR A O 1
ATOM 2699 N N . ASP A 1 341 ? 8.050 11.409 -18.076 1.00 96.94 341 ASP A N 1
ATOM 2700 C CA . ASP A 1 341 ? 7.811 11.150 -16.662 1.00 96.94 341 ASP A CA 1
ATOM 2701 C C . ASP A 1 341 ? 8.101 9.685 -16.321 1.00 96.94 341 ASP A C 1
ATOM 2703 O O . ASP A 1 341 ? 7.429 8.780 -16.818 1.00 96.94 341 ASP A O 1
ATOM 2707 N N . GLU A 1 342 ? 9.082 9.446 -15.451 1.00 96.06 342 GLU A N 1
ATOM 2708 C CA . GLU A 1 342 ? 9.543 8.099 -15.093 1.00 96.06 342 GLU A CA 1
ATOM 2709 C C . GLU A 1 342 ? 8.409 7.214 -14.564 1.00 96.06 342 GLU A C 1
ATOM 2711 O O . GLU A 1 342 ? 8.251 6.065 -14.985 1.00 96.06 342 GLU A O 1
ATOM 2716 N N . GLU A 1 343 ? 7.586 7.744 -13.660 1.00 95.50 343 GLU A N 1
ATOM 2717 C CA . GLU A 1 343 ? 6.522 6.958 -13.051 1.00 95.50 343 GLU A CA 1
ATOM 2718 C C . GLU A 1 343 ? 5.421 6.625 -14.065 1.00 95.50 343 GLU A C 1
ATOM 2720 O O . GLU A 1 343 ? 4.960 5.480 -14.129 1.00 95.50 343 GLU A O 1
ATOM 2725 N N . THR A 1 344 ? 5.038 7.590 -14.905 1.00 98.00 344 THR A N 1
ATOM 2726 C CA . THR A 1 344 ? 4.086 7.357 -15.997 1.00 98.00 344 THR A CA 1
ATOM 2727 C C . THR A 1 344 ? 4.622 6.325 -16.986 1.00 98.00 344 THR A C 1
ATOM 2729 O O . THR A 1 344 ? 3.888 5.411 -17.370 1.00 98.00 344 THR A O 1
ATOM 2732 N N . PHE A 1 345 ? 5.907 6.409 -17.345 1.00 98.44 345 PHE A N 1
ATOM 2733 C CA . PHE A 1 345 ? 6.574 5.436 -18.205 1.00 98.44 345 PHE A CA 1
ATOM 2734 C C . PHE A 1 345 ? 6.519 4.032 -17.589 1.00 98.44 345 PHE A C 1
ATOM 2736 O O . PHE A 1 345 ? 6.039 3.090 -18.223 1.00 98.44 345 PHE A O 1
ATOM 2743 N N . ARG A 1 346 ? 6.933 3.895 -16.324 1.00 97.12 346 ARG A N 1
ATOM 2744 C CA . ARG A 1 346 ? 6.985 2.616 -15.604 1.00 97.12 346 ARG A CA 1
ATOM 2745 C C . ARG A 1 346 ? 5.613 1.955 -15.474 1.00 97.12 346 ARG A C 1
ATOM 2747 O O . ARG A 1 346 ? 5.471 0.771 -15.758 1.00 97.12 346 ARG A O 1
ATOM 2754 N N . PHE A 1 347 ? 4.576 2.692 -15.081 1.00 97.94 347 PHE A N 1
ATOM 2755 C CA . PHE A 1 347 ? 3.228 2.115 -15.030 1.00 97.94 347 PHE A CA 1
ATOM 2756 C C . PHE A 1 347 ? 2.658 1.856 -16.431 1.00 97.94 347 PHE A C 1
ATOM 2758 O O . PHE A 1 347 ? 1.971 0.855 -16.635 1.00 97.94 347 PHE A O 1
ATOM 2765 N N . GLY A 1 348 ? 2.976 2.701 -17.414 1.00 98.25 348 GLY A N 1
ATOM 2766 C CA . GLY A 1 348 ? 2.605 2.489 -18.812 1.00 98.25 348 GLY A CA 1
ATOM 2767 C C . GLY A 1 348 ? 3.137 1.164 -19.364 1.00 98.2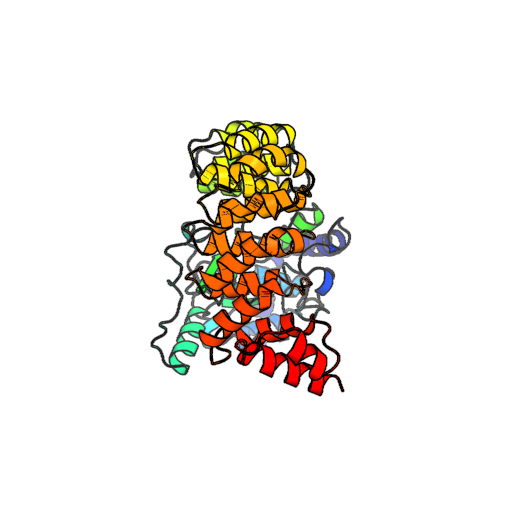5 348 GLY A C 1
ATOM 2768 O O . GLY A 1 348 ? 2.385 0.418 -19.998 1.00 98.25 348 GLY A O 1
ATOM 2769 N N . THR A 1 349 ? 4.393 0.812 -19.066 1.00 98.00 349 THR A N 1
ATOM 2770 C CA . THR A 1 349 ? 4.970 -0.479 -19.473 1.00 98.00 349 THR A CA 1
ATOM 2771 C C . THR A 1 349 ? 4.315 -1.667 -18.766 1.00 98.00 349 THR A C 1
ATOM 2773 O O . THR A 1 349 ? 4.072 -2.683 -19.418 1.00 98.00 349 THR A O 1
ATOM 2776 N N . TYR A 1 350 ? 3.924 -1.542 -17.492 1.00 97.62 350 TYR A N 1
ATOM 2777 C CA . TYR A 1 350 ? 3.171 -2.592 -16.784 1.00 97.62 350 TYR A CA 1
ATOM 2778 C C . TYR A 1 350 ? 1.789 -2.842 -17.400 1.00 97.62 350 TYR A C 1
ATOM 2780 O O . TYR A 1 350 ? 1.326 -3.985 -17.486 1.00 97.62 350 TYR A O 1
ATOM 2788 N N . VAL A 1 351 ? 1.113 -1.781 -17.850 1.00 98.31 351 VAL A N 1
ATOM 2789 C CA . VAL A 1 351 ? -0.171 -1.909 -18.552 1.00 98.31 351 VAL A CA 1
ATOM 2790 C C . VAL A 1 351 ? 0.024 -2.579 -19.913 1.00 98.31 351 VAL A C 1
ATOM 2792 O O . VAL A 1 351 ? -0.738 -3.480 -20.261 1.00 98.31 351 VAL A O 1
ATOM 2795 N N . LEU A 1 352 ? 1.054 -2.198 -20.672 1.00 98.19 352 LEU A N 1
ATOM 2796 C CA . LEU A 1 352 ? 1.383 -2.831 -21.955 1.00 98.19 352 LEU A CA 1
ATOM 2797 C C . LEU A 1 352 ? 1.724 -4.321 -21.798 1.00 98.19 352 LEU A C 1
ATOM 2799 O O . LEU A 1 352 ? 1.261 -5.144 -22.588 1.00 98.19 352 LEU A O 1
ATOM 2803 N N . GLU A 1 353 ? 2.456 -4.685 -20.745 1.00 96.62 353 GLU A N 1
ATOM 2804 C CA . GLU A 1 353 ? 2.729 -6.080 -20.387 1.00 96.62 353 GLU A CA 1
ATOM 2805 C C . GLU A 1 353 ? 1.442 -6.848 -20.083 1.00 96.62 353 GLU A C 1
ATOM 2807 O O . GLU A 1 353 ? 1.210 -7.913 -20.652 1.00 96.62 353 GLU A O 1
ATOM 2812 N N . SER A 1 354 ? 0.559 -6.271 -19.263 1.00 96.94 354 SER A N 1
ATOM 2813 C CA . SER A 1 354 ? -0.752 -6.858 -18.947 1.00 96.94 354 SER A CA 1
ATOM 2814 C C . SER A 1 354 ? -1.633 -7.010 -20.194 1.00 96.94 354 SER A C 1
ATOM 2816 O O . SER A 1 354 ? -2.432 -7.940 -20.298 1.00 96.94 354 SER A O 1
ATOM 2818 N N . ALA A 1 355 ? -1.471 -6.123 -21.180 1.00 97.50 355 ALA A N 1
ATOM 2819 C CA . ALA A 1 355 ? -2.131 -6.223 -22.476 1.00 97.50 355 ALA A CA 1
ATOM 2820 C C . ALA A 1 355 ? -1.528 -7.312 -23.391 1.00 97.50 355 ALA A C 1
ATOM 2822 O O . ALA A 1 355 ? -2.175 -7.720 -24.363 1.00 97.50 355 ALA A O 1
ATOM 2823 N N . GLY A 1 356 ? -0.334 -7.819 -23.073 1.00 96.25 356 GLY A N 1
ATOM 2824 C CA . GLY A 1 356 ? 0.409 -8.787 -23.879 1.00 96.25 356 GLY A CA 1
ATOM 2825 C C . GLY A 1 356 ? 1.144 -8.159 -25.065 1.00 96.25 356 GLY A C 1
ATOM 2826 O O . GLY A 1 356 ? 1.312 -8.819 -26.089 1.00 96.25 356 GLY A O 1
ATOM 2827 N N . VAL A 1 357 ? 1.532 -6.885 -24.961 1.00 97.12 357 VAL A N 1
ATOM 2828 C CA . VAL A 1 357 ? 2.292 -6.183 -26.003 1.00 97.12 357 VAL A CA 1
ATOM 2829 C C . VAL A 1 357 ? 3.769 -6.569 -25.923 1.00 97.12 357 VAL A C 1
ATOM 2831 O O . VAL A 1 357 ? 4.361 -6.584 -24.847 1.00 97.12 357 VAL A O 1
ATOM 2834 N N . GLU A 1 358 ? 4.366 -6.870 -27.077 1.00 96.31 358 GLU A N 1
ATOM 2835 C CA . GLU A 1 358 ? 5.792 -7.182 -27.209 1.00 96.31 358 GLU A CA 1
ATOM 2836 C C . GLU A 1 358 ? 6.644 -5.921 -26.938 1.00 96.31 358 GLU A C 1
ATOM 2838 O O . GLU A 1 358 ? 6.560 -4.964 -27.713 1.00 96.31 358 GLU A O 1
ATOM 2843 N N . PRO A 1 359 ? 7.447 -5.883 -25.852 1.00 94.75 359 PRO A N 1
ATOM 2844 C CA . PRO A 1 359 ? 8.032 -4.636 -25.362 1.00 94.75 359 PRO A CA 1
ATOM 2845 C C . PRO A 1 359 ? 9.230 -4.146 -26.177 1.00 94.75 359 PRO A C 1
ATOM 2847 O O . PRO A 1 359 ? 9.427 -2.945 -26.300 1.00 94.75 359 PRO A O 1
ATOM 2850 N N . LEU A 1 360 ? 10.054 -5.036 -26.729 1.00 94.56 360 LEU A N 1
ATOM 2851 C CA . LEU A 1 360 ? 11.379 -4.645 -27.215 1.00 94.56 360 LEU A CA 1
ATOM 2852 C C . LEU A 1 360 ? 11.351 -3.657 -28.396 1.00 94.56 360 LEU A C 1
ATOM 2854 O O . LEU A 1 360 ? 11.844 -2.548 -28.214 1.00 94.56 360 LEU A O 1
ATOM 2858 N N . PRO A 1 361 ? 10.735 -3.960 -29.558 1.00 96.12 361 PRO A N 1
ATOM 2859 C CA . PRO A 1 361 ? 10.655 -2.989 -30.654 1.00 96.12 361 PRO A CA 1
ATOM 2860 C C . PRO A 1 361 ? 9.968 -1.681 -30.247 1.00 96.12 361 PRO A C 1
ATOM 2862 O O . PRO A 1 361 ? 10.280 -0.627 -30.791 1.00 96.12 361 PRO A O 1
ATOM 2865 N N . LEU A 1 362 ? 9.030 -1.754 -29.301 1.00 97.19 362 LEU A N 1
ATOM 2866 C CA . LEU A 1 362 ? 8.267 -0.606 -28.834 1.00 97.19 362 LEU A CA 1
ATOM 2867 C C . LEU A 1 362 ? 9.116 0.346 -27.983 1.00 97.19 362 LEU A C 1
ATOM 2869 O O . LEU A 1 362 ? 8.954 1.557 -28.082 1.00 97.19 362 LEU A O 1
ATOM 2873 N N . LEU A 1 363 ? 10.003 -0.191 -27.143 1.00 97.69 363 LEU A N 1
ATOM 2874 C CA . LEU A 1 363 ? 10.746 0.576 -26.141 1.00 97.69 363 LEU A CA 1
ATOM 2875 C C . LEU A 1 363 ? 12.131 1.042 -26.608 1.00 97.69 363 LEU A C 1
ATOM 2877 O O . LEU A 1 363 ? 12.788 1.771 -25.868 1.00 97.69 363 LEU A O 1
ATOM 2881 N N . LEU A 1 364 ? 12.557 0.701 -27.830 1.00 97.44 364 LEU A N 1
ATOM 2882 C CA . LEU A 1 364 ? 13.822 1.188 -28.400 1.00 97.44 364 LEU A CA 1
ATOM 2883 C C . LEU A 1 364 ? 13.982 2.720 -28.347 1.00 97.44 364 LEU A C 1
ATOM 2885 O O . LEU A 1 364 ? 15.074 3.172 -28.007 1.00 97.44 364 LEU A O 1
ATOM 2889 N N . PRO A 1 365 ? 12.954 3.556 -28.608 1.00 97.75 365 PRO A N 1
ATOM 2890 C CA . PRO A 1 365 ? 13.107 5.004 -28.455 1.00 97.75 365 PRO A CA 1
ATOM 2891 C C . PRO A 1 365 ? 13.496 5.419 -27.026 1.00 97.75 365 PRO A C 1
ATOM 2893 O O . PRO A 1 365 ? 14.342 6.295 -26.844 1.00 97.75 365 PRO A O 1
ATOM 2896 N N . ALA A 1 366 ? 12.959 4.735 -26.011 1.00 97.75 366 ALA A N 1
ATOM 2897 C CA . ALA A 1 366 ? 13.220 5.026 -24.604 1.00 97.75 366 ALA A CA 1
ATOM 2898 C C . ALA A 1 366 ? 14.636 4.629 -24.150 1.00 97.75 366 ALA A C 1
ATOM 2900 O O . ALA A 1 366 ? 15.115 5.157 -23.147 1.00 97.75 366 ALA A O 1
ATOM 2901 N N . PHE A 1 367 ? 15.353 3.788 -24.909 1.00 97.31 367 PHE A N 1
ATOM 2902 C CA . PHE A 1 367 ? 16.775 3.497 -24.667 1.00 97.31 367 PHE A CA 1
ATOM 2903 C C . PHE A 1 367 ? 17.648 4.743 -24.852 1.00 97.31 367 PHE A C 1
ATOM 2905 O O . PHE A 1 367 ? 18.755 4.797 -24.340 1.00 97.31 367 PHE A O 1
ATOM 2912 N N . ARG A 1 368 ? 17.148 5.765 -25.556 1.00 95.44 368 ARG A N 1
ATOM 2913 C CA . ARG A 1 368 ? 17.845 7.036 -25.796 1.00 95.44 368 ARG A CA 1
ATOM 2914 C C . ARG A 1 368 ? 17.279 8.186 -24.966 1.00 95.44 368 ARG A C 1
ATOM 2916 O O . ARG A 1 368 ? 17.564 9.347 -25.252 1.00 95.44 368 ARG A O 1
ATOM 2923 N N . SER A 1 369 ? 16.455 7.880 -23.961 1.00 96.94 369 SER A N 1
ATOM 2924 C CA . SER A 1 369 ? 15.892 8.896 -23.075 1.00 96.94 369 SER A CA 1
ATOM 2925 C C . SER A 1 369 ? 17.004 9.655 -22.337 1.00 96.94 369 SER A C 1
ATOM 2927 O O . SER A 1 369 ? 17.963 9.028 -21.871 1.00 96.94 369 SER A O 1
ATOM 2929 N N . PRO A 1 370 ? 16.886 10.985 -22.164 1.00 95.88 370 PRO A N 1
ATOM 2930 C CA . PRO A 1 370 ? 17.825 11.732 -21.330 1.00 95.88 370 PRO A CA 1
ATOM 2931 C C . PRO A 1 370 ? 17.798 11.261 -19.866 1.00 95.88 370 PRO A C 1
ATOM 2933 O O . PRO A 1 370 ? 18.817 11.338 -19.184 1.00 95.88 370 PRO A O 1
ATOM 2936 N N . ALA A 1 371 ? 16.670 10.722 -19.390 1.00 96.62 371 ALA A N 1
ATOM 2937 C CA . ALA A 1 371 ? 16.523 10.226 -18.025 1.00 96.62 371 ALA A CA 1
ATOM 2938 C C . ALA A 1 371 ? 17.053 8.789 -17.884 1.00 96.62 371 ALA A C 1
ATOM 2940 O O . ALA A 1 371 ? 16.542 7.860 -18.516 1.00 96.62 371 ALA A O 1
ATOM 2941 N N . ALA A 1 372 ? 18.047 8.598 -17.012 1.00 97.19 372 ALA A N 1
ATOM 2942 C CA . ALA A 1 372 ? 18.662 7.297 -16.745 1.00 97.19 372 ALA A CA 1
ATOM 2943 C C . ALA A 1 372 ? 17.654 6.252 -16.244 1.00 97.19 372 ALA A C 1
ATOM 2945 O O . ALA A 1 372 ? 17.687 5.102 -16.683 1.00 97.19 372 ALA A O 1
ATOM 2946 N N . ASP A 1 373 ? 16.711 6.653 -15.388 1.00 96.56 373 ASP A N 1
ATOM 2947 C CA . ASP A 1 373 ? 15.701 5.746 -14.840 1.00 96.56 373 ASP A CA 1
ATOM 2948 C C . ASP A 1 373 ? 14.698 5.248 -15.885 1.00 96.56 373 ASP A C 1
ATOM 2950 O O . ASP A 1 373 ? 14.270 4.089 -15.830 1.00 96.56 373 ASP A O 1
ATOM 2954 N N . ILE A 1 374 ? 14.395 6.065 -16.901 1.00 98.19 374 ILE A N 1
ATOM 2955 C CA . ILE A 1 374 ? 13.592 5.633 -18.052 1.00 98.19 374 ILE A CA 1
ATOM 2956 C C . ILE A 1 374 ? 14.377 4.630 -18.891 1.00 98.19 374 ILE A C 1
ATOM 2958 O O . ILE A 1 374 ? 13.832 3.573 -19.207 1.00 98.19 374 ILE A O 1
ATOM 2962 N N . ARG A 1 375 ? 15.656 4.898 -19.200 1.00 98.31 375 ARG A N 1
ATOM 2963 C CA . ARG A 1 375 ? 16.499 3.942 -19.945 1.00 98.31 375 ARG A CA 1
ATOM 2964 C C . ARG A 1 375 ? 16.580 2.603 -19.212 1.00 98.31 375 ARG A C 1
ATOM 2966 O O . ARG A 1 375 ? 16.288 1.561 -19.793 1.00 98.31 375 ARG A O 1
ATOM 2973 N N . LYS A 1 376 ? 16.876 2.638 -17.909 1.00 97.44 376 LYS A N 1
ATOM 2974 C CA . LYS A 1 376 ? 16.907 1.469 -17.018 1.00 97.44 376 LYS A CA 1
ATOM 2975 C C . LYS A 1 376 ? 15.586 0.694 -17.058 1.00 97.44 376 LYS A C 1
ATOM 2977 O O . LYS A 1 376 ? 15.589 -0.506 -17.326 1.00 97.44 376 LYS A O 1
ATOM 2982 N N . SER A 1 377 ? 14.455 1.374 -16.864 1.00 97.00 377 SER A N 1
ATOM 2983 C CA . SER A 1 377 ? 13.123 0.754 -16.894 1.00 97.00 377 SER A CA 1
ATOM 2984 C C . SER A 1 377 ? 12.786 0.158 -18.266 1.00 97.00 377 SER A C 1
ATOM 2986 O O . SER A 1 377 ? 12.231 -0.940 -18.348 1.00 97.00 377 SER A O 1
ATOM 2988 N N . ALA A 1 378 ? 13.150 0.849 -19.350 1.00 98.19 378 ALA A N 1
ATOM 2989 C CA . ALA A 1 378 ? 12.935 0.402 -20.722 1.00 98.19 378 ALA A CA 1
ATOM 2990 C C . ALA A 1 378 ? 13.713 -0.885 -21.015 1.00 98.19 378 ALA A C 1
ATOM 2992 O O . ALA A 1 378 ? 13.138 -1.858 -21.502 1.00 98.19 378 ALA A O 1
ATOM 2993 N N . ILE A 1 379 ? 15.003 -0.905 -20.671 1.00 98.31 379 ILE A N 1
ATOM 2994 C CA . ILE A 1 379 ? 15.908 -2.041 -20.878 1.00 98.31 379 ILE A CA 1
ATOM 2995 C C . ILE A 1 379 ? 15.480 -3.236 -20.025 1.00 98.31 379 ILE A C 1
ATOM 2997 O O . ILE A 1 379 ? 15.436 -4.363 -20.521 1.00 98.31 379 ILE A O 1
ATOM 3001 N N . TRP A 1 380 ? 15.104 -3.000 -18.765 1.00 97.56 380 TRP A N 1
ATOM 3002 C CA . TRP A 1 380 ? 14.588 -4.050 -17.890 1.00 97.56 380 TRP A CA 1
ATOM 3003 C C . TRP A 1 380 ? 13.339 -4.711 -18.485 1.00 97.56 380 TRP A C 1
ATOM 3005 O O . TRP A 1 380 ? 13.269 -5.938 -18.587 1.00 97.56 380 TRP A O 1
ATOM 3015 N N . GLN A 1 381 ? 12.379 -3.909 -18.958 1.00 97.00 381 GLN A N 1
ATOM 3016 C CA . GLN A 1 381 ? 11.160 -4.430 -19.571 1.00 97.00 381 GLN A CA 1
ATOM 3017 C C . GLN A 1 381 ? 11.448 -5.149 -20.899 1.00 97.00 381 GLN A C 1
ATOM 3019 O O . GLN A 1 381 ? 10.905 -6.225 -21.157 1.00 97.00 381 GLN A O 1
ATOM 3024 N N . ALA A 1 382 ? 12.341 -4.600 -21.722 1.00 96.50 382 ALA A N 1
ATOM 3025 C CA . ALA A 1 382 ? 12.851 -5.240 -22.932 1.00 96.50 382 ALA A CA 1
ATOM 3026 C C . ALA A 1 382 ? 13.518 -6.601 -22.648 1.00 96.50 382 ALA A C 1
ATOM 3028 O O . ALA A 1 382 ? 13.402 -7.522 -23.458 1.00 96.50 382 ALA A O 1
ATOM 3029 N N . GLY A 1 383 ? 14.146 -6.769 -21.479 1.00 96.19 383 GLY A N 1
ATOM 3030 C CA . GLY A 1 383 ? 14.743 -8.022 -21.009 1.00 96.19 383 GLY A CA 1
ATOM 3031 C C . GLY A 1 383 ? 13.775 -9.212 -20.948 1.00 96.19 383 GLY A C 1
ATOM 3032 O O . GLY A 1 383 ? 14.201 -10.365 -21.081 1.00 96.19 383 GLY A O 1
ATOM 3033 N N . LYS A 1 384 ? 12.469 -8.947 -20.821 1.00 95.06 384 LYS A N 1
ATOM 3034 C CA . LYS A 1 384 ? 11.401 -9.962 -20.825 1.00 95.06 384 LYS A CA 1
ATOM 3035 C C . LYS A 1 384 ? 11.027 -10.448 -22.231 1.00 95.06 384 LYS A C 1
ATOM 3037 O O . LYS A 1 384 ? 10.322 -11.448 -22.370 1.00 95.06 384 LYS A O 1
ATOM 3042 N N . SER A 1 385 ? 11.484 -9.758 -23.276 1.00 96.19 385 SER A N 1
ATOM 3043 C CA . SER A 1 385 ? 11.224 -10.130 -24.665 1.00 96.19 385 SER A CA 1
ATOM 3044 C C . SER A 1 385 ? 11.911 -11.444 -25.042 1.00 96.19 385 SER A C 1
ATOM 3046 O O . SER A 1 385 ? 13.050 -11.718 -24.661 1.00 96.19 385 SER A O 1
ATOM 3048 N N . ARG A 1 386 ? 11.252 -12.240 -25.890 1.00 94.50 386 ARG A N 1
ATOM 3049 C CA . ARG A 1 386 ? 11.880 -13.397 -26.555 1.00 94.50 386 ARG A CA 1
ATOM 3050 C C . ARG A 1 386 ? 12.680 -13.007 -27.798 1.00 94.50 386 ARG A C 1
ATOM 3052 O O . ARG A 1 386 ? 13.387 -13.844 -28.348 1.00 94.50 386 ARG A O 1
ATOM 3059 N N . ARG A 1 387 ? 12.571 -11.754 -28.242 1.00 95.69 387 ARG A N 1
ATOM 3060 C CA . ARG A 1 387 ? 13.158 -11.246 -29.486 1.00 95.69 387 ARG A CA 1
ATOM 3061 C C . ARG A 1 387 ? 14.511 -10.571 -29.295 1.00 95.69 387 ARG A C 1
ATOM 3063 O O . ARG A 1 387 ? 15.037 -10.021 -30.246 1.00 95.69 387 ARG A O 1
ATOM 3070 N N . LYS A 1 388 ? 15.100 -10.621 -28.098 1.00 96.06 388 LYS A N 1
ATOM 3071 C CA . LYS A 1 388 ? 16.371 -9.943 -27.770 1.00 96.06 388 LYS A CA 1
ATOM 3072 C C . LYS A 1 388 ? 17.503 -10.228 -28.760 1.00 96.06 388 LYS A C 1
ATOM 3074 O O . LYS A 1 388 ? 18.266 -9.326 -29.077 1.00 96.06 388 LYS A O 1
ATOM 3079 N N . ALA A 1 389 ? 17.570 -11.450 -29.293 1.00 95.69 389 ALA A N 1
ATOM 3080 C CA . ALA A 1 389 ? 18.557 -11.832 -30.304 1.00 95.69 389 ALA A CA 1
ATOM 3081 C C . ALA A 1 389 ? 18.451 -11.017 -31.614 1.00 95.69 389 ALA A C 1
ATOM 3083 O O . ALA A 1 389 ? 19.464 -10.803 -32.280 1.00 95.69 389 ALA A O 1
ATOM 3084 N N . ASP A 1 390 ? 17.256 -10.521 -31.958 1.00 97.00 390 ASP A N 1
ATOM 3085 C CA . ASP A 1 390 ? 17.023 -9.680 -33.140 1.00 97.00 390 ASP A CA 1
ATOM 3086 C C . ASP A 1 390 ? 17.603 -8.258 -32.964 1.00 97.00 390 ASP A C 1
ATOM 3088 O O . ASP A 1 390 ? 17.850 -7.581 -33.957 1.00 97.00 390 ASP A O 1
ATOM 3092 N N . TYR A 1 391 ? 17.837 -7.813 -31.720 1.00 97.50 391 TYR A N 1
ATOM 3093 C CA . TYR A 1 391 ? 18.186 -6.426 -31.355 1.00 97.50 391 TYR A CA 1
ATOM 3094 C C . TYR A 1 391 ? 19.502 -6.334 -30.569 1.00 97.50 391 TYR A C 1
ATOM 3096 O O . TYR A 1 391 ? 19.695 -5.446 -29.745 1.00 97.50 391 TYR A O 1
ATOM 3104 N N . VAL A 1 392 ? 20.420 -7.282 -30.780 1.00 97.62 392 VAL A N 1
ATOM 3105 C CA . VAL A 1 392 ? 21.707 -7.324 -30.061 1.00 97.62 392 VAL A CA 1
ATOM 3106 C C . VAL A 1 392 ? 22.496 -6.022 -30.214 1.00 97.62 392 VAL A C 1
ATOM 3108 O O . VAL A 1 392 ? 23.098 -5.581 -29.242 1.00 97.62 392 VAL A O 1
ATOM 3111 N N . GLU A 1 393 ? 22.452 -5.384 -31.386 1.00 97.88 393 GLU A N 1
ATOM 3112 C CA . GLU A 1 393 ? 23.161 -4.120 -31.633 1.00 97.88 393 GLU A CA 1
ATOM 3113 C C . GLU A 1 393 ? 22.668 -2.985 -30.725 1.00 97.88 393 GLU A C 1
ATOM 3115 O O . GLU A 1 393 ? 23.479 -2.207 -30.235 1.00 97.88 393 GLU A O 1
ATOM 3120 N N . ASP A 1 394 ? 21.365 -2.923 -30.428 1.00 98.19 394 ASP A N 1
ATOM 3121 C CA . ASP A 1 394 ? 20.806 -1.911 -29.526 1.00 98.19 394 ASP A CA 1
ATOM 3122 C C . ASP A 1 394 ? 21.322 -2.092 -28.089 1.00 98.19 394 ASP A C 1
ATOM 3124 O O . ASP A 1 394 ? 21.599 -1.118 -27.394 1.00 98.19 394 ASP A O 1
ATOM 3128 N N . PHE A 1 395 ? 21.509 -3.337 -27.634 1.00 98.19 395 PHE A N 1
ATOM 3129 C CA . PHE A 1 395 ? 22.137 -3.597 -26.335 1.00 98.19 395 PHE A CA 1
ATOM 3130 C C . PHE A 1 395 ? 23.648 -3.337 -26.359 1.00 98.19 395 PHE A C 1
ATOM 3132 O O . PHE A 1 395 ? 24.189 -2.865 -25.363 1.00 98.19 395 PHE A O 1
ATOM 3139 N N . VAL A 1 396 ? 24.334 -3.630 -27.469 1.00 98.38 396 VAL A N 1
ATOM 3140 C CA . VAL A 1 396 ? 25.762 -3.314 -27.639 1.00 98.38 396 VAL A CA 1
ATOM 3141 C C . VAL A 1 396 ? 25.992 -1.806 -27.534 1.00 98.38 396 VAL A C 1
ATOM 3143 O O . VAL A 1 396 ? 26.885 -1.398 -26.797 1.00 98.38 396 VAL A O 1
ATOM 3146 N N . ASP A 1 397 ? 25.164 -0.993 -28.194 1.00 98.00 397 ASP A N 1
ATOM 3147 C CA . ASP A 1 397 ? 25.217 0.474 -28.121 1.00 98.00 397 ASP A CA 1
ATOM 3148 C C . ASP A 1 397 ? 25.144 0.964 -26.665 1.00 98.00 397 ASP A C 1
ATOM 3150 O O . ASP A 1 397 ? 26.011 1.713 -26.216 1.00 98.00 397 ASP A O 1
ATOM 3154 N N . ILE A 1 398 ? 24.196 0.440 -25.876 1.00 98.12 398 ILE A N 1
ATOM 3155 C CA . ILE A 1 398 ? 24.077 0.760 -24.444 1.00 98.12 398 ILE A CA 1
ATOM 3156 C C . ILE A 1 398 ? 25.333 0.369 -23.659 1.00 98.12 398 ILE A C 1
ATOM 3158 O O . ILE A 1 398 ? 25.842 1.165 -22.873 1.00 98.12 398 ILE A O 1
ATOM 3162 N N . LEU A 1 399 ? 25.848 -0.847 -23.853 1.00 98.00 399 LEU A N 1
ATOM 3163 C CA . LEU A 1 399 ? 27.020 -1.328 -23.116 1.00 98.00 399 LEU A CA 1
ATOM 3164 C C . LEU A 1 399 ? 28.287 -0.519 -23.422 1.00 98.00 399 LEU A C 1
ATOM 3166 O O . LEU A 1 399 ? 29.140 -0.388 -22.548 1.00 98.00 399 LEU A O 1
ATOM 3170 N N . LEU A 1 400 ? 28.413 0.007 -24.642 1.00 97.38 400 LEU A N 1
ATOM 3171 C CA . LEU A 1 400 ? 29.581 0.771 -25.079 1.00 97.38 400 LEU A CA 1
ATOM 3172 C C . LEU A 1 400 ? 29.480 2.270 -24.782 1.00 97.38 400 LEU A C 1
ATOM 3174 O O . LEU A 1 400 ? 30.510 2.933 -24.648 1.00 97.38 400 LEU A O 1
ATOM 3178 N N . HIS A 1 401 ? 28.267 2.825 -24.749 1.00 96.44 401 HIS A N 1
ATOM 3179 C CA . HIS A 1 401 ? 28.083 4.275 -24.844 1.00 96.44 401 HIS A CA 1
ATOM 3180 C C . HIS A 1 401 ? 27.190 4.888 -23.767 1.00 96.44 401 HIS A C 1
ATOM 3182 O O . HIS A 1 401 ? 27.252 6.105 -23.584 1.00 96.44 401 HIS A O 1
ATOM 3188 N N . ASP A 1 402 ? 26.388 4.108 -23.034 1.00 97.69 402 ASP A N 1
ATOM 3189 C CA . ASP A 1 402 ? 25.584 4.686 -21.957 1.00 97.69 402 ASP A CA 1
ATOM 3190 C C . ASP A 1 402 ? 26.500 5.166 -20.825 1.00 97.69 402 ASP A C 1
ATOM 3192 O O . ASP A 1 402 ? 27.335 4.382 -20.367 1.00 97.69 402 ASP A O 1
ATOM 3196 N N . PRO A 1 403 ? 26.382 6.420 -20.351 1.00 95.38 403 PRO A N 1
ATOM 3197 C CA . PRO A 1 403 ? 27.246 6.934 -19.292 1.00 95.38 403 PRO A CA 1
ATOM 3198 C C . PRO A 1 403 ? 26.975 6.279 -17.929 1.00 95.38 403 PRO A C 1
ATOM 3200 O O . PRO A 1 403 ? 27.889 6.185 -17.109 1.00 95.38 403 PRO A O 1
ATOM 3203 N N . GLU A 1 404 ? 25.765 5.766 -17.695 1.00 96.38 404 GLU A N 1
ATOM 3204 C CA . GLU A 1 404 ? 25.319 5.320 -16.376 1.00 96.38 404 GLU A CA 1
ATOM 3205 C C . GLU A 1 404 ? 25.599 3.834 -16.123 1.00 96.38 404 GLU A C 1
ATOM 3207 O O . GLU A 1 404 ? 25.061 2.944 -16.790 1.00 96.38 404 GLU A O 1
ATOM 3212 N N . THR A 1 405 ? 26.386 3.544 -15.082 1.00 94.88 405 THR A N 1
ATOM 3213 C CA . THR A 1 405 ? 26.792 2.175 -14.713 1.00 94.88 405 THR A CA 1
ATOM 3214 C C . THR A 1 405 ? 25.598 1.244 -14.501 1.00 94.88 405 THR A C 1
ATOM 3216 O O . THR A 1 405 ? 25.593 0.122 -15.007 1.00 94.88 405 THR A O 1
ATOM 3219 N N . TYR A 1 406 ? 24.550 1.699 -13.809 1.00 95.62 406 TYR A N 1
ATOM 3220 C CA . TYR A 1 406 ? 23.368 0.871 -13.546 1.00 95.62 406 TYR A CA 1
ATOM 3221 C C . TYR A 1 406 ? 22.512 0.620 -14.793 1.00 95.62 406 TYR A C 1
ATOM 3223 O O . TYR A 1 406 ? 21.836 -0.409 -14.875 1.00 95.62 406 TYR A O 1
ATOM 3231 N N . VAL A 1 407 ? 22.563 1.506 -15.792 1.00 97.94 407 VAL A N 1
ATOM 3232 C CA . VAL A 1 407 ? 21.901 1.268 -17.081 1.00 97.94 407 VAL A CA 1
ATOM 3233 C C . VAL A 1 407 ? 22.643 0.165 -17.841 1.00 97.94 407 VAL A C 1
ATOM 3235 O O . VAL A 1 407 ? 22.011 -0.796 -18.290 1.00 97.94 407 VAL A O 1
ATOM 3238 N N . ARG A 1 408 ? 23.984 0.217 -17.872 1.00 98.06 408 ARG A N 1
ATOM 3239 C CA . ARG A 1 408 ? 24.823 -0.859 -18.434 1.00 98.06 408 ARG A CA 1
ATOM 3240 C C . ARG A 1 408 ? 24.609 -2.191 -17.705 1.00 98.06 408 ARG A C 1
ATOM 3242 O O . ARG A 1 408 ? 24.402 -3.213 -18.359 1.00 98.06 408 ARG A O 1
ATOM 3249 N N . LEU A 1 409 ? 24.566 -2.190 -16.367 1.00 97.75 409 LEU A N 1
ATOM 3250 C CA . LEU A 1 409 ? 24.256 -3.383 -15.564 1.00 97.75 409 LEU A CA 1
ATOM 3251 C C . LEU A 1 409 ? 22.911 -3.999 -15.964 1.00 97.75 409 LEU A C 1
ATOM 3253 O O . LEU A 1 409 ? 22.816 -5.203 -16.213 1.00 97.75 409 LEU A O 1
ATOM 3257 N N . THR A 1 410 ? 21.880 -3.162 -16.080 1.00 98.19 410 THR A N 1
ATOM 3258 C CA . THR A 1 410 ? 20.531 -3.598 -16.458 1.00 98.19 410 THR A CA 1
ATOM 3259 C C . THR A 1 410 ? 20.514 -4.197 -17.867 1.00 98.19 410 THR A C 1
ATOM 3261 O O . THR A 1 410 ? 19.833 -5.196 -18.095 1.00 98.19 410 THR A O 1
ATOM 3264 N N . ALA A 1 411 ? 21.313 -3.672 -18.803 1.00 98.38 411 ALA A N 1
ATOM 3265 C CA . ALA A 1 411 ? 21.469 -4.253 -20.139 1.00 98.38 411 ALA A CA 1
ATOM 3266 C C . ALA A 1 411 ? 22.118 -5.648 -20.104 1.00 98.38 411 ALA A C 1
ATOM 3268 O O . ALA A 1 411 ? 21.627 -6.572 -20.756 1.00 98.38 411 ALA A O 1
ATOM 3269 N N . ILE A 1 412 ? 23.159 -5.852 -19.287 1.00 98.38 412 ILE A N 1
ATOM 3270 C CA . ILE A 1 412 ? 23.784 -7.176 -19.088 1.00 98.38 412 ILE A CA 1
ATOM 3271 C C . ILE A 1 412 ? 22.760 -8.174 -18.525 1.00 98.38 412 ILE A C 1
ATOM 3273 O O . ILE A 1 412 ? 22.677 -9.326 -18.972 1.00 98.38 412 ILE A O 1
ATOM 3277 N N . GLN A 1 413 ? 21.949 -7.735 -17.561 1.00 97.88 413 GLN A N 1
ATOM 3278 C CA . GLN A 1 413 ? 20.894 -8.547 -16.956 1.00 97.88 413 GLN A CA 1
ATOM 3279 C C . GLN A 1 413 ? 19.783 -8.887 -17.958 1.00 97.88 413 GLN A C 1
ATOM 3281 O O . GLN A 1 413 ? 19.365 -10.046 -18.039 1.00 97.88 413 GLN A O 1
ATOM 3286 N N . ALA A 1 414 ? 19.360 -7.916 -18.770 1.00 97.69 414 ALA A N 1
ATOM 3287 C CA . ALA A 1 414 ? 18.346 -8.088 -19.803 1.00 97.69 414 ALA A CA 1
ATOM 3288 C C . ALA A 1 414 ? 18.759 -9.118 -20.866 1.00 97.69 414 ALA A C 1
ATOM 3290 O O . ALA A 1 414 ? 17.908 -9.857 -21.358 1.00 97.69 414 ALA A O 1
ATOM 3291 N N . LEU A 1 415 ? 20.054 -9.246 -21.171 1.00 97.94 415 LEU A N 1
ATOM 3292 C CA . LEU A 1 415 ? 20.605 -10.192 -22.154 1.00 97.94 415 LEU A CA 1
ATOM 3293 C C . LEU A 1 415 ? 20.618 -11.670 -21.710 1.00 97.94 415 LEU A C 1
ATOM 3295 O O . LEU A 1 415 ? 21.214 -12.511 -22.383 1.00 97.94 415 LEU A O 1
ATOM 3299 N N . ASP A 1 416 ? 19.949 -12.027 -20.608 1.00 96.31 416 ASP A N 1
ATOM 3300 C CA . ASP A 1 416 ? 19.792 -13.429 -20.205 1.00 96.31 416 ASP A CA 1
ATOM 3301 C C . ASP A 1 416 ? 19.228 -14.300 -21.342 1.00 96.31 416 ASP A C 1
ATOM 3303 O O . ASP A 1 416 ? 18.202 -13.972 -21.950 1.00 96.31 416 ASP A O 1
ATOM 3307 N N . GLY A 1 417 ? 19.902 -15.412 -21.634 1.00 95.62 417 GLY A N 1
ATOM 3308 C CA . GLY A 1 417 ? 19.515 -16.349 -22.686 1.00 95.62 417 GLY A CA 1
ATOM 3309 C C . GLY A 1 417 ? 19.959 -15.947 -24.096 1.00 95.62 417 GLY A C 1
ATOM 3310 O O . GLY A 1 417 ? 19.522 -16.585 -25.054 1.00 95.62 417 GLY A O 1
ATOM 3311 N N . VAL A 1 418 ? 20.825 -14.934 -24.247 1.00 96.94 418 VAL A N 1
ATOM 3312 C CA . VAL A 1 418 ? 21.311 -14.435 -25.549 1.00 96.94 418 VAL A CA 1
ATOM 3313 C C . VAL A 1 418 ? 22.833 -14.628 -25.684 1.00 96.94 418 VAL A C 1
ATOM 3315 O O . VAL A 1 418 ? 23.594 -13.6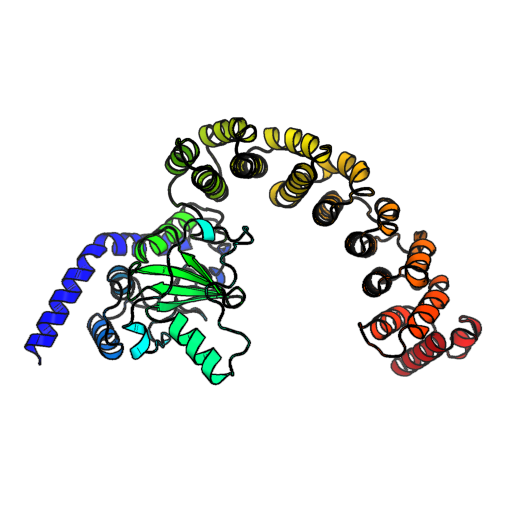74 -25.544 1.00 96.94 418 VAL A O 1
ATOM 3318 N N . PRO A 1 419 ? 23.330 -15.849 -25.965 1.00 95.12 419 PRO A N 1
ATOM 3319 C CA . PRO A 1 419 ? 24.761 -16.102 -26.148 1.00 95.12 419 PRO A CA 1
ATOM 3320 C C . PRO A 1 419 ? 25.237 -15.708 -27.562 1.00 95.12 419 PRO A C 1
ATOM 3322 O O . PRO A 1 419 ? 25.702 -16.554 -28.330 1.00 95.12 419 PRO A O 1
ATOM 3325 N N . ASP A 1 420 ? 25.091 -14.433 -27.931 1.00 95.94 420 ASP A N 1
ATOM 3326 C CA . ASP A 1 420 ? 25.513 -13.898 -29.233 1.00 95.94 420 ASP A CA 1
ATOM 3327 C C . ASP A 1 420 ? 26.985 -13.452 -29.189 1.00 95.94 420 ASP A C 1
ATOM 3329 O O . ASP A 1 420 ? 27.407 -12.743 -28.274 1.00 95.94 420 ASP A O 1
ATOM 3333 N N . LEU A 1 421 ? 27.796 -13.872 -30.165 1.00 94.81 421 LEU A N 1
ATOM 3334 C CA . LEU A 1 421 ? 29.228 -13.547 -30.204 1.00 94.81 421 LEU A CA 1
ATOM 3335 C C . LEU A 1 421 ? 29.495 -12.044 -30.381 1.00 94.81 421 LEU A C 1
ATOM 3337 O O . LEU A 1 421 ? 30.554 -11.574 -29.969 1.00 94.81 421 LEU A O 1
ATOM 3341 N N . ARG A 1 422 ? 28.539 -11.288 -30.932 1.00 95.50 422 ARG A N 1
ATOM 3342 C CA . ARG A 1 422 ? 28.633 -9.828 -31.095 1.00 95.50 422 ARG A CA 1
ATOM 3343 C C . ARG A 1 422 ? 28.662 -9.075 -29.763 1.00 95.50 422 ARG A C 1
ATOM 3345 O O . ARG A 1 422 ? 29.144 -7.953 -29.721 1.00 95.50 422 ARG A O 1
ATOM 3352 N N . LEU A 1 423 ? 28.219 -9.701 -28.670 1.00 97.81 423 LEU A N 1
ATOM 3353 C CA . LEU A 1 423 ? 28.262 -9.118 -27.325 1.00 97.81 423 LEU A CA 1
ATOM 3354 C C . LEU A 1 423 ? 29.652 -9.193 -26.680 1.00 97.81 423 LEU A C 1
ATOM 3356 O O . LEU A 1 423 ? 29.928 -8.444 -25.747 1.00 97.81 423 LEU A O 1
ATOM 3360 N N . LEU A 1 424 ? 30.536 -10.084 -27.147 1.00 97.56 424 LEU A N 1
ATOM 3361 C CA . LEU A 1 424 ? 31.827 -10.317 -26.490 1.00 97.56 424 LEU A CA 1
ATOM 3362 C C . LEU A 1 424 ? 32.726 -9.067 -26.453 1.00 97.56 424 LEU A C 1
ATOM 3364 O O . LEU A 1 424 ? 33.286 -8.809 -25.389 1.00 97.56 424 LEU A O 1
ATOM 3368 N N . PRO A 1 425 ? 32.854 -8.260 -27.528 1.00 97.94 425 PRO A N 1
ATOM 3369 C CA . PRO A 1 425 ? 33.611 -7.009 -27.463 1.00 97.94 425 PRO A CA 1
ATOM 3370 C C . PRO A 1 425 ? 33.016 -5.993 -26.482 1.00 97.94 425 PRO A C 1
ATOM 3372 O O . PRO A 1 425 ? 33.758 -5.324 -25.771 1.00 97.94 425 PRO A O 1
ATOM 3375 N N . ALA A 1 426 ? 31.685 -5.910 -26.393 1.00 98.00 426 ALA A N 1
ATOM 3376 C CA . ALA A 1 426 ? 31.017 -5.021 -25.445 1.00 98.00 426 ALA A CA 1
ATOM 3377 C C . ALA A 1 426 ? 31.232 -5.469 -23.991 1.00 98.00 426 ALA A C 1
ATOM 3379 O O . ALA A 1 426 ? 31.480 -4.644 -23.116 1.00 98.00 426 ALA A O 1
ATOM 3380 N N . TYR A 1 427 ? 31.209 -6.779 -23.728 1.00 98.25 427 TYR A N 1
ATOM 3381 C CA . TYR A 1 427 ? 31.571 -7.318 -22.419 1.00 98.25 427 TYR A CA 1
ATOM 3382 C C . TYR A 1 427 ? 33.032 -7.050 -22.061 1.00 98.25 427 TYR A C 1
ATOM 3384 O O . TYR A 1 427 ? 33.295 -6.692 -20.920 1.00 98.25 427 TYR A O 1
ATOM 3392 N N . GLU A 1 428 ? 33.969 -7.175 -23.004 1.00 97.94 428 GLU A N 1
ATOM 3393 C CA . GLU A 1 428 ? 35.368 -6.801 -22.759 1.00 97.94 428 GLU A CA 1
ATOM 3394 C C . GLU A 1 428 ? 35.477 -5.327 -22.364 1.00 97.94 428 GLU A C 1
ATOM 3396 O O . GLU A 1 428 ? 36.051 -5.026 -21.323 1.00 97.94 428 GLU A O 1
ATOM 3401 N N . HIS A 1 429 ? 34.846 -4.433 -23.129 1.00 97.06 429 HIS A N 1
ATOM 3402 C CA . HIS A 1 429 ? 34.858 -2.996 -22.858 1.00 97.06 429 HIS A CA 1
ATOM 3403 C C . HIS A 1 429 ? 34.354 -2.660 -21.447 1.00 97.06 429 HIS A C 1
ATOM 3405 O O . HIS A 1 429 ? 34.995 -1.919 -20.703 1.00 97.06 429 HIS A O 1
ATOM 3411 N N . VAL A 1 430 ? 33.227 -3.252 -21.044 1.00 96.06 430 VAL A N 1
ATOM 3412 C CA . VAL A 1 430 ? 32.672 -3.044 -19.702 1.00 96.06 430 VAL A CA 1
ATOM 3413 C C . VAL A 1 430 ? 33.597 -3.625 -18.620 1.00 96.06 430 VAL A C 1
ATOM 3415 O O . VAL A 1 430 ? 33.774 -3.014 -17.569 1.00 96.06 430 VAL A O 1
ATOM 3418 N N . LEU A 1 431 ? 34.234 -4.775 -18.857 1.00 96.38 431 LEU A N 1
ATOM 3419 C CA . LEU A 1 431 ? 35.184 -5.373 -17.909 1.00 96.38 431 LEU A CA 1
ATOM 3420 C C . LEU A 1 431 ? 36.479 -4.562 -17.754 1.00 96.38 431 LEU A C 1
ATOM 3422 O O . LEU A 1 431 ? 37.074 -4.596 -16.677 1.00 96.38 431 LEU A O 1
ATOM 3426 N N . GLU A 1 432 ? 36.921 -3.852 -18.793 1.00 95.56 432 GLU A N 1
ATOM 3427 C CA . GLU A 1 432 ? 38.072 -2.940 -18.732 1.00 95.56 432 GLU A CA 1
ATOM 3428 C C . GLU A 1 432 ? 37.774 -1.703 -17.875 1.00 95.56 432 GLU A C 1
ATOM 3430 O O . GLU A 1 432 ? 38.640 -1.240 -17.133 1.00 95.56 432 GLU A O 1
ATOM 3435 N N . GLN A 1 433 ? 36.539 -1.197 -17.934 1.00 93.62 433 GLN A N 1
ATOM 3436 C CA . GLN A 1 433 ? 36.084 -0.070 -17.113 1.00 93.62 433 GLN A CA 1
ATOM 3437 C C . GLN A 1 433 ? 35.828 -0.456 -15.650 1.00 93.62 433 GLN A C 1
ATOM 3439 O O . GLN A 1 433 ? 35.928 0.391 -14.765 1.00 93.62 433 GLN A O 1
ATOM 3444 N N . HIS A 1 434 ? 35.520 -1.729 -15.392 1.00 93.06 434 HIS A N 1
ATOM 3445 C CA . HIS A 1 434 ? 35.209 -2.261 -14.066 1.00 93.06 434 HIS A CA 1
ATOM 3446 C C . HIS A 1 434 ? 36.211 -3.373 -13.687 1.00 93.06 434 HIS A C 1
ATOM 3448 O O . HIS A 1 434 ? 35.903 -4.563 -13.829 1.00 93.06 434 HIS A O 1
ATOM 3454 N N . PRO A 1 435 ? 37.437 -3.022 -13.236 1.00 88.12 435 PRO A N 1
ATOM 3455 C CA . PRO A 1 435 ? 38.481 -3.998 -12.903 1.00 88.12 435 PRO A CA 1
ATOM 3456 C C . PRO A 1 435 ? 38.170 -4.805 -11.631 1.00 88.12 435 PRO A C 1
ATOM 3458 O O . PRO A 1 435 ? 38.566 -5.967 -11.524 1.00 88.12 435 PRO A O 1
ATOM 3461 N N . THR A 1 436 ? 37.435 -4.215 -10.689 1.00 89.25 436 THR A N 1
ATOM 3462 C CA . THR A 1 436 ? 36.858 -4.865 -9.502 1.00 89.25 436 THR A CA 1
ATOM 3463 C C . THR A 1 436 ? 35.391 -5.210 -9.756 1.00 89.25 436 THR A C 1
ATOM 3465 O O . THR A 1 436 ? 34.779 -4.688 -10.685 1.00 89.25 436 THR A O 1
ATOM 3468 N N . ASP A 1 437 ? 34.804 -6.095 -8.946 1.00 85.88 437 ASP A N 1
ATOM 3469 C CA . ASP A 1 437 ? 33.361 -6.393 -9.027 1.00 85.88 437 ASP A CA 1
ATOM 3470 C C . ASP A 1 437 ? 32.506 -5.373 -8.252 1.00 85.88 437 ASP A C 1
ATOM 3472 O O . ASP A 1 437 ? 31.485 -5.699 -7.655 1.00 85.88 437 ASP A O 1
ATOM 3476 N N . GLU A 1 438 ? 32.955 -4.119 -8.228 1.00 78.94 438 GLU A N 1
ATOM 3477 C CA . GLU A 1 438 ? 32.175 -3.010 -7.696 1.00 78.94 438 GLU A CA 1
ATOM 3478 C C . GLU A 1 438 ? 30.945 -2.801 -8.597 1.00 78.94 438 GLU A C 1
ATOM 3480 O O . GLU A 1 438 ? 31.064 -2.762 -9.825 1.00 78.94 438 GLU A O 1
ATOM 3485 N N . HIS A 1 439 ? 29.758 -2.710 -7.990 1.00 82.12 439 HIS A N 1
ATOM 3486 C CA . HIS A 1 439 ? 28.452 -2.667 -8.671 1.00 82.12 439 HIS A CA 1
ATOM 3487 C C . HIS A 1 439 ? 28.016 -3.964 -9.388 1.00 82.12 439 HIS A C 1
ATOM 3489 O O . HIS A 1 439 ? 27.183 -3.906 -10.293 1.00 82.12 439 HIS A O 1
ATOM 3495 N N . ASP A 1 440 ? 28.562 -5.128 -9.014 1.00 92.44 440 ASP A N 1
ATOM 3496 C CA . ASP A 1 440 ? 28.170 -6.464 -9.512 1.00 92.44 440 ASP A CA 1
ATOM 3497 C C . ASP A 1 440 ? 28.324 -6.677 -11.035 1.00 92.44 440 ASP A C 1
ATOM 3499 O O . ASP A 1 440 ? 27.799 -7.640 -11.612 1.00 92.44 440 ASP A O 1
ATOM 3503 N N . ILE A 1 441 ? 29.028 -5.778 -11.727 1.00 93.75 441 ILE A N 1
ATOM 3504 C CA . ILE A 1 441 ? 29.173 -5.797 -13.185 1.00 93.75 441 ILE A CA 1
ATOM 3505 C C . ILE A 1 441 ? 29.919 -7.051 -13.647 1.00 93.75 441 ILE A C 1
ATOM 3507 O O . ILE A 1 441 ? 29.433 -7.773 -14.526 1.00 93.75 441 ILE A O 1
ATOM 3511 N N . ARG A 1 442 ? 31.089 -7.345 -13.064 1.00 96.25 442 ARG A N 1
ATOM 3512 C CA . ARG A 1 442 ? 31.925 -8.480 -13.489 1.00 96.25 442 ARG A CA 1
ATOM 3513 C C . ARG A 1 442 ? 31.211 -9.795 -13.206 1.00 96.25 442 ARG A C 1
ATOM 3515 O O . ARG A 1 442 ? 31.233 -10.687 -14.057 1.00 96.25 442 ARG A O 1
ATOM 3522 N N . GLY A 1 443 ? 30.541 -9.903 -12.059 1.00 96.06 443 GLY A N 1
ATOM 3523 C CA . GLY A 1 443 ? 29.712 -11.044 -11.685 1.00 96.06 443 GLY A CA 1
ATOM 3524 C C . GLY A 1 443 ? 28.590 -11.305 -12.694 1.00 96.06 443 GLY A C 1
ATOM 3525 O O . GLY A 1 443 ? 28.413 -12.440 -13.151 1.00 96.06 443 GLY A O 1
ATOM 3526 N N . ASN A 1 444 ? 27.882 -10.256 -13.124 1.00 97.44 444 ASN A N 1
ATOM 3527 C CA . ASN A 1 444 ? 26.813 -10.363 -14.121 1.00 97.44 444 ASN A CA 1
ATOM 3528 C C . ASN A 1 444 ? 27.348 -10.711 -15.522 1.00 97.44 444 ASN A C 1
ATOM 3530 O O . ASN A 1 444 ? 26.788 -11.593 -16.180 1.00 97.44 444 ASN A O 1
ATOM 3534 N N . VAL A 1 445 ? 28.467 -10.117 -15.963 1.00 97.69 445 VAL A N 1
ATOM 3535 C CA . VAL A 1 445 ? 29.130 -10.502 -17.225 1.00 97.69 445 VAL A CA 1
ATOM 3536 C C . VAL A 1 445 ? 29.565 -11.964 -17.175 1.00 97.69 445 VAL A C 1
ATOM 3538 O O . VAL A 1 445 ? 29.246 -12.737 -18.079 1.00 97.69 445 VAL A O 1
ATOM 3541 N N . ARG A 1 446 ? 30.220 -12.394 -16.090 1.00 96.69 446 ARG A N 1
ATOM 3542 C CA . ARG A 1 446 ? 30.602 -13.797 -15.879 1.00 96.69 446 ARG A CA 1
ATOM 3543 C C . ARG A 1 446 ? 29.386 -14.717 -15.965 1.00 96.69 446 ARG A C 1
ATOM 3545 O O . ARG A 1 446 ? 29.447 -15.772 -16.599 1.00 96.69 446 ARG A O 1
ATOM 3552 N N . HIS A 1 447 ? 28.271 -14.329 -15.353 1.00 96.00 447 HIS A N 1
ATOM 3553 C CA . HIS A 1 447 ? 27.035 -15.097 -15.406 1.00 96.00 447 HIS A CA 1
ATOM 3554 C C . HIS A 1 447 ? 26.457 -15.188 -16.834 1.00 96.00 447 HIS A C 1
ATOM 3556 O O . HIS A 1 447 ? 25.989 -16.258 -17.224 1.00 96.00 447 HIS A O 1
ATOM 3562 N N . ARG A 1 448 ? 26.566 -14.141 -17.663 1.00 97.00 448 ARG A N 1
ATOM 3563 C CA . ARG A 1 448 ? 26.219 -14.204 -19.098 1.00 97.00 448 ARG A CA 1
ATOM 3564 C C . ARG A 1 448 ? 27.167 -15.092 -19.897 1.00 97.00 448 ARG A C 1
ATOM 3566 O O . ARG A 1 448 ? 26.713 -15.933 -20.672 1.00 97.00 448 ARG A O 1
ATOM 3573 N N . LEU A 1 449 ? 28.472 -15.003 -19.647 1.00 96.75 449 LEU A N 1
ATOM 3574 C CA . LEU A 1 449 ? 29.482 -15.826 -20.317 1.00 96.75 449 LEU A CA 1
ATOM 3575 C C . LEU A 1 449 ? 29.275 -17.335 -20.085 1.00 96.75 449 LEU A C 1
ATOM 3577 O O . LEU A 1 449 ? 29.582 -18.136 -20.969 1.00 96.75 449 LEU A O 1
ATOM 3581 N N . LYS A 1 450 ? 28.646 -17.743 -18.969 1.00 94.62 450 LYS A N 1
ATOM 3582 C CA . LYS A 1 450 ? 28.229 -19.144 -18.743 1.00 94.62 450 LYS A CA 1
ATOM 3583 C C . LYS A 1 450 ? 27.309 -19.675 -19.850 1.00 94.62 450 LYS A C 1
ATOM 3585 O O . LYS A 1 450 ? 27.271 -20.879 -20.094 1.00 94.62 450 LYS A O 1
ATOM 3590 N N . GLN A 1 451 ? 26.563 -18.830 -20.541 1.00 94.12 451 GLN A N 1
ATOM 3591 C CA . GLN A 1 451 ? 25.596 -19.283 -21.543 1.00 94.12 451 GLN A CA 1
ATOM 3592 C C . GLN A 1 451 ? 26.260 -19.633 -22.882 1.00 94.12 451 GLN A C 1
ATOM 3594 O O . GLN A 1 451 ? 25.661 -20.320 -23.713 1.00 94.12 451 GLN A O 1
ATOM 3599 N N . TYR A 1 452 ? 27.525 -19.246 -23.070 1.00 93.38 452 TYR A N 1
ATOM 3600 C CA . TYR A 1 452 ? 28.300 -19.572 -24.259 1.00 93.38 452 TYR A CA 1
ATOM 3601 C C . TYR A 1 452 ? 28.803 -21.016 -24.200 1.00 93.38 452 TYR A C 1
ATOM 3603 O O . TYR A 1 452 ? 29.366 -21.493 -23.212 1.00 93.38 452 TYR A O 1
ATOM 3611 N N . ARG A 1 453 ? 28.605 -21.743 -25.301 1.00 85.12 453 ARG A N 1
ATOM 3612 C CA . ARG A 1 453 ? 28.903 -23.177 -25.403 1.00 85.12 453 ARG A CA 1
ATOM 3613 C C . ARG A 1 453 ? 30.311 -23.448 -25.941 1.00 85.12 453 ARG A C 1
ATOM 3615 O O . ARG A 1 453 ? 30.491 -24.148 -26.944 1.00 85.12 453 ARG A O 1
ATOM 3622 N N . PHE A 1 454 ? 31.331 -22.937 -25.257 1.00 87.81 454 PHE A N 1
ATOM 3623 C CA . PHE A 1 454 ? 32.718 -23.338 -25.504 1.00 87.81 454 PHE A CA 1
ATOM 3624 C C . PHE A 1 454 ? 33.059 -24.588 -24.682 1.00 87.81 454 PHE A C 1
ATOM 3626 O O . PHE A 1 454 ? 32.885 -24.605 -23.473 1.00 87.81 454 PHE A O 1
ATOM 3633 N N . HIS A 1 455 ? 33.505 -25.654 -25.354 1.00 83.38 455 HIS A N 1
ATOM 3634 C CA . HIS A 1 455 ? 33.740 -26.969 -24.728 1.00 83.38 455 HIS A CA 1
ATOM 3635 C C . HIS A 1 455 ? 35.230 -27.329 -24.615 1.00 83.38 455 HIS A C 1
ATOM 3637 O O . HIS A 1 455 ? 35.567 -28.379 -24.086 1.00 83.38 455 HIS A O 1
ATOM 3643 N N . THR A 1 456 ? 36.116 -26.523 -25.205 1.00 86.00 456 THR A N 1
ATOM 3644 C CA . THR A 1 456 ? 37.571 -26.727 -25.175 1.00 86.00 456 THR A CA 1
ATOM 3645 C C . THR A 1 456 ? 38.286 -25.380 -25.278 1.00 86.00 456 THR A C 1
ATOM 3647 O O . THR A 1 456 ? 37.792 -24.485 -25.972 1.00 86.00 456 THR A O 1
ATOM 3650 N N . HIS A 1 457 ? 39.490 -25.259 -24.700 1.00 86.69 457 HIS A N 1
ATOM 3651 C CA . HIS A 1 457 ? 40.353 -24.075 -24.869 1.00 86.69 457 HIS A CA 1
ATOM 3652 C C . HIS A 1 457 ? 40.546 -23.710 -26.347 1.00 86.69 457 HIS A C 1
ATOM 3654 O O . HIS A 1 457 ? 40.362 -22.564 -26.740 1.00 86.69 457 HIS A O 1
ATOM 3660 N N . LYS A 1 458 ? 40.781 -24.711 -27.205 1.00 87.88 458 LYS A N 1
ATOM 3661 C CA . LYS A 1 458 ? 40.946 -24.525 -28.655 1.00 87.88 458 LYS A CA 1
ATOM 3662 C C . LYS A 1 458 ? 39.719 -23.901 -29.335 1.00 87.88 458 LYS A C 1
ATOM 3664 O O . LYS A 1 458 ? 39.863 -23.215 -30.344 1.00 87.88 458 LYS A O 1
ATOM 3669 N N . LYS A 1 459 ? 38.502 -24.160 -28.836 1.00 88.12 459 LYS A N 1
ATOM 3670 C CA . LYS A 1 459 ? 37.280 -23.515 -29.349 1.00 88.12 459 LYS A CA 1
ATOM 3671 C C . LYS A 1 459 ? 37.171 -22.064 -28.874 1.00 88.12 459 LYS A C 1
ATOM 3673 O O . LYS A 1 459 ? 36.741 -21.238 -29.671 1.00 88.12 459 LYS A O 1
ATOM 3678 N N . ILE A 1 460 ? 37.591 -21.756 -27.643 1.00 88.88 460 ILE A N 1
ATOM 3679 C CA . ILE A 1 460 ? 37.674 -20.373 -27.137 1.00 88.88 460 ILE A CA 1
ATOM 3680 C C . ILE A 1 460 ? 38.673 -19.576 -27.985 1.00 88.88 460 ILE A C 1
ATOM 3682 O O . ILE A 1 460 ? 38.323 -18.538 -28.531 1.00 88.88 460 ILE A O 1
ATOM 3686 N N . GLU A 1 461 ? 39.884 -20.099 -28.187 1.00 87.38 461 GLU A N 1
ATOM 3687 C CA . GLU A 1 461 ? 40.949 -19.429 -28.950 1.00 87.38 461 GLU A CA 1
ATOM 3688 C C . GLU A 1 461 ? 40.578 -19.145 -30.409 1.00 87.38 461 GLU A C 1
ATOM 3690 O O . GLU A 1 461 ? 41.025 -18.153 -30.980 1.00 87.38 461 GLU A O 1
ATOM 3695 N N . ARG A 1 462 ? 39.770 -20.020 -31.020 1.00 87.00 462 ARG A N 1
ATOM 3696 C CA . ARG A 1 462 ? 39.288 -19.852 -32.397 1.00 87.00 462 ARG A CA 1
ATOM 3697 C C . ARG A 1 462 ? 38.062 -18.949 -32.505 1.00 87.00 462 ARG A C 1
ATOM 3699 O O . ARG A 1 462 ? 37.878 -18.339 -33.549 1.00 87.00 462 ARG A O 1
ATOM 3706 N N . GLY A 1 463 ? 37.197 -18.945 -31.491 1.00 85.31 463 GLY A N 1
ATOM 3707 C CA . GLY A 1 463 ? 35.885 -18.295 -31.542 1.00 85.31 463 GLY A CA 1
ATOM 3708 C C . GLY A 1 463 ? 35.814 -16.928 -30.865 1.00 85.31 463 GLY A C 1
ATOM 3709 O O . GLY A 1 463 ? 34.867 -16.192 -31.118 1.00 85.31 463 GLY A O 1
ATOM 3710 N N . VAL A 1 464 ? 36.785 -16.588 -30.017 1.00 93.31 464 VAL A N 1
ATOM 3711 C CA . VAL A 1 464 ? 36.866 -15.302 -29.311 1.00 93.31 464 VAL A CA 1
ATOM 3712 C C . VAL A 1 464 ? 38.155 -14.603 -29.742 1.00 93.31 464 VAL A C 1
ATOM 3714 O O . VAL A 1 464 ? 39.199 -15.241 -29.620 1.00 93.31 464 VAL A O 1
ATOM 3717 N N . PRO A 1 465 ? 38.145 -13.348 -30.225 1.00 94.50 465 PRO A N 1
ATOM 3718 C CA . PRO A 1 465 ? 39.358 -12.615 -30.616 1.00 94.50 465 PRO A CA 1
ATOM 3719 C C . PRO A 1 465 ? 40.406 -12.489 -29.494 1.00 94.50 465 PRO A C 1
ATOM 3721 O O . PRO A 1 465 ? 40.077 -12.619 -28.315 1.00 94.50 465 PRO A O 1
ATOM 3724 N N . ALA A 1 466 ? 41.683 -12.312 -29.849 1.00 92.81 466 ALA A N 1
ATOM 3725 C CA . ALA A 1 466 ? 42.808 -12.371 -28.902 1.00 92.81 466 ALA A CA 1
ATOM 3726 C C . ALA A 1 466 ? 42.953 -11.141 -28.013 1.00 92.81 466 ALA A C 1
ATOM 3728 O O . ALA A 1 466 ? 43.429 -11.259 -26.886 1.00 92.81 466 ALA A O 1
ATOM 3729 N N . GLU A 1 467 ? 42.482 -10.015 -28.518 1.00 95.38 467 GLU A N 1
ATOM 3730 C CA . GLU A 1 467 ? 42.343 -8.735 -27.850 1.00 95.38 467 GLU A CA 1
ATOM 3731 C C . GLU A 1 467 ? 41.328 -8.761 -26.695 1.00 95.38 467 GLU A C 1
ATOM 3733 O O . GLU A 1 467 ? 41.455 -7.958 -25.781 1.00 95.38 467 GLU A O 1
ATOM 3738 N N . LEU A 1 468 ? 40.378 -9.710 -26.670 1.00 97.00 468 LEU A N 1
ATOM 3739 C CA . LEU A 1 468 ? 39.378 -9.823 -25.598 1.00 97.00 468 LEU A CA 1
ATOM 3740 C C . LEU A 1 468 ? 39.942 -10.593 -24.393 1.00 97.00 468 LEU A C 1
ATOM 3742 O O . LEU A 1 468 ? 39.589 -11.751 -24.137 1.00 97.00 468 LEU A O 1
ATOM 3746 N N . THR A 1 469 ? 40.917 -9.987 -23.716 1.00 96.19 469 THR A N 1
ATOM 3747 C CA . THR A 1 469 ? 41.732 -10.634 -22.680 1.00 96.19 469 THR A CA 1
ATOM 3748 C C . THR A 1 469 ? 40.923 -11.058 -21.453 1.00 96.19 469 THR A C 1
ATOM 3750 O O . THR A 1 469 ? 41.038 -12.214 -21.026 1.00 96.19 469 THR A O 1
ATOM 3753 N N . ASN A 1 470 ? 40.064 -10.182 -20.927 1.00 96.50 470 ASN A N 1
ATOM 3754 C CA . ASN A 1 470 ? 39.251 -10.434 -19.740 1.00 96.50 470 ASN A CA 1
ATOM 3755 C C . ASN A 1 470 ? 38.181 -11.491 -20.025 1.00 96.50 470 ASN A C 1
ATOM 3757 O O . ASN A 1 470 ? 38.053 -12.465 -19.280 1.00 96.50 470 ASN A O 1
ATOM 3761 N N . VAL A 1 471 ? 37.464 -11.356 -21.143 1.00 97.19 471 VAL A N 1
ATOM 3762 C CA . VAL A 1 471 ? 36.445 -12.311 -21.591 1.00 97.19 471 VAL A CA 1
ATOM 3763 C C . VAL A 1 471 ? 37.060 -13.692 -21.819 1.00 97.19 471 VAL A C 1
ATOM 3765 O O . VAL A 1 471 ? 36.515 -14.695 -21.350 1.00 97.19 471 VAL A O 1
ATOM 3768 N N . ARG A 1 472 ? 38.219 -13.777 -22.493 1.00 96.06 472 ARG A N 1
ATOM 3769 C CA . ARG A 1 472 ? 38.929 -15.052 -22.690 1.00 96.06 472 ARG A CA 1
ATOM 3770 C C . ARG A 1 472 ? 39.373 -15.672 -21.372 1.00 96.06 472 ARG A C 1
ATOM 3772 O O . ARG A 1 472 ? 39.339 -16.895 -21.281 1.00 96.06 472 ARG A O 1
ATOM 3779 N N . SER A 1 473 ? 39.827 -14.877 -20.404 1.00 94.81 473 SER A N 1
ATOM 3780 C CA . SER A 1 473 ? 40.192 -15.383 -19.077 1.00 94.81 473 SER A CA 1
ATOM 3781 C C . SER A 1 473 ? 38.968 -15.968 -18.379 1.00 94.81 473 SER A C 1
ATOM 3783 O O . SER A 1 473 ? 38.947 -17.156 -18.077 1.00 94.81 473 SER A O 1
ATOM 3785 N N . MET A 1 474 ? 37.886 -15.192 -18.267 1.00 95.75 474 MET A N 1
ATOM 3786 C CA . MET A 1 474 ? 36.660 -15.636 -17.603 1.00 95.75 474 MET A CA 1
ATOM 3787 C C . MET A 1 474 ? 36.059 -16.894 -18.235 1.00 95.75 474 MET A C 1
ATOM 3789 O O . MET A 1 474 ? 35.603 -17.776 -17.511 1.00 95.75 474 MET A O 1
ATOM 3793 N N . LEU A 1 475 ? 36.057 -17.001 -19.570 1.00 95.44 475 LEU A N 1
ATOM 3794 C CA . LEU A 1 475 ? 35.573 -18.192 -20.276 1.00 95.44 475 LEU A CA 1
ATOM 3795 C C . LEU A 1 475 ? 36.425 -19.439 -20.000 1.00 95.44 475 LEU A C 1
ATOM 3797 O O . LEU A 1 475 ? 35.871 -20.538 -19.994 1.00 95.44 475 LEU A O 1
ATOM 3801 N N . ARG A 1 476 ? 37.741 -19.295 -19.781 1.00 93.62 476 ARG A N 1
ATOM 3802 C CA . ARG A 1 476 ? 38.608 -20.413 -19.370 1.00 93.62 476 ARG A CA 1
ATOM 3803 C C . ARG A 1 476 ? 38.284 -20.842 -17.948 1.00 93.62 476 ARG A C 1
ATOM 3805 O O . ARG A 1 476 ? 37.991 -22.016 -17.753 1.00 93.62 476 ARG A O 1
ATOM 3812 N N . ASP A 1 477 ? 38.210 -19.891 -17.020 1.00 93.25 477 ASP A N 1
ATOM 3813 C CA . ASP A 1 477 ? 37.887 -20.171 -15.618 1.00 93.25 477 ASP A CA 1
ATOM 3814 C C . ASP A 1 477 ? 36.527 -20.885 -15.503 1.00 93.25 477 ASP A C 1
ATOM 3816 O O . ASP A 1 477 ? 36.383 -21.886 -14.812 1.00 93.25 477 ASP A O 1
ATOM 3820 N N . LEU A 1 478 ? 35.513 -20.412 -16.242 1.00 92.81 478 LEU A N 1
ATOM 3821 C CA . LEU A 1 478 ? 34.184 -21.040 -16.291 1.00 92.81 478 LEU A CA 1
ATOM 3822 C C . LEU A 1 478 ? 34.188 -22.448 -16.888 1.00 92.81 478 LEU A C 1
ATOM 3824 O O . LEU A 1 478 ? 33.283 -23.233 -16.608 1.00 92.81 478 LEU A O 1
ATOM 3828 N N . MET A 1 479 ? 35.124 -22.739 -17.789 1.00 88.62 479 MET A N 1
ATOM 3829 C CA . MET A 1 479 ? 35.256 -24.059 -18.392 1.00 88.62 479 MET A CA 1
ATOM 3830 C C . MET A 1 479 ? 35.927 -25.028 -17.416 1.00 88.62 479 MET A C 1
ATOM 3832 O O . MET A 1 479 ? 35.483 -26.168 -17.321 1.00 88.62 479 MET A O 1
ATOM 3836 N N . GLU A 1 480 ? 36.942 -24.573 -16.681 1.00 87.44 480 GLU A N 1
ATOM 3837 C CA . GLU A 1 480 ? 37.605 -25.346 -15.625 1.00 87.44 480 GLU A CA 1
ATOM 3838 C C . GLU A 1 480 ? 36.643 -25.676 -14.477 1.00 87.44 480 GLU A C 1
ATOM 3840 O O . GLU A 1 480 ? 36.622 -26.810 -14.023 1.00 87.44 480 GLU A O 1
ATOM 3845 N N . GLU A 1 481 ? 35.755 -24.753 -14.091 1.00 86.75 481 GLU A N 1
ATOM 3846 C CA . GLU A 1 481 ? 34.692 -25.003 -13.098 1.00 86.75 481 GLU A CA 1
ATOM 3847 C C . GLU A 1 481 ? 33.668 -26.082 -13.512 1.00 86.75 481 GLU A C 1
ATOM 3849 O O . GLU A 1 481 ? 32.905 -26.564 -12.673 1.00 86.75 481 GLU A O 1
ATOM 3854 N N . ARG A 1 482 ? 33.575 -26.416 -14.808 1.00 79.69 482 ARG A N 1
ATOM 3855 C CA . ARG A 1 482 ? 32.615 -27.401 -15.349 1.00 79.69 482 ARG A CA 1
ATOM 3856 C C . ARG A 1 482 ? 33.202 -28.791 -15.554 1.00 79.69 482 ARG A C 1
ATOM 3858 O O . ARG A 1 482 ? 32.420 -29.720 -15.767 1.00 79.69 482 ARG A O 1
ATOM 3865 N N . GLY A 1 483 ? 34.528 -28.888 -15.636 1.00 64.31 483 GLY A N 1
ATOM 3866 C CA . GLY A 1 483 ? 35.257 -30.151 -15.773 1.00 64.31 483 GLY A CA 1
ATOM 3867 C C . GLY A 1 483 ? 35.404 -30.825 -14.425 1.00 64.31 483 GLY A C 1
ATOM 3868 O O . GLY A 1 483 ? 35.353 -32.075 -14.419 1.00 64.31 483 GLY A O 1
#

Sequence (483 aa):
MEQQQTAAFVSRQQALQTFEAQIERIRRKLPRAAKAPGADSVFGASSHGYRLGSPLPLHRLLALEQAWGTELPDDFAAFLVGVGSGGPARYGGAGPYYGLYDVERLKPDPDRLVQPSRFKWNSAAQDWQSESESAGEYEPDDDLDDDAYEEALADLMRGTLEIGTMGCGSELLLIVCGEHRGRIVYWNGETYTPFFVYESNMLDWYERWLDEVIAGFKIHWFGTTPGGGEAELLTLAQSPGPARQRSEALKALLRFPQLGEPAIAFAKHAVDDEADQVRYWALTLLAAHAPEYADPLLRQHLRSEQTQQRRTAVKLIHWYRAQAARNFAETLQTTVPWETDEETFRFGTYVLESAGVEPLPLLLPAFRSPAADIRKSAIWQAGKSRRKADYVEDFVDILLHDPETYVRLTAIQALDGVPDLRLLPAYEHVLEQHPTDEHDIRGNVRHRLKQYRFHTHKKIERGVPAELTNVRSMLRDLMEERG